Protein AF-A0A498P795-F1 (afdb_monomer_lite)

InterPro domains:
  IPR003034 SAP domain [PS50800] (302-336)
  IPR039598 HMG domain-containing protein 3 [PT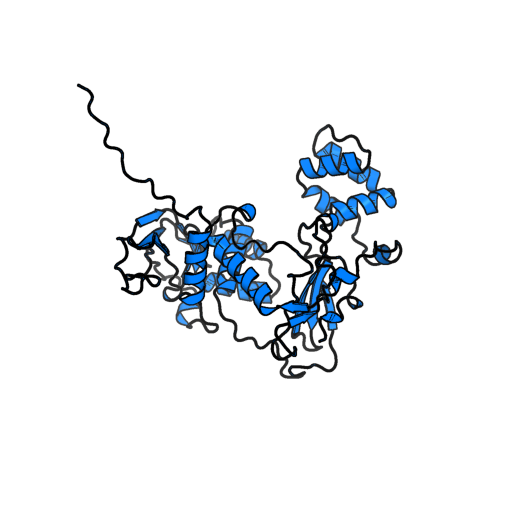HR17609] (18-386)
  IPR040648 HMG domain-containing protein 3, CxC4 like cysteine cluster [PF18717] (51-154)

Sequence (386 aa):
MEESDGTHVGENTYPPKDAPAIQGMVQYILMNKKIPSTIPNHLRLSSVDKEFPRHLIPEETLCHHCPNRMVLSDPICITQKAKILTTSGIVQDISTYYKYCPQCGALYRYQEWSEGLHNFNDHVLLDLPLCLTIRNLLQVHTAVSRIVEYLELTTGVQFPSADTVLHGYLHFEALTDHEYQYSCVTCGDHPPVVIMDLHKKASFHLSVSDLAQPPEDFNGDVDSEQFWKALTEERIARGFVSSQKNNPFSVPPSFHFWAPWIGRNTRRSDCVLNTEFEKIRPAKAAEVSEITVSEDRLRDELCKQKVQVIRNLCRECGLDATGSRTDLLLRLSQEMKSREAYDKVFEKIRAASGGWAVIMCPCGIVYSLKCNIRAESPRDFADMLL

Radius of gyration: 24.58 Å; chains: 1; bounding box: 63×56×90 Å

Structure (mmCIF, N/CA/C/O backbone):
data_AF-A0A498P795-F1
#
_entry.id   AF-A0A498P795-F1
#
loop_
_atom_site.group_PDB
_atom_site.id
_atom_site.type_symbol
_atom_site.label_atom_id
_atom_site.label_alt_id
_atom_site.label_comp_id
_atom_site.label_asym_id
_atom_site.label_entity_id
_atom_site.label_seq_id
_atom_site.pdbx_PDB_ins_code
_atom_site.Cartn_x
_atom_site.Cartn_y
_atom_site.Cartn_z
_atom_site.occupancy
_atom_site.B_iso_or_equiv
_atom_site.auth_seq_id
_atom_site.auth_comp_id
_atom_site.auth_asym_id
_atom_site.auth_atom_id
_atom_site.pdbx_PDB_model_num
ATOM 1 N N . MET A 1 1 ? 5.135 -7.712 59.085 1.00 33.56 1 MET A N 1
ATOM 2 C CA . MET A 1 1 ? 3.917 -8.241 58.446 1.00 33.56 1 MET A CA 1
ATOM 3 C C . MET A 1 1 ? 3.931 -7.647 57.055 1.00 33.56 1 MET A C 1
ATOM 5 O O . MET A 1 1 ? 3.497 -6.523 56.863 1.00 33.56 1 MET A O 1
ATOM 9 N N . GLU A 1 2 ? 4.671 -8.313 56.177 1.00 26.52 2 GLU A N 1
ATOM 10 C CA . GLU A 1 2 ? 4.843 -7.922 54.781 1.00 26.52 2 GLU A CA 1
ATOM 11 C C . GLU A 1 2 ? 3.613 -8.436 54.040 1.00 26.52 2 GLU A C 1
ATOM 13 O O . GLU A 1 2 ? 3.421 -9.646 53.925 1.00 26.52 2 GLU A O 1
ATOM 18 N N . GLU A 1 3 ? 2.733 -7.526 53.631 1.00 27.64 3 GLU A N 1
ATOM 19 C CA . GLU A 1 3 ? 1.667 -7.855 52.694 1.00 27.64 3 GLU A CA 1
ATOM 20 C C . GLU A 1 3 ? 2.283 -7.915 51.300 1.00 27.64 3 GLU A C 1
ATOM 22 O O . GLU A 1 3 ? 2.769 -6.927 50.751 1.00 27.64 3 GLU A O 1
ATOM 27 N N . SER A 1 4 ? 2.322 -9.140 50.786 1.00 25.61 4 SER A N 1
ATOM 28 C CA . SER A 1 4 ? 2.716 -9.498 49.438 1.00 25.61 4 SER A CA 1
ATOM 29 C C . SER A 1 4 ? 1.821 -8.786 48.430 1.00 25.61 4 SER A C 1
ATOM 31 O O . SER A 1 4 ? 0.644 -9.129 48.294 1.00 25.61 4 SER A O 1
ATOM 33 N N . ASP A 1 5 ? 2.394 -7.819 47.721 1.00 28.58 5 ASP A N 1
ATOM 34 C CA . ASP A 1 5 ? 1.785 -7.222 46.543 1.00 28.58 5 ASP A CA 1
ATOM 35 C C . ASP A 1 5 ? 1.635 -8.313 45.474 1.00 28.58 5 ASP A C 1
ATOM 37 O O . ASP A 1 5 ? 2.609 -8.932 45.022 1.00 28.58 5 ASP A O 1
ATOM 41 N N . GLY A 1 6 ? 0.379 -8.624 45.164 1.00 27.25 6 GLY A N 1
ATOM 42 C CA . GLY A 1 6 ? -0.000 -9.597 44.158 1.00 27.25 6 GLY A CA 1
ATOM 43 C C . GLY A 1 6 ? 0.511 -9.117 42.812 1.00 27.25 6 GLY A C 1
ATOM 44 O O . GLY A 1 6 ? 0.030 -8.133 42.260 1.00 27.25 6 GLY A O 1
ATOM 45 N N . THR A 1 7 ? 1.495 -9.830 42.281 1.00 28.52 7 THR A N 1
ATOM 46 C CA . THR A 1 7 ? 2.050 -9.603 40.953 1.00 28.52 7 THR A CA 1
ATOM 47 C C . THR A 1 7 ? 0.931 -9.752 39.923 1.00 28.52 7 THR A C 1
ATOM 49 O O . THR A 1 7 ? 0.528 -10.859 39.567 1.00 28.52 7 THR A O 1
ATOM 52 N N . HIS A 1 8 ? 0.398 -8.616 39.467 1.00 32.03 8 HIS A N 1
ATOM 53 C CA . HIS A 1 8 ? -0.516 -8.545 38.337 1.00 32.03 8 HIS A CA 1
ATOM 54 C C . HIS A 1 8 ? 0.164 -9.160 37.108 1.00 32.03 8 HIS A C 1
ATOM 56 O O . HIS A 1 8 ? 1.193 -8.694 36.619 1.00 32.03 8 HIS A O 1
ATOM 62 N N . VAL A 1 9 ? -0.420 -10.254 36.633 1.00 33.69 9 VAL A N 1
ATOM 63 C CA . VAL A 1 9 ? 0.002 -11.004 35.455 1.00 33.69 9 VAL A CA 1
ATOM 64 C C . VAL A 1 9 ? -0.259 -10.159 34.197 1.00 33.69 9 VAL A C 1
ATOM 66 O O . VAL A 1 9 ? -1.404 -10.004 33.791 1.00 33.69 9 VAL A O 1
ATOM 69 N N . GLY A 1 10 ? 0.816 -9.629 33.601 1.00 37.34 10 GLY A N 1
ATOM 70 C CA . GLY A 1 10 ? 0.946 -9.249 32.184 1.00 37.34 10 GLY A CA 1
ATOM 71 C C . GLY A 1 10 ? 0.217 -7.987 31.700 1.00 37.34 10 GLY A C 1
ATOM 72 O O . GLY A 1 10 ? -0.926 -8.052 31.260 1.00 37.34 10 GLY A O 1
ATOM 73 N N . GLU A 1 11 ? 0.920 -6.852 31.633 1.00 42.19 11 GLU A N 1
ATOM 74 C CA . GLU A 1 11 ? 0.542 -5.744 30.743 1.00 42.19 11 GLU A CA 1
ATOM 75 C C . GLU A 1 11 ? 0.534 -6.233 29.280 1.00 42.19 11 GLU A C 1
ATOM 77 O O . GLU A 1 11 ? 1.576 -6.526 28.687 1.00 42.19 11 GLU A O 1
ATOM 82 N N . ASN A 1 12 ? -0.662 -6.344 28.697 1.00 56.72 12 ASN A N 1
ATOM 83 C CA . ASN A 1 12 ? -0.884 -6.759 27.313 1.00 56.72 12 ASN A CA 1
ATOM 84 C C . ASN A 1 12 ? -0.175 -5.814 26.326 1.00 56.72 12 ASN A C 1
ATOM 86 O O . ASN A 1 12 ? -0.605 -4.684 26.096 1.00 56.72 12 ASN A O 1
ATOM 90 N N . THR A 1 13 ? 0.905 -6.287 25.707 1.00 75.25 13 THR A N 1
ATOM 91 C CA . THR A 1 13 ? 1.713 -5.541 24.732 1.00 75.25 13 THR A CA 1
ATOM 92 C C . THR A 1 13 ? 1.105 -5.666 23.330 1.00 75.25 13 THR A C 1
ATOM 94 O O . THR A 1 13 ? 1.618 -6.386 22.480 1.00 75.25 13 THR A O 1
ATOM 97 N N . TYR A 1 14 ? -0.020 -4.981 23.097 1.00 85.69 14 TYR A N 1
ATOM 98 C CA . TYR A 1 14 ? -0.620 -4.801 21.767 1.00 85.69 14 TYR A CA 1
ATOM 99 C C . TYR A 1 14 ? -0.278 -3.400 21.204 1.00 85.69 14 TYR A C 1
ATOM 101 O O . TYR A 1 14 ? -0.362 -2.423 21.952 1.00 85.69 14 TYR A O 1
ATOM 109 N N . PRO A 1 15 ? 0.057 -3.249 19.906 1.00 86.75 15 PRO A N 1
ATOM 110 C CA . PRO A 1 15 ? 0.336 -4.324 18.954 1.00 86.75 15 PRO A CA 1
ATOM 111 C C . PRO A 1 15 ? 1.566 -5.140 19.388 1.00 86.75 15 PRO A C 1
ATOM 113 O O . PRO A 1 15 ? 2.429 -4.611 20.101 1.00 86.75 15 PRO A O 1
ATOM 116 N N . PRO A 1 16 ? 1.646 -6.423 18.990 1.00 89.44 16 PRO A N 1
ATOM 117 C CA . PRO A 1 16 ? 2.769 -7.273 19.353 1.00 89.44 16 PRO A CA 1
ATOM 118 C C . PRO A 1 16 ? 4.071 -6.685 18.806 1.00 89.44 16 PRO A C 1
ATOM 120 O O . PRO A 1 16 ? 4.107 -6.109 17.718 1.00 89.44 16 PRO A O 1
ATOM 123 N N . LYS A 1 17 ? 5.153 -6.819 19.575 1.00 86.50 17 LYS A N 1
ATOM 124 C CA . LYS A 1 17 ? 6.489 -6.353 19.162 1.00 86.50 17 LYS A CA 1
ATOM 125 C C . LYS A 1 17 ? 7.316 -7.450 18.502 1.00 86.50 17 LYS A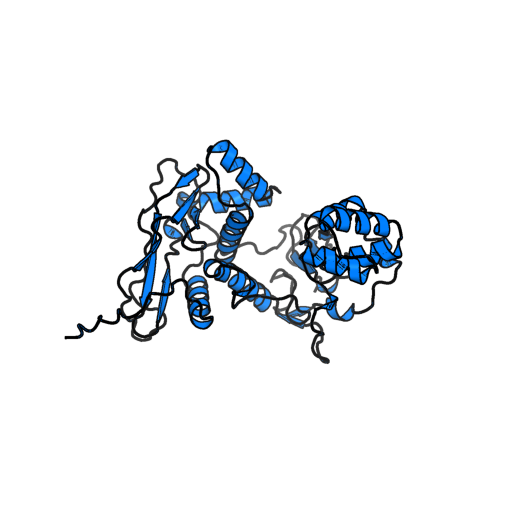 C 1
ATOM 127 O O . LYS A 1 17 ? 8.323 -7.145 17.867 1.00 86.50 17 LYS A O 1
ATOM 132 N N . ASP A 1 18 ? 6.938 -8.709 18.685 1.00 89.31 18 ASP A N 1
ATOM 133 C CA . ASP A 1 18 ? 7.634 -9.840 18.098 1.00 89.31 18 ASP A CA 1
ATOM 134 C C . ASP A 1 18 ? 7.211 -10.047 16.637 1.00 89.31 18 ASP A C 1
ATOM 136 O O . ASP A 1 18 ? 6.037 -9.970 16.269 1.00 89.31 18 ASP A O 1
ATOM 140 N N . ALA A 1 19 ? 8.203 -10.300 15.783 1.00 91.31 19 ALA A N 1
ATOM 141 C CA . ALA A 1 19 ? 7.985 -10.490 14.355 1.00 91.31 19 ALA A CA 1
ATOM 142 C C . ALA A 1 19 ? 7.029 -11.657 14.024 1.00 91.31 19 ALA A C 1
ATOM 144 O O . ALA A 1 19 ? 6.181 -11.456 13.154 1.00 91.31 19 ALA A O 1
ATOM 145 N N . PRO A 1 20 ? 7.093 -12.833 14.689 1.00 92.75 20 PRO A N 1
ATOM 146 C CA . PRO A 1 20 ? 6.189 -13.945 14.391 1.00 92.75 20 PRO A CA 1
ATOM 147 C C . PRO A 1 20 ? 4.708 -13.616 14.615 1.00 92.75 20 PRO A C 1
ATOM 149 O O . PRO A 1 20 ? 3.881 -13.962 13.769 1.00 92.75 20 PRO A O 1
ATOM 152 N N . ALA A 1 21 ? 4.352 -12.912 15.696 1.00 92.50 21 ALA A N 1
ATOM 153 C CA . ALA A 1 21 ? 2.968 -12.504 15.927 1.00 92.50 21 ALA A CA 1
ATOM 154 C C . ALA A 1 21 ? 2.476 -11.513 14.862 1.00 92.50 21 ALA A C 1
ATOM 156 O O . ALA A 1 21 ? 1.386 -11.701 14.317 1.00 92.50 21 ALA A O 1
ATOM 157 N N . ILE A 1 22 ? 3.287 -10.508 14.499 1.00 94.81 22 ILE A N 1
ATOM 158 C CA . ILE A 1 22 ? 2.953 -9.574 13.406 1.00 94.81 22 ILE A CA 1
ATOM 159 C C . ILE A 1 22 ? 2.766 -10.339 12.089 1.00 94.81 22 ILE A C 1
ATOM 161 O O . ILE A 1 22 ? 1.804 -10.090 11.362 1.00 94.81 22 ILE A O 1
ATOM 165 N N . GLN A 1 23 ? 3.653 -11.290 11.785 1.00 95.00 23 GLN A N 1
ATOM 166 C CA . GLN A 1 23 ? 3.550 -12.121 10.585 1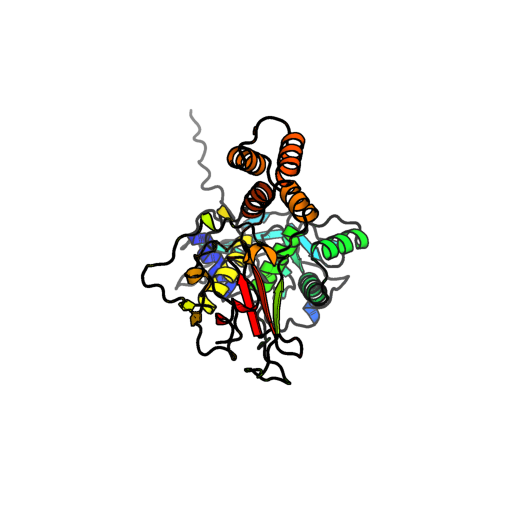.00 95.00 23 GLN A CA 1
ATOM 167 C C . GLN A 1 23 ? 2.244 -12.918 10.555 1.00 95.00 23 GLN A C 1
ATOM 169 O O . GLN A 1 23 ? 1.561 -12.915 9.531 1.00 95.00 23 GLN A O 1
ATOM 174 N N . GLY A 1 24 ? 1.859 -13.528 11.679 1.00 94.69 24 GLY A N 1
ATOM 175 C CA . GLY A 1 24 ? 0.586 -14.235 11.809 1.00 94.69 24 GLY A CA 1
ATOM 176 C C . GLY A 1 24 ? -0.621 -13.329 11.551 1.00 94.69 24 GLY A C 1
ATOM 177 O O . GLY A 1 24 ? -1.508 -13.698 10.782 1.00 94.69 24 GLY A O 1
ATOM 178 N N . MET A 1 25 ? -0.627 -12.115 12.114 1.00 96.50 25 MET A N 1
ATOM 179 C CA . MET A 1 25 ? -1.701 -11.136 11.892 1.00 96.50 25 MET A CA 1
ATOM 180 C C . MET A 1 25 ? -1.798 -10.701 10.423 1.00 96.50 25 MET A C 1
ATOM 182 O O . MET A 1 25 ? -2.891 -10.669 9.858 1.00 96.50 25 MET A O 1
ATOM 186 N N . VAL A 1 26 ? -0.665 -10.393 9.783 1.00 96.94 26 VAL A N 1
ATOM 187 C CA . VAL A 1 26 ? -0.615 -9.976 8.370 1.00 96.94 26 VAL A CA 1
ATOM 188 C C . VAL A 1 26 ? -1.111 -11.091 7.452 1.00 96.94 26 VAL A C 1
ATOM 190 O O . VAL A 1 26 ? -1.958 -10.844 6.592 1.00 96.94 26 VAL A O 1
ATOM 193 N N . GLN A 1 27 ? -0.639 -12.323 7.659 1.00 95.62 27 GLN A N 1
ATOM 194 C CA . GLN A 1 27 ? -1.077 -13.488 6.886 1.00 95.62 27 GLN A CA 1
ATOM 195 C C . GLN A 1 27 ? -2.574 -13.749 7.060 1.00 95.62 27 GLN A C 1
ATOM 197 O O . GLN A 1 27 ? -3.274 -13.987 6.075 1.00 95.62 27 GLN A O 1
ATOM 202 N N . TYR A 1 28 ? -3.081 -13.654 8.293 1.00 96.38 28 TYR A N 1
ATOM 203 C CA . TYR A 1 28 ? -4.504 -13.807 8.570 1.00 96.38 28 TYR A CA 1
ATOM 204 C C . TYR A 1 28 ? -5.347 -12.777 7.807 1.00 96.38 28 TYR A C 1
ATOM 206 O O . TYR A 1 28 ? -6.304 -13.153 7.125 1.00 96.38 28 TYR A O 1
ATOM 214 N N . ILE A 1 29 ? -4.974 -11.495 7.879 1.00 97.25 29 ILE A N 1
ATOM 215 C CA . ILE A 1 29 ? -5.683 -10.405 7.198 1.00 97.25 29 ILE A CA 1
ATOM 216 C C . ILE A 1 29 ? -5.664 -10.608 5.682 1.00 97.25 29 ILE A C 1
ATOM 218 O O . ILE A 1 29 ? -6.711 -10.527 5.042 1.00 97.25 29 ILE A O 1
ATOM 222 N N . LEU A 1 30 ? -4.503 -10.910 5.099 1.00 96.00 30 LEU A N 1
ATOM 223 C CA . LEU A 1 30 ? -4.383 -11.111 3.654 1.00 96.00 30 LEU A CA 1
ATOM 224 C C . LEU A 1 30 ? -5.174 -12.318 3.147 1.00 96.00 30 LEU A C 1
ATOM 226 O O . LEU A 1 30 ? -5.605 -12.308 1.998 1.00 96.00 30 LEU A O 1
ATOM 230 N N . MET A 1 31 ? -5.367 -13.339 3.981 1.00 94.94 31 MET A N 1
ATOM 231 C CA . MET A 1 31 ? -6.113 -14.537 3.605 1.00 94.94 31 MET A CA 1
ATOM 232 C C . MET A 1 31 ? -7.629 -14.383 3.800 1.00 94.94 31 MET A C 1
ATOM 234 O O . MET A 1 31 ? -8.391 -14.946 3.020 1.00 94.94 31 MET A O 1
ATOM 238 N N . ASN A 1 32 ? -8.077 -13.637 4.818 1.00 95.50 32 ASN A N 1
ATOM 239 C CA . ASN A 1 32 ? -9.484 -13.656 5.253 1.00 95.50 32 ASN A CA 1
ATOM 240 C C . ASN A 1 32 ? -10.204 -12.303 5.158 1.00 95.50 32 ASN A C 1
ATOM 242 O O . ASN A 1 32 ? -11.426 -12.264 5.265 1.00 95.50 32 ASN A O 1
ATOM 246 N N . LYS A 1 33 ? -9.480 -11.191 4.982 1.00 96.19 33 LYS A N 1
ATOM 247 C CA . LYS A 1 33 ? -10.031 -9.822 5.043 1.00 96.19 33 LYS A CA 1
ATOM 248 C C . LYS A 1 33 ? -9.820 -9.029 3.750 1.00 96.19 33 LYS A C 1
ATOM 250 O O . LYS A 1 33 ? -9.819 -7.798 3.768 1.00 96.19 33 LYS A O 1
ATOM 255 N N . LYS A 1 34 ? -9.631 -9.726 2.625 1.00 95.81 34 LYS A N 1
ATOM 256 C CA . LYS A 1 34 ? -9.528 -9.108 1.297 1.00 95.81 34 LYS A CA 1
ATOM 257 C C . LYS A 1 34 ? -10.813 -8.372 0.925 1.00 95.81 34 LYS A C 1
ATOM 259 O O . LYS A 1 34 ? -11.919 -8.842 1.197 1.00 95.81 34 LYS A O 1
ATOM 264 N N . ILE A 1 35 ? -10.635 -7.212 0.304 1.00 96.62 35 ILE A N 1
ATOM 265 C CA . ILE A 1 35 ? -11.701 -6.346 -0.190 1.00 96.62 35 ILE A CA 1
ATOM 266 C C . ILE A 1 35 ? -11.888 -6.666 -1.676 1.00 96.62 35 ILE A C 1
ATOM 268 O O . ILE A 1 35 ? -10.907 -6.634 -2.420 1.00 96.62 35 ILE A O 1
ATOM 272 N N . PRO A 1 36 ? -13.112 -6.955 -2.142 1.00 94.81 36 PRO A N 1
ATOM 273 C CA . PRO A 1 36 ? -13.344 -7.278 -3.541 1.00 94.81 36 PRO A CA 1
ATOM 274 C C . PRO A 1 36 ? -13.065 -6.074 -4.449 1.00 94.81 36 PRO A C 1
ATOM 276 O O . PRO A 1 36 ? -13.295 -4.921 -4.077 1.00 94.81 36 PRO A O 1
ATOM 279 N N . SER A 1 37 ? -12.665 -6.361 -5.686 1.00 90.88 37 SER A N 1
ATOM 280 C CA . SER A 1 37 ? -12.499 -5.389 -6.779 1.00 90.88 37 SER A CA 1
ATOM 281 C C . SER A 1 37 ? -13.732 -4.522 -7.007 1.00 90.88 37 SER A C 1
ATOM 283 O O . SER A 1 37 ? -13.640 -3.307 -7.202 1.00 90.88 37 SER A O 1
ATOM 285 N N . THR A 1 38 ? -14.905 -5.144 -6.926 1.00 90.62 38 THR A N 1
ATOM 286 C CA . THR A 1 38 ? -16.196 -4.487 -7.072 1.00 90.62 38 THR A CA 1
ATOM 287 C C . THR A 1 38 ? -16.849 -4.328 -5.700 1.00 90.62 38 THR A C 1
ATOM 289 O O . THR A 1 38 ? -17.579 -5.195 -5.227 1.00 90.62 38 THR A O 1
ATOM 292 N N . ILE A 1 39 ? -16.628 -3.175 -5.063 1.00 91.19 39 ILE A N 1
ATOM 293 C CA . ILE A 1 39 ? -17.282 -2.823 -3.788 1.00 91.19 39 ILE A CA 1
ATOM 294 C C . ILE A 1 39 ? -18.797 -2.636 -4.015 1.00 91.19 39 ILE A C 1
ATOM 296 O O . ILE A 1 39 ? -19.164 -2.008 -5.009 1.00 91.19 39 ILE A O 1
ATOM 300 N N . PRO A 1 40 ? -19.697 -3.117 -3.139 1.00 91.12 40 PRO A N 1
ATOM 301 C CA . PRO A 1 40 ? -21.140 -2.894 -3.262 1.00 91.12 40 PRO A CA 1
ATOM 302 C C . PRO A 1 40 ? -21.535 -1.409 -3.299 1.00 91.12 40 PRO A C 1
ATOM 304 O O . PRO A 1 40 ? -21.001 -0.601 -2.544 1.00 91.12 40 PRO A O 1
ATOM 307 N N . ASN A 1 41 ? -22.527 -1.043 -4.122 1.00 86.69 41 ASN A N 1
ATOM 308 C CA . ASN A 1 41 ? -22.932 0.359 -4.329 1.00 86.69 41 ASN A CA 1
ATOM 309 C C . ASN A 1 41 ? -23.267 1.116 -3.032 1.00 86.69 41 ASN A C 1
ATOM 311 O O . ASN A 1 41 ? -22.906 2.282 -2.901 1.00 86.69 41 ASN A O 1
ATOM 315 N N . HIS A 1 42 ? -23.904 0.453 -2.062 1.00 86.62 42 HIS A N 1
ATOM 316 C CA . HIS A 1 42 ? -24.264 1.062 -0.777 1.00 86.62 42 HIS A CA 1
ATOM 317 C C . HIS A 1 42 ? -23.049 1.413 0.104 1.00 86.62 42 HIS A C 1
ATOM 319 O O . HIS A 1 42 ? -23.181 2.219 1.016 1.00 86.62 42 HIS A O 1
ATOM 325 N N . LEU A 1 43 ? -21.870 0.840 -0.173 1.00 88.94 43 LEU A N 1
ATOM 326 C CA . LEU A 1 43 ? -20.609 1.162 0.506 1.00 88.94 43 LEU A CA 1
ATOM 327 C C . LEU A 1 43 ? -19.737 2.148 -0.286 1.00 88.94 43 LEU A C 1
ATOM 329 O O . LEU A 1 43 ? -18.740 2.631 0.244 1.00 88.94 43 LEU A O 1
ATOM 333 N N . ARG A 1 44 ? -20.081 2.438 -1.551 1.00 85.19 44 ARG A N 1
ATOM 334 C CA . ARG A 1 44 ? -19.310 3.352 -2.415 1.00 85.19 44 ARG A CA 1
ATOM 335 C C . ARG A 1 44 ? -19.620 4.820 -2.166 1.00 85.19 44 ARG A C 1
ATOM 337 O O . ARG A 1 44 ? -18.758 5.665 -2.376 1.00 85.19 44 ARG A O 1
ATOM 344 N N . LEU A 1 45 ? -20.866 5.117 -1.815 1.00 82.31 45 LEU A N 1
ATOM 345 C CA . LEU A 1 45 ? -21.360 6.482 -1.703 1.00 82.31 45 LEU A CA 1
ATOM 346 C C . LEU A 1 45 ? -21.291 6.943 -0.251 1.00 82.31 45 LEU A C 1
ATOM 348 O O . LEU A 1 45 ? -21.720 6.227 0.654 1.00 82.31 45 LEU A O 1
ATOM 352 N N . SER A 1 46 ? -20.783 8.155 -0.042 1.00 76.94 46 SER A N 1
ATOM 353 C CA . SER A 1 46 ? -20.892 8.826 1.249 1.00 76.94 46 SER A CA 1
ATOM 354 C C . SER A 1 46 ? -22.369 9.046 1.570 1.00 76.94 46 SER A C 1
ATOM 356 O O . SER A 1 46 ? -23.132 9.513 0.724 1.00 76.94 46 SER A O 1
ATOM 358 N N . SER A 1 47 ? -22.770 8.724 2.796 1.00 74.81 47 SER A N 1
ATOM 359 C CA . SER A 1 47 ? -24.099 9.035 3.317 1.00 74.81 47 SER A CA 1
ATOM 360 C C . SER A 1 47 ? -23.945 9.959 4.516 1.00 74.81 47 SER A C 1
ATOM 362 O O . SER A 1 47 ? -23.157 9.676 5.417 1.00 74.81 47 SER A O 1
ATOM 364 N N . VAL A 1 48 ? -24.682 11.071 4.503 1.00 65.94 48 VAL A N 1
ATOM 365 C CA . VAL A 1 48 ? -24.653 12.089 5.567 1.00 65.94 48 VAL A CA 1
ATOM 366 C C . VAL A 1 48 ? -25.214 11.529 6.878 1.00 65.94 48 VAL A C 1
ATOM 368 O O . VAL A 1 48 ? -24.746 11.901 7.948 1.00 65.94 48 VAL A O 1
ATOM 371 N N . ASP A 1 49 ? -26.132 10.565 6.787 1.00 68.19 49 ASP A N 1
ATOM 372 C CA . ASP A 1 49 ? -26.778 9.915 7.932 1.00 68.19 49 ASP A CA 1
ATOM 373 C C . ASP A 1 49 ? -26.100 8.588 8.315 1.00 68.19 49 ASP A C 1
ATOM 375 O O . ASP A 1 49 ? -26.678 7.769 9.033 1.00 68.19 49 ASP A O 1
ATOM 379 N N . LYS A 1 50 ? -24.891 8.311 7.800 1.00 78.75 50 LYS A N 1
ATOM 380 C CA . LYS A 1 50 ? -24.192 7.068 8.134 1.00 78.75 50 LYS A CA 1
ATOM 381 C C . LYS A 1 50 ? -23.708 7.121 9.580 1.00 78.75 50 LYS A C 1
ATOM 383 O O . LYS A 1 50 ? -22.694 7.744 9.892 1.00 78.75 50 LYS A O 1
ATOM 388 N N . GLU A 1 51 ? -24.402 6.404 10.451 1.00 85.06 51 GLU A N 1
ATOM 389 C CA . GLU A 1 51 ? -23.902 6.113 11.787 1.00 85.06 51 GLU A CA 1
ATOM 390 C C . GLU A 1 51 ? -22.857 4.998 11.721 1.00 85.06 51 GLU A C 1
ATOM 392 O O . GLU A 1 51 ? -23.086 3.925 11.160 1.00 85.06 51 GLU A O 1
ATOM 397 N N . PHE A 1 52 ? -21.685 5.266 12.292 1.00 88.38 52 PHE A N 1
ATOM 398 C CA . PHE A 1 52 ? -20.629 4.273 12.433 1.00 88.38 52 PHE A CA 1
ATOM 399 C C . PHE A 1 52 ? -20.711 3.605 13.809 1.00 88.38 52 PHE A C 1
ATOM 401 O O . PHE A 1 52 ? -20.972 4.298 14.802 1.00 88.38 52 PHE A O 1
ATOM 408 N N . PRO A 1 53 ? -20.433 2.291 13.911 1.00 90.31 53 PRO A N 1
ATOM 409 C CA . PRO A 1 53 ? -20.349 1.632 15.204 1.00 90.31 53 PRO A CA 1
ATOM 410 C C . PRO A 1 53 ? -19.284 2.301 16.083 1.00 90.31 53 PRO A C 1
ATOM 412 O O . PRO A 1 53 ? -18.161 2.561 15.653 1.00 90.31 53 PRO A O 1
ATOM 415 N N . ARG A 1 54 ? -19.635 2.579 17.343 1.00 94.19 54 ARG A N 1
ATOM 416 C CA . ARG A 1 54 ? -18.705 3.171 18.322 1.00 94.19 54 ARG A CA 1
ATOM 417 C C . ARG A 1 54 ? -17.710 2.160 18.888 1.00 94.19 54 ARG A C 1
ATOM 419 O O . ARG A 1 54 ? -16.659 2.562 19.377 1.00 94.19 54 ARG A O 1
ATOM 426 N N . HIS A 1 55 ? -18.036 0.871 18.806 1.00 97.31 55 HIS A N 1
ATOM 427 C CA . HIS A 1 55 ? -17.206 -0.233 19.276 1.00 97.31 55 HIS A CA 1
ATOM 428 C C . HIS A 1 55 ? -16.898 -1.167 18.108 1.00 97.31 55 HIS A C 1
ATOM 430 O O . HIS A 1 55 ? -17.757 -1.920 17.661 1.00 97.31 55 HIS A O 1
ATOM 436 N N . LEU A 1 56 ? -15.665 -1.099 17.623 1.00 98.12 56 LEU A N 1
ATOM 437 C CA . LEU A 1 56 ? -15.166 -1.872 16.497 1.00 98.12 56 LEU A CA 1
ATOM 438 C C . LEU A 1 56 ? -14.457 -3.118 17.023 1.00 98.12 56 LEU A C 1
ATOM 440 O O . LEU A 1 56 ? -13.301 -3.064 17.456 1.00 98.12 56 LEU A O 1
ATOM 444 N N . ILE A 1 57 ? -15.189 -4.231 17.037 1.00 97.94 57 ILE A N 1
ATOM 445 C CA . ILE A 1 57 ? -14.756 -5.511 17.601 1.00 97.94 57 ILE A CA 1
ATOM 446 C C . ILE A 1 57 ? -14.571 -6.517 16.458 1.00 97.94 57 ILE A C 1
ATOM 448 O O . ILE A 1 57 ? -15.478 -6.637 15.641 1.00 97.94 57 ILE A O 1
ATOM 452 N N . PRO A 1 58 ? -13.448 -7.260 16.394 1.00 97.19 58 PRO A N 1
ATOM 453 C CA . PRO A 1 58 ? -13.269 -8.328 15.406 1.00 97.19 58 PRO A CA 1
ATOM 454 C C . PRO A 1 58 ? -14.418 -9.342 15.456 1.00 97.19 58 PRO A C 1
ATOM 456 O O . PRO A 1 58 ? -14.792 -9.800 16.546 1.00 97.19 58 PRO A O 1
ATOM 459 N N . GLU A 1 59 ? -14.954 -9.719 14.293 1.00 96.31 59 GLU A N 1
ATOM 460 C CA . GLU A 1 59 ? -16.071 -10.670 14.189 1.00 96.31 59 GLU A CA 1
ATOM 461 C C . GLU A 1 59 ? -15.679 -12.090 14.615 1.00 96.31 59 GLU A C 1
ATOM 463 O O . GLU A 1 59 ? -16.537 -12.890 14.996 1.00 96.31 59 GLU A O 1
ATOM 468 N N . GLU A 1 60 ? -14.385 -12.417 14.605 1.00 96.75 60 GLU A N 1
ATOM 469 C CA . GLU A 1 60 ? -13.919 -13.758 14.924 1.00 96.75 60 GLU A CA 1
ATOM 470 C C . GLU A 1 60 ? -14.329 -14.182 16.335 1.00 96.75 60 GLU A C 1
ATOM 472 O O . GLU A 1 60 ? -14.103 -13.492 17.334 1.00 96.75 60 GLU A O 1
ATOM 477 N N . THR A 1 61 ? -14.912 -15.372 16.422 1.00 96.56 61 THR A N 1
ATOM 478 C CA . THR A 1 61 ? -15.242 -16.041 17.687 1.00 96.56 61 THR A CA 1
ATOM 479 C C . THR A 1 61 ? -14.349 -17.252 17.941 1.00 96.56 61 THR A C 1
ATOM 481 O O . THR A 1 61 ? -14.147 -17.635 19.093 1.00 96.56 61 THR A O 1
ATOM 484 N N . LEU A 1 62 ? -13.769 -17.823 16.880 1.00 97.00 62 LEU A N 1
ATOM 485 C CA . LEU A 1 62 ? -12.923 -19.013 16.912 1.00 97.00 62 LEU A CA 1
ATOM 486 C C . LEU A 1 62 ? -11.572 -18.739 16.240 1.00 97.00 62 LEU A C 1
ATOM 488 O O . LEU A 1 62 ? -11.478 -18.000 15.260 1.00 97.00 62 LEU A O 1
ATOM 492 N N . CYS A 1 63 ? -10.524 -19.381 16.745 1.00 96.19 63 CYS A N 1
ATOM 493 C CA . CYS A 1 63 ? -9.181 -19.286 16.194 1.00 96.19 63 CYS A CA 1
ATOM 494 C C . CYS A 1 63 ? -9.060 -20.035 14.860 1.00 96.19 63 CYS A C 1
ATOM 496 O O . CYS A 1 63 ? -9.367 -21.225 14.781 1.00 96.19 63 CYS A O 1
ATOM 498 N N . HIS A 1 64 ? -8.519 -19.359 13.847 1.00 92.94 64 HIS A N 1
ATOM 499 C CA . HIS A 1 64 ? -8.247 -19.899 12.514 1.00 92.94 64 HIS A CA 1
ATOM 500 C C . HIS A 1 64 ? -6.940 -20.700 12.423 1.00 92.94 64 HIS A C 1
ATOM 502 O O . HIS A 1 64 ? -6.758 -21.462 11.478 1.00 92.94 64 HIS A O 1
ATOM 508 N N . HIS A 1 65 ? -6.044 -20.567 13.404 1.00 90.62 65 HIS A N 1
ATOM 509 C CA . HIS A 1 65 ? -4.762 -21.282 13.426 1.00 90.62 65 HIS A CA 1
ATOM 510 C C . HIS A 1 65 ? -4.820 -22.612 14.191 1.00 90.62 65 HIS A C 1
ATOM 512 O O . HIS A 1 65 ? -4.011 -23.504 13.946 1.00 90.62 65 HIS A O 1
ATOM 518 N N . CYS A 1 66 ? -5.757 -22.768 15.131 1.00 92.62 66 CYS A N 1
ATOM 519 C CA . CYS A 1 66 ? -5.872 -23.992 15.921 1.00 92.62 66 CYS A CA 1
ATOM 520 C C . CYS A 1 66 ? -6.724 -25.041 15.186 1.00 92.62 66 CYS A C 1
ATOM 522 O O . CYS A 1 66 ? -7.868 -24.735 14.848 1.00 92.62 66 CYS A O 1
ATOM 524 N N . PRO A 1 67 ? -6.263 -26.303 15.056 1.00 90.62 67 PRO A N 1
ATOM 525 C CA . PRO A 1 67 ? -7.063 -27.383 14.464 1.00 90.62 67 PRO A CA 1
ATOM 526 C C . PRO A 1 67 ? -8.421 -27.573 15.151 1.00 90.62 67 PRO A C 1
ATOM 528 O O . PRO A 1 67 ? -9.429 -27.825 14.499 1.00 90.62 67 PRO A O 1
ATOM 531 N N . ASN A 1 68 ? -8.457 -27.374 16.471 1.00 89.31 68 ASN A N 1
ATOM 532 C CA . ASN A 1 68 ? -9.657 -27.533 17.291 1.00 89.31 68 ASN A CA 1
ATOM 533 C C . ASN A 1 68 ? -10.578 -26.299 17.291 1.00 89.31 68 ASN A C 1
ATOM 535 O O . ASN A 1 68 ? -11.549 -26.293 18.040 1.00 89.31 68 ASN A O 1
ATOM 539 N N . ARG A 1 69 ? -10.270 -25.248 16.509 1.00 90.56 69 ARG A N 1
ATOM 540 C CA . ARG A 1 69 ? -11.022 -23.979 16.465 1.00 90.56 69 ARG A CA 1
ATOM 541 C C . ARG A 1 69 ? -11.349 -23.431 17.857 1.00 90.56 69 ARG A C 1
ATOM 543 O O . ARG A 1 69 ? -12.505 -23.246 18.217 1.00 90.56 69 ARG A O 1
ATOM 550 N N . MET A 1 70 ? -10.312 -23.188 18.653 1.00 95.62 70 MET A N 1
ATOM 551 C CA . MET A 1 70 ? -10.457 -22.675 20.018 1.00 95.62 70 MET A CA 1
ATOM 552 C C . MET A 1 70 ? -11.249 -21.370 20.070 1.00 95.62 70 MET A C 1
ATOM 554 O O . MET A 1 70 ? -11.004 -20.481 19.257 1.00 95.62 70 MET A O 1
ATOM 558 N N . VAL A 1 71 ? -12.123 -21.234 21.069 1.00 97.25 71 VAL A N 1
ATOM 559 C CA . VAL A 1 71 ? -12.819 -19.975 21.364 1.00 97.25 71 VAL A CA 1
ATOM 560 C C . VAL A 1 71 ? -11.792 -18.896 21.712 1.00 97.25 71 VAL A C 1
ATOM 562 O O . VAL A 1 71 ? -10.830 -19.153 22.444 1.00 97.25 71 VAL A O 1
ATOM 565 N N . LEU A 1 72 ? -11.961 -17.711 21.129 1.00 97.56 72 LEU A N 1
ATOM 566 C CA . LEU A 1 72 ? -11.103 -16.560 21.396 1.00 97.56 72 LEU A CA 1
ATOM 567 C C . LEU A 1 72 ? -11.440 -15.914 22.745 1.00 97.56 72 LEU A C 1
ATOM 569 O O . LEU A 1 72 ? -12.500 -16.154 23.318 1.00 97.56 72 LEU A O 1
ATOM 573 N N . SER A 1 73 ? -10.527 -15.086 23.247 1.00 97.31 73 SER A N 1
ATOM 574 C CA . SER A 1 73 ? -10.770 -14.254 24.423 1.00 97.31 73 SER A CA 1
ATOM 575 C C . SER A 1 73 ? -11.968 -13.323 24.227 1.00 97.31 73 SER A C 1
ATOM 577 O O . SER A 1 73 ? -12.344 -12.990 23.097 1.00 97.31 73 SER A O 1
ATOM 579 N N . ASP A 1 74 ? -12.482 -12.797 25.338 1.00 97.19 74 ASP A N 1
ATOM 580 C CA . ASP A 1 74 ? -13.327 -11.608 25.288 1.00 97.19 74 ASP A CA 1
ATOM 581 C C . ASP A 1 74 ? -12.585 -10.439 24.602 1.00 97.19 74 ASP A C 1
ATOM 583 O O . ASP A 1 74 ? -11.344 -10.402 24.613 1.00 97.19 74 ASP A O 1
ATOM 587 N N . PRO A 1 75 ? -13.313 -9.489 23.982 1.00 97.56 75 PRO A N 1
ATOM 588 C CA . PRO A 1 75 ? -12.713 -8.315 23.359 1.00 97.56 75 PRO A CA 1
ATOM 589 C C . PRO A 1 75 ? -11.906 -7.479 24.359 1.00 97.56 75 PRO A C 1
ATOM 591 O O . PRO A 1 75 ? -12.427 -7.040 25.385 1.00 97.56 75 PRO A O 1
ATOM 594 N N . ILE A 1 76 ? -10.654 -7.183 24.019 1.00 97.38 76 ILE A N 1
ATOM 595 C CA . ILE A 1 76 ? -9.772 -6.310 24.798 1.00 97.38 76 ILE A CA 1
ATOM 596 C C . ILE A 1 76 ? -9.652 -4.969 24.080 1.00 97.38 76 ILE A C 1
ATOM 598 O O . ILE A 1 76 ? -9.316 -4.912 22.897 1.00 97.38 76 ILE A O 1
ATOM 602 N N . CYS A 1 77 ? -9.943 -3.884 24.798 1.00 97.38 77 CYS A N 1
ATOM 603 C CA . CYS A 1 77 ? -9.889 -2.526 24.260 1.00 97.38 77 CYS A CA 1
ATOM 604 C C . CYS A 1 77 ? -8.441 -2.126 23.941 1.00 97.38 77 CYS A C 1
ATOM 606 O O . CYS A 1 77 ? -7.575 -2.196 24.811 1.00 97.38 77 CYS A O 1
ATOM 608 N N . ILE A 1 78 ? -8.198 -1.660 22.716 1.00 96.81 78 ILE A N 1
ATOM 609 C CA . ILE A 1 78 ? -6.917 -1.088 22.273 1.00 96.81 78 ILE A CA 1
ATOM 610 C C . ILE A 1 78 ? -6.887 0.398 22.630 1.00 96.81 78 ILE A C 1
ATOM 612 O O . ILE A 1 78 ? -5.985 0.884 23.305 1.00 96.81 78 ILE A O 1
ATOM 616 N N . THR A 1 79 ? -7.902 1.130 22.176 1.00 96.69 79 THR A N 1
ATOM 617 C CA . THR A 1 79 ? -8.053 2.569 22.390 1.00 96.69 79 THR A CA 1
ATOM 618 C C . THR A 1 79 ? -9.524 2.945 22.301 1.00 96.69 79 THR A C 1
ATOM 620 O O . THR A 1 79 ? -10.290 2.261 21.634 1.00 96.69 79 THR A O 1
ATOM 623 N N . GLN A 1 80 ? -9.904 4.043 22.952 1.00 97.44 80 GLN A N 1
ATOM 624 C CA . GLN A 1 80 ? -11.227 4.682 22.842 1.00 97.44 80 GLN A CA 1
ATOM 625 C C . GLN A 1 80 ? -11.162 6.000 22.056 1.00 97.44 80 GLN A C 1
ATOM 627 O O . GLN A 1 80 ? -12.122 6.759 22.016 1.00 97.44 80 GLN A O 1
ATOM 632 N N . LYS A 1 81 ? -9.992 6.311 21.485 1.00 97.25 81 LYS A N 1
ATOM 633 C CA . LYS A 1 81 ? -9.686 7.583 20.815 1.00 97.25 81 LYS A CA 1
ATOM 634 C C . LYS A 1 81 ? -9.376 7.392 19.332 1.00 97.25 81 LYS A C 1
ATOM 636 O O . LYS A 1 81 ? -8.701 8.236 18.735 1.00 97.25 81 LYS A O 1
ATOM 641 N N . ALA A 1 82 ? -9.796 6.270 18.752 1.00 98.06 82 ALA A N 1
ATOM 642 C CA . ALA A 1 82 ? -9.636 6.054 17.327 1.00 98.06 82 ALA A CA 1
ATOM 643 C C . ALA A 1 82 ? -10.503 7.046 16.541 1.00 98.06 82 ALA A C 1
ATOM 645 O O . ALA A 1 82 ? -11.492 7.593 17.043 1.00 98.06 82 ALA A O 1
ATOM 646 N N . LYS A 1 83 ? -10.093 7.296 15.302 1.00 97.75 83 LYS A N 1
ATOM 647 C CA . LYS A 1 83 ? -10.720 8.244 14.388 1.00 97.75 83 LYS A CA 1
ATOM 648 C C . LYS A 1 83 ? -11.109 7.533 13.103 1.00 97.75 83 LYS A C 1
ATOM 650 O O . LYS A 1 83 ? -10.280 6.832 12.527 1.00 97.75 83 LYS A O 1
ATOM 655 N N . ILE A 1 84 ? -12.325 7.779 12.628 1.00 97.81 84 ILE A N 1
ATOM 656 C CA . ILE A 1 84 ? -12.751 7.405 11.277 1.00 97.81 84 ILE A CA 1
ATOM 657 C C . ILE A 1 84 ? -12.681 8.656 10.408 1.00 97.81 84 ILE A C 1
ATOM 659 O O . ILE A 1 84 ? -13.339 9.660 10.691 1.00 97.81 84 ILE A O 1
ATOM 663 N N . LEU A 1 85 ? -11.860 8.598 9.367 1.00 97.44 85 LEU A N 1
ATOM 664 C CA . LEU A 1 85 ? -11.744 9.634 8.353 1.00 97.44 85 LEU A CA 1
ATOM 665 C C . LEU A 1 85 ? -12.799 9.390 7.276 1.00 97.44 85 LEU A C 1
ATOM 667 O O . LEU A 1 85 ? -12.891 8.285 6.744 1.00 97.44 85 LEU A O 1
ATOM 671 N N . THR A 1 86 ? -13.559 10.431 6.954 1.00 95.69 86 THR A N 1
ATOM 672 C CA . THR A 1 86 ? -14.607 10.411 5.925 1.00 95.69 86 THR A CA 1
ATOM 673 C C . THR A 1 86 ? -14.420 11.589 4.974 1.00 95.69 86 THR A C 1
ATOM 675 O O . THR A 1 86 ? -13.657 12.516 5.257 1.00 95.69 86 THR A O 1
ATOM 678 N N . THR A 1 87 ? -15.156 11.613 3.865 1.00 93.50 87 THR A N 1
ATOM 679 C CA . THR A 1 87 ? -15.178 12.778 2.959 1.00 93.50 87 THR A CA 1
ATOM 680 C C . THR A 1 87 ? -15.833 14.018 3.579 1.00 93.50 87 THR A C 1
ATOM 682 O O . THR A 1 87 ? -15.623 15.123 3.092 1.00 93.50 87 THR A O 1
ATOM 685 N N . SER A 1 88 ? -16.648 13.847 4.624 1.00 91.12 88 SER A N 1
ATOM 686 C CA . SER A 1 88 ? -17.414 14.916 5.285 1.00 91.12 88 SER A CA 1
ATOM 687 C C . SER A 1 88 ? -16.806 15.395 6.606 1.00 91.12 88 SER A C 1
ATOM 689 O O . SER A 1 88 ? -17.308 16.347 7.197 1.00 91.12 88 SER A O 1
ATOM 691 N N . GLY A 1 89 ? -15.742 14.754 7.089 1.00 93.69 89 GLY A N 1
ATOM 692 C CA . GLY A 1 89 ? -15.087 15.110 8.346 1.00 93.69 89 GLY A CA 1
ATOM 693 C C . GLY A 1 89 ? -14.505 13.901 9.068 1.00 93.69 89 GLY A C 1
ATOM 694 O O . GLY A 1 89 ? -14.187 12.879 8.456 1.00 93.69 89 GLY A O 1
ATOM 695 N N . ILE A 1 90 ? -14.368 14.018 10.388 1.00 95.62 90 ILE A N 1
ATOM 696 C CA . ILE A 1 90 ? -13.753 12.995 11.237 1.00 95.62 90 ILE A CA 1
ATOM 697 C C . ILE A 1 90 ? -14.717 12.598 12.344 1.00 95.62 90 ILE A C 1
ATOM 699 O O . ILE A 1 90 ? -15.128 13.440 13.142 1.00 95.62 90 ILE A O 1
ATOM 703 N N . VAL A 1 91 ? -15.005 11.302 12.441 1.00 95.31 91 VAL A N 1
ATOM 704 C CA . VAL A 1 91 ? -15.723 10.735 13.585 1.00 95.31 91 VAL A CA 1
ATOM 705 C C . VAL A 1 91 ? -14.700 10.371 14.655 1.00 95.31 91 VAL A C 1
ATOM 707 O O . VAL A 1 91 ? -13.759 9.622 14.392 1.00 95.31 91 VAL A O 1
ATOM 710 N N . GLN A 1 92 ? -14.862 10.941 15.846 1.00 95.19 92 GLN A N 1
ATOM 711 C CA . GLN A 1 92 ? -13.967 10.749 16.990 1.00 95.19 92 GLN A CA 1
ATOM 712 C C . GLN A 1 92 ? -14.571 9.792 18.021 1.00 95.19 92 GLN A C 1
ATOM 714 O O . GLN A 1 92 ? -15.720 9.365 17.885 1.00 95.19 92 GLN A O 1
ATOM 719 N N . ASP A 1 93 ? -13.784 9.480 19.051 1.00 96.06 93 ASP A N 1
ATOM 720 C CA . ASP A 1 93 ? -14.185 8.662 20.199 1.00 96.06 93 ASP A CA 1
ATOM 721 C C . ASP A 1 93 ? -14.680 7.267 19.797 1.00 96.06 93 ASP A C 1
ATOM 723 O O . ASP A 1 93 ? -15.677 6.746 20.302 1.00 96.06 93 ASP A O 1
ATOM 727 N N . ILE A 1 94 ? -13.987 6.674 18.822 1.00 97.81 94 ILE A N 1
ATOM 728 C CA . ILE A 1 94 ? -14.213 5.301 18.387 1.00 97.81 94 ILE A CA 1
ATOM 729 C C . ILE A 1 94 ? -13.338 4.369 19.217 1.00 97.81 94 ILE A C 1
ATOM 731 O O . ILE A 1 94 ? -12.140 4.608 19.406 1.00 97.81 94 ILE A O 1
ATOM 735 N N . SER A 1 95 ? -13.950 3.295 19.703 1.00 98.38 95 SER A N 1
ATOM 736 C CA . SER A 1 95 ? -13.267 2.245 20.443 1.00 98.38 95 SER A CA 1
ATOM 737 C C . SER A 1 95 ? -12.907 1.092 19.520 1.00 98.38 95 SER A C 1
ATOM 739 O O . SER A 1 95 ? -13.788 0.538 18.868 1.00 98.38 95 SER A O 1
ATOM 741 N N . THR A 1 96 ? -11.635 0.710 19.475 1.00 98.31 96 THR A N 1
ATOM 742 C CA . THR A 1 96 ? -11.161 -0.462 18.726 1.00 98.31 96 THR A CA 1
ATOM 743 C C . THR A 1 96 ? -10.712 -1.551 19.685 1.00 98.31 96 THR A C 1
ATOM 745 O O . THR A 1 96 ? -10.207 -1.277 20.778 1.00 98.31 96 THR A O 1
ATOM 748 N N . TYR A 1 97 ? -10.922 -2.800 19.283 1.00 97.94 97 TYR A N 1
ATOM 749 C CA . TYR A 1 97 ? -10.655 -3.969 20.111 1.00 97.94 97 TYR A CA 1
ATOM 750 C C . TYR A 1 97 ? -9.866 -5.018 19.336 1.00 97.94 97 TYR A C 1
ATOM 752 O O . TYR A 1 97 ? -9.926 -5.094 18.106 1.00 97.94 97 TYR A O 1
ATOM 760 N N . TYR A 1 98 ? -9.178 -5.873 20.083 1.00 97.69 98 TYR A N 1
ATOM 761 C CA . TYR A 1 98 ? -8.639 -7.126 19.576 1.00 97.69 98 TYR A CA 1
ATOM 762 C C . TYR A 1 98 ? -9.135 -8.301 20.420 1.00 97.69 98 TYR A C 1
ATOM 764 O O . TYR A 1 98 ? -9.613 -8.133 21.544 1.00 97.69 98 TYR A O 1
ATOM 772 N N . LYS A 1 99 ? -9.014 -9.502 19.868 1.00 97.56 99 LYS A N 1
ATOM 773 C CA . LYS A 1 99 ? -9.186 -10.776 20.570 1.00 97.56 99 LYS A CA 1
ATOM 774 C C . LYS A 1 99 ? -7.924 -11.606 20.385 1.00 97.56 99 LYS A C 1
ATOM 776 O O . LYS A 1 99 ? -7.215 -11.437 19.390 1.00 97.56 99 LYS A O 1
ATOM 781 N N . TYR A 1 100 ? -7.649 -12.521 21.306 1.00 95.81 100 TYR A N 1
ATOM 782 C CA . TYR A 1 100 ? -6.528 -13.447 21.173 1.00 95.81 100 TYR A CA 1
ATOM 783 C C . TYR A 1 100 ? -6.947 -14.892 21.425 1.00 95.81 100 TYR A C 1
ATOM 785 O O . TYR A 1 100 ? -7.924 -15.171 22.119 1.00 95.81 100 TYR A O 1
ATOM 793 N N . CYS A 1 101 ? -6.211 -15.834 20.845 1.00 96.12 101 CYS A N 1
ATOM 794 C CA . CYS A 1 101 ? -6.394 -17.248 21.130 1.00 96.12 101 CYS A CA 1
ATOM 795 C C . CYS A 1 101 ? -5.591 -17.634 22.382 1.00 96.12 101 CYS A C 1
ATOM 797 O O . CYS A 1 101 ? -4.363 -17.553 22.340 1.00 96.12 101 CYS A O 1
ATOM 799 N N . PRO A 1 102 ? -6.222 -18.145 23.454 1.00 94.69 102 PRO A N 1
ATOM 800 C CA . PRO A 1 102 ? -5.503 -18.514 24.675 1.00 94.69 102 PRO A CA 1
ATOM 801 C C . PRO A 1 102 ? -4.569 -19.721 24.494 1.00 94.69 102 PRO A C 1
ATOM 803 O O . PRO A 1 102 ? -3.668 -19.918 25.300 1.00 94.69 102 PRO A O 1
ATOM 806 N N . GLN A 1 103 ? -4.763 -20.531 23.446 1.00 93.94 103 GLN A N 1
ATOM 807 C CA . GLN A 1 103 ? -3.926 -21.706 23.185 1.00 93.94 103 GLN A CA 1
ATOM 808 C C . GLN A 1 103 ? -2.660 -21.375 22.383 1.00 93.94 103 GLN A C 1
ATOM 810 O O . GLN A 1 103 ? -1.585 -21.852 22.726 1.00 93.94 103 GLN A O 1
ATOM 815 N N . CYS A 1 104 ? -2.783 -20.626 21.282 1.00 93.19 104 CYS A N 1
ATOM 816 C CA . CYS A 1 104 ? -1.659 -20.372 20.367 1.00 93.19 104 CYS A CA 1
ATOM 817 C C . CYS A 1 104 ? -1.168 -18.920 20.359 1.00 93.19 104 CYS A C 1
ATOM 819 O O . CYS A 1 104 ? -0.201 -18.621 19.669 1.00 93.19 104 CYS A O 1
ATOM 821 N N . GLY A 1 105 ? -1.838 -18.012 21.073 1.00 92.12 105 GLY A N 1
ATOM 822 C CA . GLY A 1 105 ? -1.474 -16.596 21.127 1.00 92.12 105 GLY A CA 1
ATOM 823 C C . GLY A 1 105 ? -1.831 -15.782 19.879 1.00 92.12 105 GLY A C 1
ATOM 824 O O . GLY A 1 105 ? -1.540 -14.593 19.850 1.00 92.12 105 GLY A O 1
ATOM 825 N N . ALA A 1 106 ? -2.467 -16.373 18.859 1.00 94.06 106 ALA A N 1
ATOM 826 C CA . ALA A 1 106 ? -2.861 -15.646 17.650 1.00 94.06 106 ALA A CA 1
ATOM 827 C C . ALA A 1 106 ? -3.793 -14.467 17.969 1.00 94.06 106 ALA A C 1
ATOM 829 O O . ALA A 1 106 ? -4.741 -14.623 18.742 1.00 94.06 106 ALA A O 1
ATOM 830 N N . LEU A 1 107 ? -3.536 -13.318 17.342 1.00 95.88 107 LEU A N 1
ATOM 831 C CA . LEU A 1 107 ? -4.226 -12.049 17.572 1.00 95.88 107 LEU A CA 1
ATOM 832 C C . LEU A 1 107 ? -5.135 -11.694 16.391 1.00 95.88 107 LEU A C 1
ATOM 834 O O . LEU A 1 107 ? -4.750 -11.848 15.234 1.00 95.88 107 LEU A O 1
ATOM 838 N N . TYR A 1 108 ? -6.314 -11.161 16.698 1.00 97.00 108 TYR A N 1
ATOM 839 C CA . TYR A 1 108 ? -7.333 -10.756 15.731 1.00 97.00 108 TYR A CA 1
ATOM 840 C C . TYR A 1 108 ? -7.765 -9.331 16.046 1.00 97.00 108 TYR A C 1
ATOM 842 O O . TYR A 1 108 ? -8.159 -9.056 17.177 1.00 97.00 108 TYR A O 1
ATOM 850 N N . ARG A 1 109 ? -7.703 -8.433 15.061 1.00 96.62 109 ARG A N 1
ATOM 851 C CA . ARG A 1 109 ? -8.175 -7.047 15.179 1.00 96.62 109 ARG A CA 1
ATOM 852 C C . ARG A 1 109 ? -9.350 -6.802 14.246 1.00 96.62 109 ARG A C 1
ATOM 854 O O . ARG A 1 109 ? -9.494 -7.501 13.247 1.00 96.62 109 ARG A O 1
ATOM 861 N N . TYR A 1 110 ? -10.141 -5.778 14.542 1.00 97.75 110 TYR A N 1
ATOM 862 C CA . TYR A 1 110 ? -11.219 -5.347 13.657 1.00 97.75 110 TYR A CA 1
ATOM 863 C C . TYR A 1 110 ? -10.687 -5.001 12.253 1.00 97.75 110 TYR A C 1
ATOM 865 O O . TYR A 1 110 ? -9.791 -4.165 12.114 1.00 97.75 110 TYR A O 1
ATOM 873 N N . GLN A 1 111 ? -11.243 -5.628 11.215 1.00 97.06 111 GLN A N 1
ATOM 874 C CA . GLN A 1 111 ? -10.884 -5.384 9.810 1.00 97.06 111 GLN A CA 1
ATOM 875 C C . GLN A 1 111 ? -12.092 -5.634 8.879 1.00 97.06 111 GLN A C 1
ATOM 877 O O . GLN A 1 111 ? -11.936 -6.132 7.765 1.00 97.06 111 GLN A O 1
ATOM 882 N N . GLU A 1 112 ? -13.304 -5.309 9.340 1.00 95.12 112 GLU A N 1
ATOM 883 C CA . GLU A 1 112 ? -14.561 -5.664 8.663 1.00 95.12 112 GLU A CA 1
ATOM 884 C C . GLU A 1 112 ? -14.950 -4.645 7.585 1.00 95.12 112 GLU A C 1
ATOM 886 O O . GLU A 1 112 ? -15.711 -3.702 7.806 1.00 95.12 112 GLU A O 1
ATOM 891 N N . TRP A 1 113 ? -14.418 -4.830 6.373 1.00 94.56 113 TRP A N 1
ATOM 892 C CA . TRP A 1 113 ? -14.681 -3.918 5.253 1.00 94.56 113 TRP A CA 1
ATOM 893 C C . TRP A 1 113 ? -16.157 -3.861 4.842 1.00 94.56 113 TRP A C 1
ATOM 895 O O . TRP A 1 113 ? -16.598 -2.855 4.284 1.00 94.56 113 TRP A O 1
ATOM 905 N N . SER A 1 114 ? -16.925 -4.914 5.125 1.00 92.38 114 SER A N 1
ATOM 906 C CA . SER A 1 114 ? -18.366 -5.014 4.866 1.00 92.38 114 SER A CA 1
ATOM 907 C C . SER A 1 114 ? -19.178 -3.940 5.598 1.00 92.38 114 SER A C 1
ATOM 909 O O . SER A 1 114 ? -20.222 -3.527 5.097 1.00 92.38 114 SER A O 1
ATOM 911 N N . GLU A 1 115 ? -18.680 -3.409 6.717 1.00 92.69 115 GLU A N 1
ATOM 912 C CA . GLU A 1 115 ? -19.283 -2.272 7.433 1.00 92.69 115 GLU A CA 1
ATOM 913 C C . GLU A 1 115 ? -18.948 -0.911 6.775 1.00 92.69 115 GLU A C 1
ATOM 915 O O . GLU A 1 115 ? -19.390 0.172 7.182 1.00 92.69 115 GLU A O 1
ATOM 920 N N . GLY A 1 116 ? -18.177 -0.942 5.688 1.00 94.38 116 GLY A N 1
ATOM 921 C CA . GLY A 1 116 ? -17.727 0.228 4.949 1.00 94.38 116 GLY A CA 1
ATOM 922 C C . GLY A 1 116 ? -16.591 0.978 5.635 1.00 94.38 116 GLY A C 1
ATOM 923 O O . GLY A 1 116 ? -16.460 2.183 5.413 1.00 94.38 116 GLY A O 1
ATOM 924 N N . LEU A 1 117 ? -15.795 0.279 6.447 1.00 96.25 117 LEU A N 1
ATOM 925 C CA . LEU A 1 117 ? -14.622 0.803 7.136 1.00 96.25 117 LEU A CA 1
ATOM 926 C C . LEU A 1 117 ? -13.364 0.022 6.767 1.00 96.25 117 LEU A C 1
ATOM 928 O O . LEU A 1 117 ? -13.357 -1.197 6.653 1.00 96.25 117 LEU A O 1
ATOM 932 N N . HIS A 1 118 ? -12.261 0.739 6.645 1.00 97.88 118 HIS A N 1
ATOM 933 C CA . HIS A 1 118 ? -10.938 0.184 6.474 1.00 97.88 118 HIS A CA 1
ATOM 934 C C . HIS A 1 118 ? -10.070 0.572 7.672 1.00 97.88 118 HIS A C 1
ATOM 936 O O . HIS A 1 118 ? -9.725 1.740 7.853 1.00 97.88 118 HIS A O 1
ATOM 942 N N . ASN A 1 119 ? -9.706 -0.412 8.494 1.00 98.38 119 ASN A N 1
ATOM 943 C CA . ASN A 1 119 ? -8.794 -0.196 9.609 1.00 98.38 119 ASN A CA 1
ATOM 944 C C . ASN A 1 119 ? -7.340 -0.179 9.116 1.00 98.38 119 ASN A C 1
ATOM 946 O O . ASN A 1 119 ? -6.851 -1.197 8.620 1.00 98.38 119 ASN A O 1
ATOM 950 N N . PHE A 1 120 ? -6.659 0.962 9.257 1.00 98.12 120 PHE A N 1
ATOM 951 C CA . PHE A 1 120 ? -5.233 1.067 8.957 1.00 98.12 120 PHE A CA 1
ATOM 952 C C . PHE A 1 120 ? -4.395 0.588 10.151 1.00 98.12 120 PHE A C 1
ATOM 954 O O . PHE A 1 120 ? -3.653 -0.388 10.028 1.00 98.12 120 PHE A O 1
ATOM 961 N N . ASN A 1 121 ? -4.515 1.241 11.313 1.00 96.81 121 ASN A N 1
ATOM 962 C CA . ASN A 1 121 ? -3.601 1.034 12.448 1.00 96.81 121 ASN A CA 1
ATOM 963 C C . ASN A 1 121 ? -4.263 1.072 13.840 1.00 96.81 121 ASN A C 1
ATOM 965 O O . ASN A 1 121 ? -3.644 1.501 14.818 1.00 96.81 121 ASN A O 1
ATOM 969 N N . ASP A 1 122 ? -5.541 0.702 13.926 1.00 97.75 122 ASP A N 1
ATOM 970 C CA . ASP A 1 122 ? -6.382 0.696 15.135 1.00 97.75 122 ASP A CA 1
ATOM 971 C C . ASP A 1 122 ? -6.697 2.078 15.729 1.00 97.75 122 ASP A C 1
ATOM 973 O O . ASP A 1 122 ? -7.571 2.195 16.586 1.00 97.75 122 ASP A O 1
ATOM 977 N N . HIS A 1 123 ? -6.026 3.131 15.256 1.00 97.56 123 HIS A N 1
ATOM 978 C CA . HIS A 1 123 ? -6.202 4.516 15.699 1.00 97.56 123 HIS A CA 1
ATOM 979 C C . HIS A 1 123 ? -6.758 5.402 14.587 1.00 97.56 123 HIS A C 1
ATOM 981 O O . HIS A 1 123 ? -7.461 6.375 14.856 1.00 97.56 123 HIS A O 1
ATOM 987 N N . VAL A 1 124 ? -6.435 5.076 13.339 1.00 98.06 124 VAL A N 1
ATOM 988 C CA . VAL A 1 124 ? -6.929 5.732 12.136 1.00 98.06 124 VAL A CA 1
ATOM 989 C C . VAL A 1 124 ? -7.603 4.676 11.276 1.00 98.06 124 VAL A C 1
ATOM 991 O O . VAL A 1 124 ? -6.996 3.672 10.898 1.00 98.06 124 VAL A O 1
ATOM 994 N N . LEU A 1 125 ? -8.864 4.927 10.963 1.00 98.50 125 LEU A N 1
ATOM 995 C CA . LEU A 1 125 ? -9.662 4.163 10.024 1.00 98.50 125 LEU A CA 1
ATOM 996 C C . LEU A 1 125 ? -10.122 5.102 8.912 1.00 98.50 125 LEU A C 1
ATOM 998 O O . LEU A 1 125 ? -10.299 6.297 9.140 1.00 98.50 125 LEU A O 1
ATOM 1002 N N . LEU A 1 126 ? -10.309 4.568 7.716 1.00 98.06 126 LEU A N 1
ATOM 1003 C CA . LEU A 1 126 ? -10.859 5.298 6.580 1.00 98.06 126 LEU A CA 1
ATOM 1004 C C . LEU A 1 126 ? -12.197 4.667 6.226 1.00 98.06 126 LEU A C 1
ATOM 1006 O O . LEU A 1 126 ? -12.301 3.441 6.199 1.00 98.06 126 LEU A O 1
ATOM 1010 N N . ASP A 1 127 ? -13.217 5.467 5.949 1.00 96.75 127 ASP A N 1
ATOM 1011 C CA . ASP A 1 127 ? -14.402 4.916 5.307 1.00 96.75 127 ASP A CA 1
ATOM 1012 C C . ASP A 1 127 ? -14.104 4.567 3.837 1.00 96.75 127 ASP A C 1
ATOM 1014 O O . ASP A 1 127 ? -13.216 5.130 3.185 1.00 96.75 127 ASP A O 1
ATOM 1018 N N . LEU A 1 128 ? -14.823 3.576 3.307 1.00 96.44 128 LEU A N 1
ATOM 1019 C CA . LEU A 1 128 ? -14.623 3.162 1.917 1.00 96.44 128 LEU A CA 1
ATOM 1020 C C . LEU A 1 128 ? -14.900 4.291 0.903 1.00 96.44 128 LEU A C 1
ATOM 1022 O O . LEU A 1 128 ? -14.138 4.390 -0.064 1.00 96.44 128 LEU A O 1
ATOM 1026 N N . PRO A 1 129 ? -15.901 5.175 1.094 1.00 95.88 129 PRO A N 1
ATOM 1027 C CA . PRO A 1 129 ? -16.084 6.335 0.224 1.00 95.88 129 PRO A CA 1
ATOM 1028 C C . PRO A 1 129 ? -14.860 7.259 0.149 1.00 95.88 129 PRO A C 1
ATOM 1030 O O . PRO A 1 129 ? -14.500 7.692 -0.951 1.00 95.88 129 PRO A O 1
ATOM 1033 N N . LEU A 1 130 ? -14.164 7.530 1.261 1.00 96.50 130 LEU A N 1
ATOM 1034 C CA . LEU A 1 130 ? -12.917 8.298 1.246 1.00 96.50 130 LEU A CA 1
ATOM 1035 C C . LEU A 1 130 ? -11.811 7.553 0.500 1.00 96.50 130 LEU A C 1
ATOM 1037 O O . LEU A 1 130 ? -11.146 8.159 -0.341 1.00 96.50 130 LEU A O 1
ATOM 1041 N N . CYS A 1 131 ? -11.633 6.252 0.742 1.00 97.75 131 CYS A N 1
ATOM 1042 C CA . CYS A 1 131 ? -10.661 5.437 0.007 1.00 97.75 131 CYS A CA 1
ATOM 1043 C C . CYS A 1 131 ? -10.886 5.507 -1.514 1.00 97.75 131 CYS A C 1
ATOM 1045 O O . CYS A 1 131 ? -9.943 5.718 -2.279 1.00 97.75 131 CYS A O 1
ATOM 1047 N N . LEU A 1 132 ? -12.141 5.397 -1.957 1.00 96.00 132 LEU A N 1
ATOM 1048 C CA . LEU A 1 132 ? -12.508 5.485 -3.372 1.00 96.00 132 LEU A CA 1
ATOM 1049 C C . LEU A 1 132 ? -12.355 6.901 -3.929 1.00 96.00 132 LEU A C 1
ATOM 1051 O O . LEU A 1 132 ? -11.922 7.073 -5.067 1.00 96.00 132 LEU A O 1
ATOM 1055 N N . THR A 1 133 ? -12.653 7.920 -3.126 1.00 95.88 133 THR A N 1
ATOM 1056 C CA . THR A 1 133 ? -12.421 9.321 -3.491 1.00 95.88 133 THR A CA 1
ATOM 1057 C C . THR A 1 133 ? -10.934 9.576 -3.718 1.00 95.88 133 THR A C 1
ATOM 1059 O O . THR A 1 133 ? -10.567 10.145 -4.746 1.00 95.88 133 THR A O 1
ATOM 1062 N N . ILE A 1 134 ? -10.067 9.096 -2.819 1.00 97.38 134 ILE A N 1
ATOM 1063 C CA . ILE A 1 134 ? -8.611 9.197 -2.970 1.00 97.38 134 ILE A CA 1
ATOM 1064 C C . ILE A 1 134 ? -8.154 8.487 -4.250 1.00 97.38 134 ILE A C 1
ATOM 1066 O O . ILE A 1 134 ? -7.431 9.093 -5.042 1.00 97.38 134 ILE A O 1
ATOM 1070 N N . ARG A 1 135 ? -8.623 7.256 -4.503 1.00 95.44 135 ARG A N 1
ATOM 1071 C CA . ARG A 1 135 ? -8.326 6.502 -5.735 1.00 95.44 135 ARG A CA 1
ATOM 1072 C C . ARG A 1 135 ? -8.687 7.297 -6.993 1.00 95.44 135 ARG A C 1
ATOM 1074 O O . ARG A 1 135 ? -7.847 7.470 -7.873 1.00 95.44 135 ARG A O 1
ATOM 1081 N N . ASN A 1 136 ? -9.911 7.815 -7.067 1.00 94.50 136 ASN A N 1
ATOM 1082 C CA . ASN A 1 136 ? -10.395 8.559 -8.233 1.00 94.50 136 ASN A CA 1
ATOM 1083 C C . ASN A 1 136 ? -9.619 9.869 -8.435 1.00 94.50 136 ASN A C 1
ATOM 1085 O O . ASN A 1 136 ? -9.261 10.217 -9.558 1.00 94.50 136 ASN A O 1
ATOM 1089 N N . LEU A 1 137 ? -9.310 10.583 -7.350 1.00 96.25 137 LEU A N 1
ATOM 1090 C CA . LEU A 1 137 ? -8.533 11.821 -7.399 1.00 96.25 137 LEU A CA 1
ATOM 1091 C C . LEU A 1 137 ? -7.084 11.576 -7.844 1.00 96.25 137 LEU A C 1
ATOM 1093 O O . LEU A 1 137 ? -6.541 12.367 -8.617 1.00 96.25 137 LEU A O 1
ATOM 1097 N N . LEU A 1 138 ? -6.476 10.462 -7.431 1.00 93.12 138 LEU A N 1
ATOM 1098 C CA . LEU A 1 138 ? -5.159 10.041 -7.916 1.00 93.12 138 LEU A CA 1
ATOM 1099 C C . LEU A 1 138 ? -5.174 9.720 -9.416 1.00 93.12 138 LEU A C 1
ATOM 1101 O O . LEU A 1 138 ? -4.244 10.111 -10.123 1.00 93.12 138 LEU A O 1
ATOM 1105 N N . GLN A 1 139 ? -6.235 9.080 -9.918 1.00 90.12 139 GLN A N 1
ATOM 1106 C CA . GLN A 1 139 ? -6.402 8.800 -11.350 1.00 90.12 139 GLN A CA 1
ATOM 1107 C C . GLN A 1 139 ? -6.502 10.075 -12.199 1.00 90.12 139 GLN A C 1
ATOM 1109 O O . GLN A 1 139 ? -6.071 10.071 -13.348 1.00 90.12 139 GLN A O 1
ATOM 1114 N N . VAL A 1 140 ? -6.991 11.181 -11.627 1.00 93.69 140 VAL A N 1
ATOM 1115 C CA . VAL A 1 140 ? -6.987 12.515 -12.261 1.00 93.69 140 VAL A CA 1
ATOM 1116 C C . VAL A 1 140 ? -5.829 13.402 -11.780 1.00 93.69 140 VAL A C 1
ATOM 1118 O O . VAL A 1 140 ? -5.914 14.629 -11.800 1.00 93.69 140 VAL A O 1
ATOM 1121 N N . HIS A 1 141 ? -4.721 12.786 -11.359 1.00 89.56 141 HIS A N 1
ATOM 1122 C CA . HIS A 1 141 ? -3.443 13.436 -11.038 1.00 89.56 141 HIS A CA 1
ATOM 1123 C C . HIS A 1 141 ? -3.462 14.400 -9.836 1.00 89.56 141 HIS A C 1
ATOM 1125 O O . HIS A 1 141 ? -2.649 15.328 -9.747 1.00 89.56 141 HIS A O 1
ATOM 1131 N N . THR A 1 142 ? -4.350 14.173 -8.869 1.00 93.88 142 THR A N 1
ATOM 1132 C CA . THR A 1 142 ? -4.395 14.946 -7.622 1.00 93.88 142 THR A CA 1
ATOM 1133 C C . THR A 1 142 ? -3.587 14.247 -6.531 1.00 93.88 142 THR A C 1
ATOM 1135 O O . THR A 1 142 ? -3.898 13.135 -6.120 1.00 93.88 142 THR A O 1
ATOM 1138 N N . ALA A 1 143 ? -2.538 14.909 -6.038 1.00 91.25 143 ALA A N 1
ATOM 1139 C CA . ALA A 1 143 ? -1.713 14.391 -4.946 1.00 91.25 143 ALA A CA 1
ATOM 1140 C C . ALA A 1 143 ? -2.493 14.321 -3.621 1.00 91.25 143 ALA A C 1
ATOM 1142 O O . ALA A 1 143 ? -3.232 15.250 -3.303 1.00 91.25 143 ALA A O 1
ATOM 1143 N N . VAL A 1 144 ? -2.247 13.290 -2.800 1.00 93.25 144 VAL A N 1
ATOM 1144 C CA . VAL A 1 144 ? -2.934 13.088 -1.504 1.00 93.25 144 VAL A CA 1
ATOM 1145 C C . VAL A 1 144 ? -2.829 14.300 -0.576 1.00 93.25 144 VAL A C 1
ATOM 1147 O O . VAL A 1 144 ? -3.794 14.621 0.105 1.00 93.25 144 VAL A O 1
ATOM 1150 N N . SER A 1 145 ? -1.714 15.036 -0.589 1.00 92.94 145 SER A N 1
ATOM 1151 C CA . SER A 1 145 ? -1.581 16.269 0.199 1.00 92.94 145 SER A CA 1
ATOM 1152 C C . SER A 1 145 ? -2.621 17.331 -0.158 1.00 92.94 145 SER A C 1
ATOM 1154 O O . SER A 1 145 ? -3.169 17.957 0.741 1.00 92.94 145 SER A O 1
ATOM 1156 N N . ARG A 1 146 ? -2.939 17.486 -1.448 1.00 96.56 146 ARG A N 1
ATOM 1157 C CA . ARG A 1 146 ? -3.997 18.393 -1.916 1.00 96.56 146 ARG A CA 1
ATOM 1158 C C . ARG A 1 146 ? -5.384 17.879 -1.557 1.00 96.56 146 ARG A C 1
ATOM 1160 O O . ARG A 1 146 ? -6.269 18.678 -1.295 1.00 96.56 146 ARG A O 1
ATOM 1167 N N . ILE A 1 147 ? -5.573 16.558 -1.548 1.00 96.69 147 ILE A N 1
ATOM 1168 C CA . ILE A 1 147 ? -6.836 15.943 -1.115 1.00 96.69 147 ILE A CA 1
ATOM 1169 C C . ILE A 1 147 ? -7.073 16.251 0.365 1.00 96.69 147 ILE A C 1
ATOM 1171 O O . ILE A 1 147 ? -8.162 16.677 0.728 1.00 96.69 147 ILE A O 1
ATOM 1175 N N . VAL A 1 148 ? -6.050 16.084 1.207 1.00 96.75 148 VAL A N 1
ATOM 1176 C CA . VAL A 1 148 ? -6.132 16.414 2.636 1.00 96.75 148 VAL A CA 1
ATOM 1177 C C . VAL A 1 148 ? -6.402 17.902 2.839 1.00 96.75 148 VAL A C 1
ATOM 1179 O O . VAL A 1 148 ? -7.351 18.234 3.535 1.00 96.75 148 VAL A O 1
ATOM 1182 N N . GLU A 1 149 ? -5.655 18.785 2.173 1.00 97.25 149 GLU A N 1
ATOM 1183 C CA . GLU A 1 149 ? -5.893 20.237 2.222 1.00 97.25 149 GLU A CA 1
ATOM 1184 C C . GLU A 1 149 ? -7.333 20.593 1.814 1.00 97.25 149 GLU A C 1
ATOM 1186 O O . GLU A 1 149 ? -8.010 21.356 2.499 1.00 97.25 149 GLU A O 1
ATOM 1191 N N . TYR A 1 150 ? -7.835 19.991 0.733 1.00 96.25 150 TYR A N 1
ATOM 1192 C CA . TYR A 1 150 ? -9.217 20.162 0.288 1.00 96.25 150 TYR A CA 1
ATOM 1193 C C . TYR A 1 150 ? -10.232 19.721 1.352 1.00 96.25 150 TYR A C 1
ATOM 1195 O O . TYR A 1 150 ? -11.199 20.444 1.605 1.00 96.25 150 TYR A O 1
ATOM 1203 N N . LEU A 1 151 ? -10.023 18.562 1.984 1.00 96.06 151 LEU A N 1
ATOM 1204 C CA . LEU A 1 151 ? -10.900 18.062 3.044 1.00 96.06 151 LEU A CA 1
ATOM 1205 C C . LEU A 1 151 ? -10.890 19.005 4.250 1.00 96.06 151 LEU A C 1
ATOM 1207 O O . LEU A 1 151 ? -11.956 19.394 4.713 1.00 96.06 151 LEU A O 1
ATOM 1211 N N . GLU A 1 152 ? -9.717 19.448 4.703 1.00 97.19 152 GLU A N 1
ATOM 1212 C CA . GLU A 1 152 ? -9.590 20.375 5.834 1.00 97.19 152 GLU A CA 1
ATOM 1213 C C . GLU A 1 152 ? -10.287 21.716 5.566 1.00 97.19 152 GLU A C 1
ATOM 1215 O O . GLU A 1 152 ? -11.021 22.213 6.423 1.00 97.19 152 GLU A O 1
ATOM 1220 N N . LEU A 1 153 ? -10.114 22.277 4.364 1.00 96.75 153 LEU A N 1
ATOM 1221 C CA . LEU A 1 153 ? -10.784 23.511 3.943 1.00 96.75 153 LEU A CA 1
ATOM 1222 C C . LEU A 1 153 ? -12.306 23.348 3.862 1.00 96.75 153 LEU A C 1
ATOM 1224 O O . LEU A 1 153 ? -13.042 24.275 4.195 1.00 96.75 153 LEU A O 1
ATOM 1228 N N . THR A 1 154 ? -12.778 22.182 3.420 1.00 94.12 154 THR A N 1
ATOM 1229 C CA . THR A 1 154 ? -14.209 21.917 3.220 1.00 94.12 154 THR A CA 1
ATOM 1230 C C . THR A 1 154 ? -14.922 21.617 4.535 1.00 94.12 154 THR A C 1
ATOM 1232 O O . THR A 1 154 ? -16.040 22.081 4.749 1.00 94.12 154 THR A O 1
ATOM 1235 N N . THR A 1 155 ? -14.297 20.848 5.427 1.00 94.00 155 THR A N 1
ATOM 1236 C CA . THR A 1 155 ? -14.927 20.389 6.672 1.00 94.00 155 THR A CA 1
ATOM 1237 C C . THR A 1 155 ? -14.595 21.280 7.868 1.00 94.00 155 THR A C 1
ATOM 1239 O O . THR A 1 155 ? -15.236 21.154 8.908 1.00 94.00 155 THR A O 1
ATOM 1242 N N . GLY A 1 156 ? -13.576 22.140 7.768 1.00 95.44 156 GLY A N 1
ATOM 1243 C CA . GLY A 1 156 ? -13.084 22.967 8.876 1.00 95.44 156 GLY A CA 1
ATOM 1244 C C . GLY A 1 156 ? -12.414 22.168 10.000 1.00 95.44 156 GLY A C 1
ATOM 1245 O O . GLY A 1 156 ? -12.259 22.675 11.110 1.00 95.44 156 GLY A O 1
ATOM 1246 N N . VAL A 1 157 ? -12.038 20.912 9.741 1.00 95.38 157 VAL A N 1
ATOM 1247 C CA . VAL A 1 157 ? -11.443 19.993 10.725 1.00 95.38 157 VAL A CA 1
ATOM 1248 C C . VAL A 1 157 ? -10.037 19.640 10.280 1.00 95.38 157 VAL A C 1
ATOM 1250 O O . VAL A 1 157 ? -9.822 19.371 9.107 1.00 95.38 157 VAL A O 1
ATOM 1253 N N . GLN A 1 158 ? -9.096 19.584 11.220 1.00 96.50 158 GLN A N 1
ATOM 1254 C CA . GLN A 1 158 ? -7.731 19.152 10.941 1.00 96.50 158 GLN A CA 1
ATOM 1255 C C . GLN A 1 158 ? -7.657 17.628 10.769 1.00 96.50 158 GLN A C 1
ATOM 1257 O O . GLN A 1 158 ? -7.980 16.866 11.691 1.00 96.50 158 GLN A O 1
ATOM 1262 N N . PHE A 1 159 ? -7.191 17.185 9.607 1.00 97.06 159 PHE A N 1
ATOM 1263 C CA . PHE A 1 159 ? -6.985 15.777 9.287 1.00 97.06 159 PHE A CA 1
ATOM 1264 C C . PHE A 1 159 ? -5.615 15.287 9.778 1.00 97.06 159 PHE A C 1
ATOM 1266 O O . PHE A 1 159 ? -4.717 16.076 10.082 1.00 97.06 159 PHE A O 1
ATOM 1273 N N . PRO A 1 160 ? -5.417 13.959 9.904 1.00 96.31 160 PRO A N 1
ATOM 1274 C CA . PRO A 1 160 ? -4.076 13.403 10.037 1.00 96.31 160 PRO A CA 1
ATOM 1275 C C . PRO A 1 160 ? -3.174 13.841 8.878 1.00 96.31 160 PRO A C 1
ATOM 1277 O O . PRO A 1 160 ? -3.652 14.216 7.809 1.00 96.31 160 PRO A O 1
ATOM 1280 N N . SER A 1 161 ? -1.856 13.755 9.075 1.00 94.12 161 SER A N 1
ATOM 1281 C CA . SER A 1 161 ? -0.897 14.166 8.046 1.00 94.12 161 SER A CA 1
ATOM 1282 C C . SER A 1 161 ? -1.165 13.469 6.708 1.00 94.12 161 SER A C 1
ATOM 1284 O O . SER A 1 161 ? -1.569 12.305 6.674 1.00 94.12 161 SER A O 1
ATOM 1286 N N . ALA A 1 162 ? -0.860 14.151 5.601 1.00 93.44 162 ALA A N 1
ATOM 1287 C CA . ALA A 1 162 ? -0.987 13.577 4.261 1.00 93.44 162 ALA A CA 1
ATOM 1288 C C . ALA A 1 162 ? -0.255 12.231 4.108 1.00 93.44 162 ALA A C 1
ATOM 1290 O O . ALA A 1 162 ? -0.730 11.360 3.391 1.00 93.44 162 ALA A O 1
ATOM 1291 N N . ASP A 1 163 ? 0.859 12.044 4.821 1.00 90.19 163 ASP A N 1
ATOM 1292 C CA . ASP A 1 163 ? 1.599 10.779 4.886 1.00 90.19 163 ASP A CA 1
ATOM 1293 C C . ASP A 1 163 ? 0.800 9.668 5.590 1.00 90.19 163 ASP A C 1
ATOM 1295 O O . ASP A 1 163 ? 0.691 8.557 5.078 1.00 90.19 163 ASP A O 1
ATOM 1299 N N . THR A 1 164 ? 0.143 9.985 6.712 1.00 94.31 164 THR A N 1
ATOM 1300 C CA . THR A 1 164 ? -0.735 9.038 7.421 1.00 94.31 164 THR A CA 1
ATOM 1301 C C . THR A 1 164 ? -1.925 8.637 6.550 1.00 94.31 164 THR A C 1
ATOM 1303 O O . THR A 1 164 ? -2.249 7.454 6.458 1.00 94.31 164 THR A O 1
ATOM 1306 N N . VAL A 1 165 ? -2.557 9.609 5.881 1.00 97.25 165 VAL A N 1
ATOM 1307 C CA . VAL A 1 165 ? -3.686 9.359 4.970 1.00 97.25 165 VAL A CA 1
ATOM 1308 C C . VAL A 1 165 ? -3.240 8.528 3.766 1.00 97.25 165 VAL A C 1
ATOM 1310 O O . VAL A 1 165 ? -3.908 7.558 3.414 1.00 97.25 165 VAL A O 1
ATOM 1313 N N . LEU A 1 166 ? -2.085 8.848 3.172 1.00 95.94 166 LEU A N 1
ATOM 1314 C CA . LEU A 1 166 ? -1.496 8.071 2.083 1.00 95.94 166 LEU A CA 1
ATOM 1315 C C . LEU A 1 166 ? -1.204 6.632 2.521 1.00 95.94 166 LEU A C 1
ATOM 1317 O O . LEU A 1 166 ? -1.516 5.705 1.784 1.00 95.94 166 LEU A O 1
ATOM 1321 N N . HIS A 1 167 ? -0.629 6.418 3.703 1.00 95.19 167 HIS A N 1
ATOM 1322 C CA . HIS A 1 167 ? -0.350 5.072 4.201 1.00 95.19 167 HIS A CA 1
ATOM 1323 C C . HIS A 1 167 ? -1.618 4.272 4.494 1.00 95.19 167 HIS A C 1
ATOM 1325 O O . HIS A 1 167 ? -1.670 3.100 4.124 1.00 95.19 167 HIS A O 1
ATOM 1331 N N . GLY A 1 168 ? -2.650 4.899 5.060 1.00 97.88 168 GLY A N 1
ATOM 1332 C CA . GLY A 1 168 ? -3.959 4.267 5.215 1.00 97.88 168 GLY A CA 1
ATOM 1333 C C . GLY A 1 168 ? -4.589 3.891 3.872 1.00 97.88 168 GLY A C 1
ATOM 1334 O O . GLY A 1 168 ? -5.094 2.784 3.714 1.00 97.88 168 GLY A O 1
ATOM 1335 N N . TYR A 1 169 ? -4.477 4.765 2.870 1.00 98.31 169 TYR A N 1
ATOM 1336 C CA . TYR A 1 169 ? -4.930 4.476 1.511 1.00 98.31 169 TYR A CA 1
ATOM 1337 C C . TYR A 1 169 ? -4.125 3.350 0.836 1.00 98.31 169 TYR A C 1
ATOM 1339 O O . TYR A 1 169 ? -4.709 2.453 0.239 1.00 98.31 169 TYR A O 1
ATOM 1347 N N . LEU A 1 170 ? -2.795 3.338 0.952 1.00 97.00 170 LEU A N 1
ATOM 1348 C CA . LEU A 1 170 ? -1.963 2.271 0.382 1.00 97.00 170 LEU A CA 1
ATOM 1349 C C . LEU A 1 170 ? -2.198 0.921 1.075 1.00 97.00 170 LEU A C 1
ATOM 1351 O O . LEU A 1 170 ? -2.142 -0.116 0.418 1.00 97.00 170 LEU A O 1
ATOM 1355 N N . HIS A 1 171 ? -2.477 0.924 2.381 1.00 98.00 171 HIS A N 1
ATOM 1356 C CA . HIS A 1 171 ? -2.902 -0.269 3.116 1.00 98.00 171 HIS A CA 1
ATOM 1357 C C . HIS A 1 171 ? -4.263 -0.775 2.598 1.00 98.00 171 HIS A C 1
ATOM 1359 O O . HIS A 1 171 ? -4.438 -1.977 2.397 1.00 98.00 171 HIS A O 1
ATOM 1365 N N . PHE A 1 172 ? -5.198 0.132 2.291 1.00 98.00 172 PHE A N 1
ATOM 1366 C CA . PHE A 1 172 ? -6.455 -0.200 1.614 1.00 98.00 172 PHE A CA 1
ATOM 1367 C C . PHE A 1 172 ? -6.224 -0.814 0.232 1.00 98.00 172 PHE A C 1
ATOM 1369 O O . PHE A 1 172 ? -6.777 -1.875 -0.056 1.00 98.00 172 PHE A O 1
ATOM 1376 N N . GLU A 1 173 ? -5.378 -0.207 -0.600 1.00 96.19 173 GLU A N 1
ATOM 1377 C CA . GLU A 1 173 ? -5.084 -0.728 -1.939 1.00 96.19 173 GLU A CA 1
ATOM 1378 C C . GLU A 1 173 ? -4.416 -2.106 -1.901 1.00 96.19 173 GLU A C 1
ATOM 1380 O O . GLU A 1 173 ? -4.746 -2.960 -2.717 1.00 96.19 173 GLU A O 1
ATOM 1385 N N . ALA A 1 174 ? -3.546 -2.364 -0.920 1.00 96.38 174 ALA A N 1
ATOM 1386 C CA . ALA A 1 174 ? -2.916 -3.671 -0.717 1.00 96.38 174 ALA A CA 1
ATOM 1387 C C . ALA A 1 174 ? -3.919 -4.774 -0.300 1.00 96.38 174 ALA A C 1
ATOM 1389 O O . ALA A 1 174 ? -3.750 -5.951 -0.648 1.00 96.38 174 ALA A O 1
ATOM 1390 N N . LEU A 1 175 ? -4.989 -4.415 0.421 1.00 96.75 175 LEU A N 1
ATOM 1391 C CA . LEU A 1 175 ? -6.085 -5.339 0.747 1.00 96.75 175 LEU A CA 1
ATOM 1392 C C . LEU A 1 175 ? -7.162 -5.428 -0.330 1.00 96.75 175 LEU A C 1
ATOM 1394 O O . LEU A 1 175 ? -8.004 -6.317 -0.234 1.00 96.75 175 LEU A O 1
ATOM 1398 N N . THR A 1 176 ? -7.148 -4.555 -1.332 1.00 96.00 176 THR A N 1
ATOM 1399 C CA . THR A 1 176 ? -8.164 -4.549 -2.384 1.00 96.00 176 THR A CA 1
ATOM 1400 C C . THR A 1 176 ? -7.716 -5.389 -3.567 1.00 96.00 176 THR A C 1
ATOM 1402 O O . THR A 1 176 ? -6.597 -5.250 -4.055 1.00 96.00 176 THR A O 1
ATOM 1405 N N . ASP A 1 177 ? -8.595 -6.268 -4.030 1.00 92.44 177 ASP A N 1
ATOM 1406 C CA . ASP A 1 177 ? -8.396 -6.989 -5.278 1.00 92.44 177 ASP A CA 1
ATOM 1407 C C . ASP A 1 177 ? -8.645 -6.058 -6.468 1.00 92.44 177 ASP A C 1
ATOM 1409 O O . ASP A 1 177 ? -9.457 -5.136 -6.407 1.00 92.44 177 ASP A O 1
ATOM 1413 N N . HIS A 1 178 ? -7.952 -6.297 -7.577 1.00 87.06 178 HIS A N 1
ATOM 1414 C CA . HIS A 1 178 ? -8.049 -5.474 -8.781 1.00 87.06 178 HIS A CA 1
ATOM 1415 C C . HIS A 1 178 ? -8.360 -6.358 -9.984 1.00 87.06 178 HIS A C 1
ATOM 1417 O O . HIS A 1 178 ? -7.648 -7.318 -10.253 1.00 87.06 178 HIS A O 1
ATOM 1423 N N . GLU A 1 179 ? -9.418 -6.023 -10.725 1.00 77.19 179 GLU A N 1
ATOM 1424 C CA . GLU A 1 179 ? -9.822 -6.737 -11.953 1.00 77.19 179 GLU A CA 1
ATOM 1425 C C . GLU A 1 179 ? -9.033 -6.302 -13.192 1.00 77.19 179 GLU A C 1
ATOM 1427 O O . GLU A 1 179 ? -9.212 -6.853 -14.278 1.00 77.19 179 GLU A O 1
ATOM 1432 N N . TYR A 1 180 ? -8.186 -5.281 -13.064 1.00 75.69 180 TYR A N 1
ATOM 1433 C CA . TYR A 1 180 ? -7.508 -4.720 -14.216 1.00 75.69 180 TYR A CA 1
ATOM 1434 C C . TYR A 1 180 ? -6.506 -5.727 -14.783 1.00 75.69 180 TYR A C 1
ATOM 1436 O O . TYR A 1 180 ? -5.536 -6.102 -14.133 1.00 75.69 180 TYR A O 1
ATOM 1444 N N . GLN A 1 181 ? -6.757 -6.165 -16.016 1.00 75.19 181 GLN A N 1
ATOM 1445 C CA . GLN A 1 181 ? -5.907 -7.119 -16.732 1.00 75.19 181 GLN A CA 1
ATOM 1446 C C . GLN A 1 181 ? -4.714 -6.444 -17.416 1.00 75.19 181 GLN A C 1
ATOM 1448 O O . GLN A 1 181 ? -3.879 -7.132 -17.993 1.00 75.19 181 GLN A O 1
ATOM 1453 N N . TYR A 1 182 ? -4.644 -5.106 -17.358 1.00 76.69 182 TYR A N 1
ATOM 1454 C CA . TYR A 1 182 ? -3.601 -4.300 -17.998 1.00 76.69 182 TYR A CA 1
ATOM 1455 C C . TYR A 1 182 ? -3.437 -4.609 -19.494 1.00 76.69 182 TYR A C 1
ATOM 1457 O O . TYR A 1 182 ? -2.350 -4.516 -20.055 1.00 76.69 182 TYR A O 1
ATOM 1465 N N . SER A 1 183 ? -4.554 -4.954 -20.135 1.00 82.50 183 SER A N 1
ATOM 1466 C CA . SER A 1 183 ? -4.655 -5.237 -21.559 1.00 82.50 183 SER A CA 1
ATOM 1467 C C . SER A 1 183 ? -5.368 -4.090 -22.263 1.00 82.50 183 SER A C 1
ATOM 1469 O O . SER A 1 183 ? -6.369 -3.561 -21.768 1.00 82.50 183 SER A O 1
ATOM 1471 N N . CYS A 1 184 ? -4.859 -3.678 -23.421 1.00 90.06 184 CYS A N 1
ATOM 1472 C CA . CYS A 1 184 ? -5.507 -2.667 -24.245 1.00 90.06 184 CYS A CA 1
ATOM 1473 C C . CYS A 1 184 ? -6.507 -3.332 -25.184 1.00 90.06 184 CYS A C 1
ATOM 1475 O O . CYS A 1 184 ? -6.132 -4.183 -25.984 1.00 90.06 184 CYS A O 1
ATOM 1477 N N . VAL A 1 185 ? -7.756 -2.863 -25.188 1.00 90.06 185 VAL A N 1
ATOM 1478 C CA . VAL A 1 185 ? -8.783 -3.338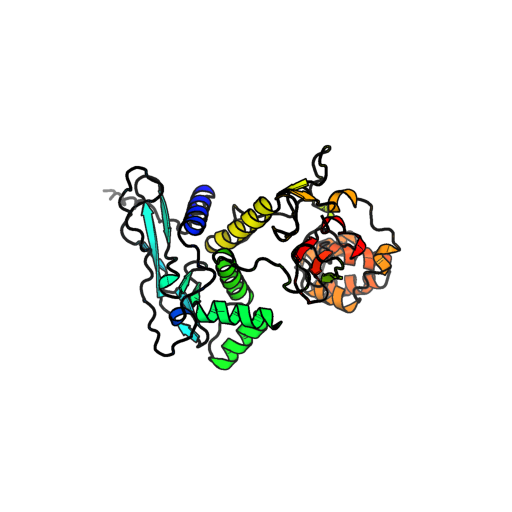 -26.134 1.00 90.06 185 VAL A CA 1
ATOM 1479 C C . VAL A 1 185 ? -8.333 -3.174 -27.592 1.00 90.06 185 VAL A C 1
ATOM 1481 O O . VAL A 1 185 ? -8.656 -3.999 -28.440 1.00 90.06 185 VAL A O 1
ATOM 1484 N N . THR A 1 186 ? -7.558 -2.125 -27.883 1.00 92.12 186 THR A N 1
ATOM 1485 C CA . THR A 1 186 ? -7.060 -1.830 -29.232 1.00 92.12 186 THR A CA 1
ATOM 1486 C C . THR A 1 186 ? -5.756 -2.560 -29.555 1.00 92.12 186 THR A C 1
ATOM 1488 O O . THR A 1 186 ? -5.573 -3.004 -30.685 1.00 92.12 186 THR A O 1
ATOM 1491 N N . CYS A 1 187 ? -4.825 -2.654 -28.600 1.00 92.62 187 CYS A N 1
ATOM 1492 C CA . CYS A 1 187 ? -3.474 -3.172 -28.853 1.00 92.62 187 CYS A CA 1
ATOM 1493 C C . CYS A 1 187 ? -3.257 -4.626 -28.399 1.00 92.62 187 CYS A C 1
ATOM 1495 O O . CYS A 1 187 ? -2.209 -5.190 -28.703 1.00 92.62 187 CYS A O 1
ATOM 1497 N N . GLY A 1 188 ? -4.222 -5.229 -27.700 1.00 92.06 188 GLY A N 1
ATOM 1498 C CA . GLY A 1 188 ? -4.125 -6.569 -27.120 1.00 92.06 188 GLY A CA 1
ATOM 1499 C C . GLY A 1 188 ? -3.134 -6.659 -25.958 1.00 92.06 188 GLY A C 1
ATOM 1500 O O . GLY A 1 188 ? -2.704 -5.644 -25.410 1.00 92.06 188 GLY A O 1
ATOM 1501 N N . ASP A 1 189 ? -2.749 -7.882 -25.597 1.00 90.31 189 ASP A N 1
ATOM 1502 C CA . ASP A 1 189 ? -1.772 -8.145 -24.529 1.00 90.31 189 ASP A CA 1
ATOM 1503 C C . ASP A 1 189 ? -0.319 -7.871 -24.963 1.00 90.31 189 ASP A C 1
ATOM 1505 O O . ASP A 1 189 ? 0.535 -7.571 -24.135 1.00 90.31 189 ASP A O 1
ATOM 1509 N N . HIS A 1 190 ? -0.048 -7.909 -26.272 1.00 89.50 190 HIS A N 1
ATOM 1510 C CA . HIS A 1 190 ? 1.290 -7.752 -26.851 1.00 89.50 190 HIS A CA 1
ATOM 1511 C C . HIS A 1 190 ? 1.291 -6.627 -27.900 1.00 89.50 190 HIS A C 1
ATOM 1513 O O . HIS A 1 190 ? 1.278 -6.898 -29.107 1.00 89.50 190 HIS A O 1
ATOM 1519 N N . PRO A 1 191 ? 1.250 -5.352 -27.472 1.00 89.00 191 PRO A N 1
ATOM 1520 C CA . PRO A 1 191 ? 1.221 -4.219 -28.388 1.00 89.00 191 PRO A CA 1
ATOM 1521 C C . PRO A 1 191 ? 2.464 -4.216 -29.303 1.00 89.00 191 PRO A C 1
ATOM 1523 O O . PRO A 1 191 ? 3.585 -4.289 -28.803 1.00 89.00 191 PRO A O 1
ATOM 1526 N N . PRO A 1 192 ? 2.314 -4.056 -30.635 1.00 88.00 192 PRO A N 1
ATOM 1527 C CA . PRO A 1 192 ? 3.449 -4.062 -31.567 1.00 88.00 192 PRO A CA 1
ATOM 1528 C C . PRO A 1 192 ? 4.350 -2.824 -31.434 1.00 88.00 192 PRO A C 1
ATOM 1530 O O . PRO A 1 192 ? 5.481 -2.818 -31.912 1.00 88.00 192 PRO A O 1
ATOM 1533 N N . VAL A 1 193 ? 3.832 -1.759 -30.817 1.00 90.44 193 VAL A N 1
ATOM 1534 C CA . VAL A 1 193 ? 4.549 -0.518 -30.523 1.00 90.44 193 VAL A CA 1
ATOM 1535 C C . VAL A 1 193 ? 4.247 -0.134 -29.084 1.00 90.44 193 VAL A C 1
ATOM 1537 O O . VAL A 1 193 ? 3.084 -0.114 -28.679 1.00 90.44 193 VAL A O 1
ATOM 1540 N N . VAL A 1 194 ? 5.287 0.228 -28.338 1.00 91.38 194 VAL A N 1
ATOM 1541 C CA . VAL A 1 194 ? 5.179 0.750 -26.976 1.00 91.38 194 VAL A CA 1
ATOM 1542 C C . VAL A 1 194 ? 5.933 2.064 -26.831 1.00 91.38 194 VAL A C 1
ATOM 1544 O O . VAL A 1 194 ? 6.869 2.363 -27.572 1.00 91.38 194 VAL A O 1
ATOM 1547 N N . ILE A 1 195 ? 5.497 2.853 -25.862 1.00 91.12 195 ILE A N 1
ATOM 1548 C CA . ILE A 1 195 ? 6.100 4.099 -25.421 1.00 91.12 195 ILE A CA 1
ATOM 1549 C C . ILE A 1 195 ? 6.727 3.815 -24.060 1.00 91.12 195 ILE A C 1
ATOM 1551 O O . ILE A 1 195 ? 6.057 3.343 -23.140 1.00 91.12 195 ILE A O 1
ATOM 1555 N N . MET A 1 196 ? 8.023 4.087 -23.959 1.00 89.81 196 MET A N 1
ATOM 1556 C CA . MET A 1 196 ? 8.814 3.920 -22.745 1.00 89.81 196 MET A CA 1
ATOM 1557 C C . MET A 1 196 ? 9.119 5.307 -22.188 1.00 89.81 196 MET A C 1
ATOM 1559 O O . MET A 1 196 ? 9.683 6.139 -22.900 1.00 89.81 196 MET A O 1
ATOM 1563 N N . ASP A 1 197 ? 8.748 5.560 -20.935 1.00 84.94 197 ASP A N 1
ATOM 1564 C CA . ASP A 1 197 ? 8.997 6.842 -20.272 1.00 84.94 197 ASP A CA 1
ATOM 1565 C C . ASP A 1 197 ? 9.518 6.641 -18.844 1.00 84.94 197 ASP A C 1
ATOM 1567 O O . ASP A 1 197 ? 9.365 5.576 -18.240 1.00 84.94 197 ASP A O 1
ATOM 1571 N N . LEU A 1 198 ? 10.168 7.674 -18.312 1.00 80.38 198 LEU A N 1
ATOM 1572 C CA . LEU A 1 198 ? 10.815 7.662 -17.010 1.00 80.38 198 LEU A CA 1
ATOM 1573 C C . LEU A 1 198 ? 10.398 8.865 -16.167 1.00 80.38 198 LEU A C 1
ATOM 1575 O O . LEU A 1 198 ? 10.799 10.011 -16.401 1.00 80.38 198 LEU A O 1
ATOM 1579 N N . HIS A 1 199 ? 9.704 8.591 -15.067 1.00 77.75 199 HIS A N 1
ATOM 1580 C CA . HIS A 1 199 ? 9.335 9.611 -14.102 1.00 77.75 199 HIS A CA 1
ATOM 1581 C C . HIS A 1 199 ? 10.454 9.853 -13.073 1.00 77.75 199 HIS A C 1
ATOM 1583 O O . HIS A 1 199 ? 10.441 9.351 -11.944 1.00 77.75 199 HIS A O 1
ATOM 1589 N N . LYS A 1 200 ? 11.410 10.713 -13.444 1.00 67.00 200 LYS A N 1
ATOM 1590 C CA . LYS A 1 200 ? 12.601 11.068 -12.639 1.00 67.00 200 LYS A CA 1
ATOM 1591 C C . LYS A 1 200 ? 12.307 11.815 -11.324 1.00 67.00 200 LYS A C 1
ATOM 1593 O O . LYS A 1 200 ? 13.227 12.057 -10.548 1.00 67.00 200 LYS A O 1
ATOM 1598 N N . LYS A 1 201 ? 11.068 12.269 -11.079 1.00 59.91 201 LYS A N 1
ATOM 1599 C CA . LYS A 1 201 ? 10.703 12.981 -9.830 1.00 59.91 201 LYS A CA 1
ATOM 1600 C C . LYS A 1 201 ? 10.313 12.030 -8.695 1.00 59.91 201 LYS A C 1
ATOM 1602 O O . LYS A 1 201 ? 10.216 12.474 -7.558 1.00 59.91 201 LYS A O 1
ATOM 1607 N N . ALA A 1 202 ? 10.090 10.751 -8.991 1.00 56.44 202 ALA A N 1
ATOM 1608 C CA . ALA A 1 202 ? 9.760 9.741 -7.993 1.00 56.44 202 ALA A CA 1
ATOM 1609 C C . ALA A 1 202 ? 11.045 9.078 -7.463 1.00 56.44 202 ALA A C 1
ATOM 1611 O O . ALA A 1 202 ? 11.256 7.883 -7.636 1.00 56.44 202 ALA A O 1
ATOM 1612 N N . SER A 1 203 ? 11.950 9.878 -6.893 1.00 50.38 203 SER A N 1
ATOM 1613 C CA . SER A 1 203 ? 13.202 9.383 -6.314 1.00 50.38 203 SER A CA 1
ATOM 1614 C C . SER A 1 203 ? 12.978 8.873 -4.889 1.00 50.38 203 SER A C 1
ATOM 1616 O O . SER A 1 203 ? 12.421 9.591 -4.058 1.00 50.38 203 SER A O 1
ATOM 1618 N N . PHE A 1 204 ? 13.447 7.667 -4.584 1.00 57.25 204 PHE A N 1
ATOM 1619 C CA . PHE A 1 204 ? 13.466 7.106 -3.233 1.00 57.25 204 PHE A CA 1
ATOM 1620 C C . PHE A 1 204 ? 14.831 7.328 -2.608 1.00 57.25 204 PHE A C 1
ATOM 1622 O O . PHE A 1 204 ? 15.812 7.039 -3.280 1.00 57.25 204 PHE A O 1
ATOM 1629 N N . HIS A 1 205 ? 14.892 7.751 -1.336 1.00 51.03 205 HIS A N 1
ATOM 1630 C CA . HIS A 1 205 ? 16.121 7.866 -0.532 1.00 51.03 205 HIS A CA 1
ATOM 1631 C C . HIS A 1 205 ? 16.911 6.542 -0.449 1.00 51.03 205 HIS A C 1
ATOM 1633 O O . HIS A 1 205 ? 16.774 5.793 0.512 1.00 51.03 205 HIS A O 1
ATOM 1639 N N . LEU A 1 206 ? 17.745 6.277 -1.457 1.00 54.66 206 LEU A N 1
ATOM 1640 C CA . LEU A 1 206 ? 18.654 5.148 -1.583 1.00 54.66 206 LEU A CA 1
ATOM 1641 C C . LEU A 1 206 ? 20.060 5.642 -1.940 1.00 54.66 206 LEU A C 1
ATOM 1643 O O . LEU A 1 206 ? 20.240 6.380 -2.906 1.00 54.66 206 LEU A O 1
ATOM 1647 N N . SER A 1 207 ? 21.058 5.211 -1.178 1.00 51.31 207 SER A N 1
ATOM 1648 C CA . SER A 1 207 ? 22.465 5.305 -1.562 1.00 51.31 207 SER A CA 1
ATOM 1649 C C . SER A 1 207 ? 22.813 4.016 -2.310 1.00 51.31 207 SER A C 1
ATOM 1651 O O . SER A 1 207 ? 22.821 2.940 -1.718 1.00 51.31 207 SER A O 1
ATOM 1653 N N . VAL A 1 208 ? 23.035 4.099 -3.627 1.00 51.53 208 VAL A N 1
ATOM 1654 C CA . VAL A 1 208 ? 23.366 2.926 -4.468 1.00 51.53 208 VAL A CA 1
ATOM 1655 C C . VAL A 1 208 ? 24.691 2.283 -4.043 1.00 51.53 208 VAL A C 1
ATOM 1657 O O . VAL A 1 208 ? 24.876 1.084 -4.233 1.00 51.53 208 VAL A O 1
ATOM 1660 N N . SER A 1 209 ? 25.579 3.050 -3.406 1.00 50.88 209 SER A N 1
ATOM 1661 C CA . SER A 1 209 ? 26.853 2.571 -2.860 1.00 50.88 209 SER A CA 1
ATOM 1662 C C . SER A 1 209 ? 26.699 1.600 -1.684 1.00 50.88 209 SER A C 1
ATOM 1664 O O . SER A 1 209 ? 27.647 0.883 -1.382 1.00 50.88 209 SER A O 1
ATOM 1666 N N . ASP A 1 210 ? 25.525 1.555 -1.045 1.00 56.94 210 ASP A N 1
ATOM 1667 C CA . ASP A 1 210 ? 25.244 0.677 0.101 1.00 56.94 210 ASP A CA 1
ATOM 1668 C C . ASP A 1 210 ? 24.524 -0.626 -0.307 1.00 56.94 210 ASP A C 1
ATOM 1670 O O . ASP A 1 210 ? 24.128 -1.417 0.551 1.00 56.94 210 ASP A O 1
ATOM 1674 N N . LEU A 1 211 ? 24.322 -0.859 -1.610 1.00 71.19 211 LEU A N 1
ATOM 1675 C CA . LEU A 1 211 ? 23.646 -2.055 -2.108 1.00 71.19 211 LEU A CA 1
ATOM 1676 C C . LEU A 1 211 ? 24.583 -3.258 -2.138 1.00 71.19 211 LEU A C 1
ATOM 1678 O O . LEU A 1 211 ? 25.688 -3.195 -2.679 1.00 71.19 211 LEU A O 1
ATOM 1682 N N . ALA A 1 212 ? 24.094 -4.383 -1.620 1.00 71.38 212 ALA A N 1
ATOM 1683 C CA . ALA A 1 212 ? 24.770 -5.659 -1.771 1.00 71.38 212 ALA A CA 1
ATOM 1684 C C . ALA A 1 212 ? 24.885 -6.025 -3.258 1.00 71.38 212 ALA A C 1
ATOM 1686 O O . ALA A 1 212 ? 23.918 -5.907 -4.019 1.00 71.38 212 ALA A O 1
ATOM 1687 N N . GLN A 1 213 ? 26.071 -6.486 -3.658 1.00 76.19 213 GLN A N 1
ATOM 1688 C CA . GLN A 1 213 ? 26.254 -7.106 -4.965 1.00 76.19 213 GLN A CA 1
ATOM 1689 C C . GLN A 1 213 ? 25.417 -8.391 -5.036 1.00 76.19 213 GLN A C 1
ATOM 1691 O O . GLN A 1 213 ? 25.258 -9.067 -4.012 1.00 76.19 213 GLN A O 1
ATOM 1696 N N . PRO A 1 214 ? 24.841 -8.720 -6.202 1.00 82.69 214 PRO A N 1
ATOM 1697 C CA . PRO A 1 214 ? 24.155 -9.992 -6.364 1.00 82.69 214 PRO A CA 1
ATOM 1698 C C . PRO A 1 214 ? 25.144 -11.173 -6.252 1.00 82.69 214 PRO A C 1
ATOM 1700 O O . PRO A 1 214 ? 26.358 -10.964 -6.337 1.00 82.69 214 PRO A O 1
ATOM 1703 N N . PRO A 1 215 ? 24.641 -12.408 -6.061 1.00 84.81 215 PRO A N 1
ATOM 1704 C CA . PRO A 1 215 ? 25.450 -13.628 -6.158 1.00 84.81 215 PRO A CA 1
ATOM 1705 C C . PRO A 1 215 ? 26.258 -13.702 -7.467 1.00 84.81 215 PRO A C 1
ATOM 1707 O O . PRO A 1 215 ? 25.814 -13.181 -8.488 1.00 84.81 215 PRO A O 1
ATOM 1710 N N . GLU A 1 216 ? 27.429 -14.352 -7.453 1.00 81.75 216 GLU A N 1
ATOM 1711 C CA . GLU A 1 216 ? 28.327 -14.429 -8.627 1.00 81.75 216 GLU A CA 1
ATOM 1712 C C . GLU A 1 216 ? 27.683 -15.105 -9.851 1.00 81.75 216 GLU A C 1
ATOM 1714 O O . GLU A 1 216 ? 28.045 -14.805 -10.986 1.00 81.75 216 GLU A O 1
ATOM 1719 N N . ASP A 1 217 ? 26.725 -15.999 -9.623 1.00 85.75 217 ASP A N 1
ATOM 1720 C CA . ASP A 1 217 ? 25.971 -16.752 -10.625 1.00 85.75 217 ASP A CA 1
ATOM 1721 C C . ASP A 1 217 ? 24.606 -16.129 -10.960 1.00 85.75 217 ASP A C 1
ATOM 1723 O O . ASP A 1 217 ? 23.818 -16.720 -11.703 1.00 85.75 217 ASP A O 1
ATOM 1727 N N . PHE A 1 218 ? 24.311 -14.935 -10.437 1.00 87.94 218 PHE A N 1
ATOM 1728 C CA . PHE A 1 218 ? 23.052 -14.255 -10.704 1.00 87.94 218 PHE A CA 1
ATOM 1729 C C . PHE A 1 218 ? 22.944 -13.850 -12.176 1.00 87.94 218 PHE A C 1
ATOM 1731 O O . PHE A 1 218 ? 23.742 -13.070 -12.692 1.00 87.94 218 PHE A O 1
ATOM 1738 N N . ASN A 1 219 ? 21.912 -14.360 -12.840 1.00 88.06 219 ASN A N 1
ATOM 1739 C CA . ASN A 1 219 ? 21.651 -14.161 -14.265 1.00 88.06 219 ASN A CA 1
ATOM 1740 C C . ASN A 1 219 ? 20.621 -13.051 -14.552 1.00 88.06 219 ASN A C 1
ATOM 1742 O O . ASN A 1 219 ? 20.235 -12.863 -15.704 1.00 88.06 219 ASN A O 1
ATOM 1746 N N . GLY A 1 220 ? 20.152 -12.342 -13.521 1.00 89.56 220 GLY A N 1
ATOM 1747 C CA . GLY A 1 220 ? 19.124 -11.310 -13.644 1.00 89.56 220 GLY A CA 1
ATOM 1748 C C . GLY A 1 220 ? 17.693 -11.782 -13.406 1.00 89.56 220 GLY A C 1
ATOM 1749 O O . GLY A 1 220 ? 16.818 -10.925 -13.308 1.00 89.56 220 GLY A O 1
ATOM 1750 N N . ASP A 1 221 ? 17.431 -13.085 -13.282 1.00 92.88 221 ASP A N 1
ATOM 1751 C CA . ASP A 1 221 ? 16.072 -13.584 -13.058 1.00 92.88 221 ASP A CA 1
ATOM 1752 C C . ASP A 1 221 ? 15.565 -13.209 -11.661 1.00 92.88 221 ASP A C 1
ATOM 1754 O O . ASP A 1 221 ? 16.170 -13.534 -10.639 1.00 92.88 221 ASP A O 1
ATOM 1758 N N . VAL A 1 222 ? 14.409 -12.553 -11.611 1.00 93.75 222 VAL A N 1
ATOM 1759 C CA . VAL A 1 222 ? 13.710 -12.197 -10.374 1.00 93.75 222 VAL A CA 1
ATOM 1760 C C . VAL A 1 222 ? 12.247 -12.617 -10.456 1.00 93.75 222 VAL A C 1
ATOM 1762 O O . VAL A 1 222 ? 11.611 -12.516 -11.505 1.00 93.75 222 VAL A O 1
ATOM 1765 N N . ASP A 1 223 ? 11.694 -13.084 -9.339 1.00 94.94 223 ASP A N 1
ATOM 1766 C CA . ASP A 1 223 ? 10.278 -13.442 -9.244 1.00 94.94 223 ASP A CA 1
ATOM 1767 C C . ASP A 1 223 ? 9.435 -12.185 -8.978 1.00 94.94 223 ASP A C 1
ATOM 1769 O O . ASP A 1 223 ? 9.467 -11.585 -7.897 1.00 94.94 223 ASP A O 1
ATOM 1773 N N . SER A 1 224 ? 8.677 -11.775 -9.994 1.00 93.81 224 SER A N 1
ATOM 1774 C CA . SER A 1 224 ? 7.820 -10.595 -9.936 1.00 93.81 224 SER A CA 1
ATOM 1775 C C . SER A 1 224 ? 6.660 -10.780 -8.954 1.00 93.81 224 SER A C 1
ATOM 1777 O O . SER A 1 224 ? 6.375 -9.879 -8.164 1.00 93.81 224 SER A O 1
ATOM 1779 N N . GLU A 1 225 ? 6.009 -11.945 -8.935 1.00 93.69 225 GLU A N 1
ATOM 1780 C CA . GLU A 1 225 ? 4.887 -12.192 -8.020 1.00 93.69 225 GLU A CA 1
ATOM 1781 C C . GLU A 1 225 ? 5.357 -12.206 -6.567 1.00 93.69 225 GLU A C 1
ATOM 1783 O O . GLU A 1 225 ? 4.719 -11.596 -5.706 1.00 93.69 225 GLU A O 1
ATOM 1788 N N . GLN A 1 226 ? 6.501 -12.831 -6.289 1.00 95.62 226 GLN A N 1
ATOM 1789 C CA . GLN A 1 226 ? 7.091 -12.849 -4.956 1.00 95.62 226 GLN A CA 1
ATOM 1790 C C . GLN A 1 226 ? 7.443 -11.435 -4.478 1.00 95.62 226 GLN A C 1
ATOM 1792 O O . GLN A 1 226 ? 7.126 -11.078 -3.339 1.00 95.62 226 GLN A O 1
ATOM 1797 N N . PHE A 1 227 ? 8.059 -10.616 -5.334 1.00 95.25 227 PHE A N 1
ATOM 1798 C CA . PHE A 1 227 ? 8.419 -9.239 -4.999 1.00 95.25 227 PHE A CA 1
ATOM 1799 C C . PHE A 1 227 ? 7.187 -8.378 -4.679 1.00 95.25 227 PHE A C 1
ATOM 1801 O O . PHE A 1 227 ? 7.123 -7.745 -3.620 1.00 95.25 227 PHE A O 1
ATOM 1808 N N . TRP A 1 228 ? 6.175 -8.375 -5.552 1.00 92.81 228 TRP A N 1
ATOM 1809 C CA . TRP A 1 228 ? 4.964 -7.568 -5.351 1.00 92.81 228 TRP A CA 1
ATOM 1810 C C . TRP A 1 228 ? 4.087 -8.091 -4.209 1.00 92.81 228 TRP A C 1
ATOM 1812 O O . TRP A 1 228 ? 3.456 -7.296 -3.501 1.00 92.81 228 TRP A O 1
ATOM 1822 N N . LYS A 1 229 ? 4.107 -9.402 -3.948 1.00 94.50 229 LYS A N 1
ATOM 1823 C CA . LYS A 1 229 ? 3.520 -9.984 -2.738 1.00 94.50 229 LYS A CA 1
ATOM 1824 C C . LYS A 1 229 ? 4.231 -9.483 -1.480 1.00 94.50 229 LYS A C 1
ATOM 1826 O O . LYS A 1 229 ? 3.552 -9.040 -0.558 1.00 94.50 229 LYS A O 1
ATOM 1831 N N . ALA A 1 230 ? 5.563 -9.476 -1.451 1.00 95.69 230 ALA A N 1
ATOM 1832 C CA . ALA A 1 230 ? 6.319 -8.964 -0.308 1.00 95.69 230 ALA A CA 1
ATOM 1833 C C . ALA A 1 230 ? 6.052 -7.467 -0.068 1.00 95.69 230 ALA A C 1
ATOM 1835 O O . ALA A 1 230 ? 5.888 -7.043 1.073 1.00 95.69 230 ALA A O 1
ATOM 1836 N N . LEU A 1 231 ? 5.921 -6.664 -1.132 1.00 93.50 231 LEU A N 1
ATOM 1837 C CA . LEU A 1 231 ? 5.486 -5.268 -1.011 1.00 93.50 231 LEU A CA 1
ATOM 1838 C C . LEU A 1 231 ? 4.062 -5.150 -0.458 1.00 93.50 231 LEU A C 1
ATOM 1840 O O . LEU A 1 231 ? 3.793 -4.263 0.346 1.00 93.50 231 LEU A O 1
ATOM 1844 N N . THR A 1 232 ? 3.151 -6.035 -0.856 1.00 95.50 232 THR A N 1
ATOM 1845 C CA . THR A 1 232 ? 1.789 -6.073 -0.305 1.00 95.50 232 THR A CA 1
ATOM 1846 C C . THR A 1 232 ? 1.829 -6.361 1.197 1.00 95.50 232 THR A C 1
ATOM 1848 O O . THR A 1 232 ? 1.243 -5.614 1.979 1.00 95.50 232 THR A O 1
ATOM 1851 N N . GLU A 1 233 ? 2.574 -7.384 1.620 1.00 96.94 233 GLU A N 1
ATOM 1852 C CA . GLU A 1 233 ? 2.766 -7.729 3.034 1.00 96.94 233 GLU A CA 1
ATOM 1853 C C . GLU A 1 233 ? 3.402 -6.575 3.822 1.00 96.94 233 GLU A C 1
ATOM 1855 O O . GLU A 1 233 ? 2.932 -6.241 4.910 1.00 96.94 233 GLU A O 1
ATOM 1860 N N . GLU A 1 234 ? 4.397 -5.893 3.245 1.00 95.31 234 GLU A N 1
ATOM 1861 C CA . GLU A 1 234 ? 5.015 -4.691 3.813 1.00 95.31 234 GLU A CA 1
ATOM 1862 C C . GLU A 1 234 ? 3.982 -3.597 4.091 1.00 95.31 234 GLU A C 1
ATOM 1864 O O . GLU A 1 234 ? 3.998 -3.012 5.181 1.00 95.31 234 GLU A O 1
ATOM 1869 N N . ARG A 1 235 ? 3.073 -3.341 3.139 1.00 95.44 235 ARG A N 1
ATOM 1870 C CA . ARG A 1 235 ? 2.025 -2.317 3.265 1.00 95.44 235 ARG A CA 1
ATOM 1871 C C . ARG A 1 235 ? 1.015 -2.664 4.343 1.00 95.44 235 ARG A C 1
ATOM 1873 O O . ARG A 1 235 ? 0.623 -1.762 5.080 1.00 95.44 235 ARG A O 1
ATOM 1880 N N . ILE A 1 236 ? 0.643 -3.936 4.478 1.00 97.25 236 ILE A N 1
ATOM 1881 C CA . ILE A 1 236 ? -0.259 -4.384 5.550 1.00 97.25 236 ILE A CA 1
ATOM 1882 C C . ILE A 1 236 ? 0.432 -4.293 6.910 1.00 97.25 236 ILE A C 1
ATOM 1884 O O . ILE A 1 236 ? -0.121 -3.753 7.868 1.00 97.25 236 ILE A O 1
ATOM 1888 N N . ALA A 1 237 ? 1.688 -4.728 6.988 1.00 96.25 237 ALA A N 1
ATOM 1889 C CA . ALA A 1 237 ? 2.464 -4.718 8.220 1.00 96.25 237 ALA A CA 1
ATOM 1890 C C . ALA A 1 237 ? 2.660 -3.312 8.814 1.00 96.25 237 ALA A C 1
ATOM 1892 O O . ALA A 1 237 ? 2.782 -3.170 10.033 1.00 96.25 237 ALA A O 1
ATOM 1893 N N . ARG A 1 238 ? 2.618 -2.254 7.988 1.00 93.62 238 ARG A N 1
ATOM 1894 C CA . ARG A 1 238 ? 2.635 -0.854 8.457 1.00 93.62 238 ARG A CA 1
ATOM 1895 C C . ARG A 1 238 ? 1.515 -0.519 9.430 1.00 93.62 238 ARG A C 1
ATOM 1897 O O . ARG A 1 238 ? 1.705 0.364 10.260 1.00 93.62 238 ARG A O 1
ATOM 1904 N N . GLY A 1 239 ? 0.390 -1.226 9.365 1.00 94.31 239 GLY A N 1
ATOM 1905 C CA . GLY A 1 239 ? -0.703 -1.077 10.319 1.00 94.31 239 GLY A CA 1
ATOM 1906 C C . GLY A 1 239 ? -0.343 -1.473 11.756 1.00 94.31 239 GLY A C 1
ATOM 1907 O O . GLY A 1 239 ? -1.073 -1.114 12.673 1.00 94.31 239 GLY A O 1
ATOM 1908 N N . PHE A 1 240 ? 0.774 -2.180 11.962 1.00 94.19 240 PHE A N 1
ATOM 1909 C CA . PHE A 1 240 ? 1.183 -2.734 13.259 1.00 94.19 240 PHE A CA 1
ATOM 1910 C C . PHE A 1 240 ? 2.467 -2.125 13.825 1.00 94.19 240 PHE A C 1
ATOM 1912 O O . PHE A 1 240 ? 2.836 -2.419 14.961 1.00 94.19 240 PHE A O 1
ATOM 1919 N N . VAL A 1 241 ? 3.169 -1.286 13.059 1.00 89.12 241 VAL A N 1
ATOM 1920 C CA . VAL A 1 241 ? 4.496 -0.783 13.438 1.00 89.12 241 VAL A CA 1
ATOM 1921 C C . VAL A 1 241 ? 4.557 0.737 13.425 1.00 89.12 241 VAL A C 1
ATOM 1923 O O . VAL A 1 241 ? 4.034 1.406 12.541 1.00 89.12 241 VAL A O 1
ATOM 1926 N N . SER A 1 242 ? 5.270 1.304 14.397 1.00 80.62 242 SER A N 1
ATOM 1927 C CA . SER A 1 242 ? 5.473 2.755 14.506 1.00 80.62 242 SER A CA 1
ATOM 1928 C C . SER A 1 242 ? 6.527 3.305 13.541 1.00 80.62 242 SER A C 1
ATOM 1930 O O . SER A 1 242 ? 6.613 4.514 13.338 1.00 80.62 242 SER A O 1
ATOM 1932 N N . SER A 1 243 ? 7.371 2.441 12.969 1.00 76.44 243 SER A N 1
ATOM 1933 C CA . SER A 1 243 ? 8.395 2.842 12.008 1.00 76.44 243 SER A CA 1
ATOM 1934 C C . SER A 1 243 ? 8.753 1.709 11.053 1.00 76.44 243 SER A C 1
ATOM 1936 O O . SER A 1 243 ? 8.697 0.537 11.427 1.00 76.44 243 SER A O 1
ATOM 1938 N N . GLN A 1 244 ? 9.222 2.068 9.853 1.00 73.38 244 GLN A N 1
ATOM 1939 C CA . GLN A 1 244 ? 9.669 1.105 8.842 1.00 73.38 244 GLN A CA 1
ATOM 1940 C C . GLN A 1 244 ? 10.747 0.145 9.351 1.00 73.38 244 GLN A C 1
ATOM 1942 O O . GLN A 1 244 ? 10.779 -1.013 8.957 1.00 73.38 244 GLN A O 1
ATOM 1947 N N . LYS A 1 245 ? 11.627 0.615 10.242 1.00 74.81 245 LYS A N 1
ATOM 1948 C CA . LYS A 1 245 ? 12.731 -0.191 10.780 1.00 74.81 245 LYS A CA 1
ATOM 1949 C C . LYS A 1 245 ? 12.256 -1.383 11.607 1.00 74.81 245 LYS A C 1
ATOM 1951 O O . LYS A 1 245 ? 13.000 -2.341 11.756 1.00 74.81 245 LYS A O 1
ATOM 1956 N N . ASN A 1 246 ? 11.038 -1.302 12.135 1.00 82.75 246 ASN A N 1
ATOM 1957 C CA . ASN A 1 246 ? 10.437 -2.352 12.948 1.00 82.75 246 ASN A CA 1
ATOM 1958 C C . ASN A 1 246 ? 9.524 -3.262 12.116 1.00 82.75 246 ASN A C 1
ATOM 1960 O O . ASN A 1 246 ? 8.923 -4.171 12.675 1.00 82.75 246 ASN A O 1
ATOM 1964 N N . ASN A 1 247 ? 9.378 -3.004 10.811 1.00 89.00 247 ASN A N 1
ATOM 1965 C CA . ASN A 1 247 ? 8.531 -3.797 9.935 1.00 89.00 247 ASN A CA 1
ATOM 1966 C C . ASN A 1 247 ? 9.236 -5.124 9.588 1.00 89.00 247 ASN A C 1
ATOM 1968 O O . ASN A 1 247 ? 10.245 -5.086 8.878 1.00 89.00 247 ASN A O 1
ATOM 1972 N N . PRO A 1 248 ? 8.721 -6.291 10.027 1.00 92.25 248 PRO A N 1
ATOM 1973 C CA . PRO A 1 248 ? 9.341 -7.581 9.722 1.00 92.25 248 PRO A CA 1
ATOM 1974 C C . PRO A 1 248 ? 9.230 -7.968 8.239 1.00 92.25 248 PRO A C 1
ATOM 1976 O O . PRO A 1 248 ? 9.914 -8.888 7.804 1.00 92.25 248 PRO A O 1
ATOM 1979 N N . PHE A 1 249 ? 8.405 -7.256 7.467 1.00 93.12 249 PHE A N 1
ATOM 1980 C CA . PHE A 1 249 ? 8.240 -7.409 6.022 1.00 93.12 249 PHE A CA 1
ATOM 1981 C C . PHE A 1 249 ? 8.935 -6.294 5.233 1.00 93.12 249 PHE A C 1
ATOM 1983 O O . PHE A 1 249 ? 8.600 -6.045 4.080 1.00 93.12 249 PHE A O 1
ATOM 1990 N N . SER A 1 250 ? 9.868 -5.555 5.842 1.00 88.12 250 SER A N 1
ATOM 1991 C CA . SER A 1 250 ? 10.581 -4.507 5.113 1.00 88.12 250 SER A CA 1
ATOM 1992 C C . SER A 1 250 ? 11.299 -5.100 3.898 1.00 88.12 250 SER A C 1
ATOM 1994 O O . SER A 1 250 ? 12.133 -5.988 4.045 1.00 88.12 250 SER A O 1
ATOM 1996 N N . VAL A 1 251 ? 11.015 -4.557 2.713 1.00 88.06 251 VAL A N 1
ATOM 1997 C CA . VAL A 1 251 ? 11.660 -4.938 1.451 1.00 88.06 251 VAL A CA 1
ATOM 1998 C C . VAL A 1 251 ? 12.740 -3.904 1.111 1.00 88.06 251 VAL A C 1
ATOM 2000 O O . VAL A 1 251 ? 12.419 -2.851 0.551 1.00 88.06 251 VAL A O 1
ATOM 2003 N N . PRO A 1 252 ? 14.012 -4.120 1.498 1.00 82.62 252 PRO A N 1
ATOM 2004 C CA . PRO A 1 252 ? 15.091 -3.228 1.098 1.00 82.62 252 PRO A CA 1
ATOM 2005 C C . PRO A 1 252 ? 15.387 -3.383 -0.404 1.00 82.62 252 PRO A C 1
ATOM 2007 O O . PRO A 1 252 ? 15.228 -4.476 -0.951 1.00 82.62 252 PRO A O 1
ATOM 2010 N N . PRO A 1 253 ? 15.859 -2.324 -1.081 1.00 82.75 253 PRO A N 1
ATOM 2011 C CA . PRO A 1 253 ? 16.321 -2.445 -2.459 1.00 82.75 253 PRO A CA 1
ATOM 2012 C C . PRO A 1 253 ? 17.461 -3.458 -2.599 1.00 82.75 253 PRO A C 1
ATOM 2014 O O . PRO A 1 253 ? 18.402 -3.458 -1.807 1.00 82.75 253 PRO A O 1
ATOM 2017 N N . SER A 1 254 ? 17.361 -4.329 -3.605 1.00 85.88 254 SER A N 1
ATOM 2018 C CA . SER A 1 254 ? 18.312 -5.413 -3.865 1.00 85.88 254 SER A CA 1
ATOM 2019 C C . SER A 1 254 ? 18.247 -5.845 -5.324 1.00 85.88 254 SER A C 1
ATOM 2021 O O . SER A 1 254 ? 17.164 -6.095 -5.838 1.00 85.88 254 SER A O 1
ATOM 2023 N N . PHE A 1 255 ? 19.382 -6.022 -5.995 1.00 86.62 255 PHE A N 1
ATOM 2024 C CA . PHE A 1 255 ? 19.371 -6.446 -7.397 1.00 86.62 255 PHE A CA 1
ATOM 2025 C C . PHE A 1 255 ? 18.714 -7.817 -7.630 1.00 86.62 255 PHE A C 1
ATOM 2027 O O . PHE A 1 255 ? 18.005 -7.982 -8.616 1.00 86.62 255 PHE A O 1
ATOM 2034 N N . HIS A 1 256 ? 18.891 -8.770 -6.712 1.00 89.69 256 HIS A N 1
ATOM 2035 C CA . HIS A 1 256 ? 18.432 -10.157 -6.873 1.00 89.69 256 HIS A CA 1
ATOM 2036 C C . HIS A 1 256 ? 17.012 -10.423 -6.347 1.00 89.69 256 HIS A C 1
ATOM 2038 O O . HIS A 1 256 ? 16.556 -11.560 -6.348 1.00 89.69 256 HIS A O 1
ATOM 2044 N N . PHE A 1 257 ? 16.316 -9.391 -5.862 1.00 91.56 257 PHE A N 1
ATOM 2045 C CA . PHE A 1 257 ? 14.926 -9.504 -5.397 1.00 91.56 257 PHE A CA 1
ATOM 2046 C C . PHE A 1 257 ? 14.004 -8.428 -5.983 1.00 91.56 257 PHE A C 1
ATOM 2048 O O . PHE A 1 257 ? 12.787 -8.578 -5.982 1.00 91.56 257 PHE A O 1
ATOM 2055 N N . TRP A 1 258 ? 14.561 -7.321 -6.470 1.00 90.69 258 TRP A N 1
ATOM 2056 C CA . TRP A 1 258 ? 13.787 -6.188 -6.954 1.00 90.69 258 TRP A CA 1
ATOM 2057 C C . TRP A 1 258 ? 13.294 -6.426 -8.376 1.00 90.69 258 TRP A C 1
ATOM 2059 O O . TRP A 1 258 ? 14.095 -6.505 -9.309 1.00 90.69 258 TRP A O 1
ATOM 2069 N N . ALA A 1 259 ? 11.977 -6.522 -8.537 1.00 92.50 259 ALA A N 1
ATOM 2070 C CA . ALA A 1 259 ? 11.367 -6.912 -9.799 1.00 92.50 259 ALA A CA 1
ATOM 2071 C C . ALA A 1 259 ? 10.475 -5.810 -10.391 1.00 92.50 259 ALA A C 1
ATOM 2073 O O . ALA A 1 259 ? 9.767 -5.113 -9.655 1.00 92.50 259 ALA A O 1
ATOM 2074 N N . PRO A 1 260 ? 10.446 -5.656 -11.728 1.00 92.19 260 PRO A N 1
ATOM 2075 C CA . PRO A 1 260 ? 9.395 -4.891 -12.376 1.00 92.19 260 PRO A CA 1
ATOM 2076 C C . PRO A 1 260 ? 8.034 -5.565 -12.164 1.00 92.19 260 PRO A C 1
ATOM 2078 O O . PRO A 1 260 ? 7.912 -6.783 -12.007 1.00 92.19 260 PRO A O 1
ATOM 2081 N N . TRP A 1 261 ? 6.984 -4.757 -12.174 1.00 91.31 261 TRP A N 1
ATOM 2082 C CA . TRP A 1 261 ? 5.638 -5.225 -12.451 1.00 91.31 261 TRP A CA 1
ATOM 2083 C C . TRP A 1 261 ? 5.471 -5.325 -13.967 1.00 91.31 261 TRP A C 1
ATOM 2085 O O . TRP A 1 261 ? 5.730 -4.349 -14.672 1.00 91.31 261 TRP A O 1
ATOM 2095 N N . ILE A 1 262 ? 5.047 -6.484 -14.459 1.00 90.94 262 ILE A N 1
ATOM 2096 C CA . ILE A 1 262 ? 4.714 -6.718 -15.869 1.00 90.94 262 ILE A CA 1
ATOM 2097 C C . ILE A 1 262 ? 3.383 -7.464 -15.890 1.00 90.94 262 ILE A C 1
ATOM 2099 O O . ILE A 1 262 ? 3.218 -8.438 -15.150 1.00 90.94 262 ILE A O 1
ATOM 2103 N N . GLY A 1 263 ? 2.439 -7.005 -16.715 1.00 89.56 263 GLY A N 1
ATOM 2104 C CA . GLY A 1 263 ? 1.128 -7.634 -16.863 1.00 89.56 263 GLY A CA 1
ATOM 2105 C C . GLY A 1 263 ? 1.246 -9.132 -17.145 1.00 89.56 263 GLY A C 1
ATOM 2106 O O . GLY A 1 263 ? 2.054 -9.557 -17.969 1.00 89.56 263 GLY A O 1
ATOM 2107 N N . ARG A 1 264 ? 0.435 -9.948 -16.457 1.00 89.12 264 ARG A N 1
ATOM 2108 C CA . ARG A 1 264 ? 0.534 -11.418 -16.512 1.00 89.12 264 ARG A CA 1
ATOM 2109 C C . ARG A 1 264 ? 0.373 -11.990 -17.918 1.00 89.12 264 ARG A C 1
ATOM 2111 O O . ARG A 1 264 ? 1.023 -12.976 -18.230 1.00 89.12 264 ARG A O 1
ATOM 2118 N N . ASN A 1 265 ? -0.459 -11.365 -18.749 1.00 89.00 265 ASN A N 1
ATOM 2119 C CA . ASN A 1 265 ? -0.641 -11.790 -20.136 1.00 89.00 265 ASN A CA 1
ATOM 2120 C C . ASN A 1 265 ? 0.531 -11.371 -21.034 1.00 89.00 265 ASN A C 1
ATOM 2122 O O . ASN A 1 265 ? 0.762 -11.997 -22.059 1.00 89.00 265 ASN A O 1
ATOM 2126 N N . THR A 1 266 ? 1.269 -10.324 -20.658 1.00 87.44 266 THR A N 1
ATOM 2127 C CA . THR A 1 266 ? 2.380 -9.774 -21.444 1.00 87.44 266 THR A CA 1
ATOM 2128 C C . THR A 1 266 ? 3.652 -10.600 -21.290 1.00 87.44 266 THR A C 1
ATOM 2130 O O . THR A 1 266 ? 4.437 -10.666 -22.228 1.00 87.44 266 THR A O 1
ATOM 2133 N N . ARG A 1 267 ? 3.840 -11.241 -20.130 1.00 88.75 267 ARG A N 1
ATOM 2134 C CA . ARG A 1 267 ? 5.051 -11.996 -19.781 1.00 88.75 267 ARG A CA 1
ATOM 2135 C C . ARG A 1 267 ? 4.870 -13.505 -19.941 1.00 88.75 267 ARG A C 1
ATOM 2137 O O . ARG A 1 267 ? 3.786 -14.050 -19.750 1.00 88.75 267 ARG A O 1
ATOM 2144 N N . ARG A 1 268 ? 5.971 -14.211 -20.200 1.00 88.38 268 ARG A N 1
ATOM 2145 C CA . ARG A 1 268 ? 5.983 -15.679 -20.350 1.00 88.38 268 ARG A CA 1
ATOM 2146 C C . ARG A 1 268 ? 5.810 -16.449 -19.031 1.00 88.38 268 ARG A C 1
ATOM 2148 O O . ARG A 1 268 ? 5.301 -17.568 -19.044 1.00 88.38 268 ARG A O 1
ATOM 2155 N N . SER A 1 269 ? 6.287 -15.892 -17.922 1.00 92.31 269 SER A N 1
ATOM 2156 C CA . SER A 1 269 ? 6.285 -16.512 -16.589 1.00 92.31 269 SER A CA 1
ATOM 2157 C C . SER A 1 269 ? 6.372 -15.455 -15.488 1.00 92.31 269 SER A C 1
ATOM 2159 O O . SER A 1 269 ? 6.581 -14.282 -15.780 1.00 92.31 269 SER A O 1
ATOM 2161 N N . ASP A 1 270 ? 6.265 -15.871 -14.225 1.00 93.25 270 ASP A N 1
ATOM 2162 C CA . ASP A 1 270 ? 6.437 -14.982 -13.064 1.00 93.25 270 ASP A CA 1
ATOM 2163 C C . ASP A 1 270 ? 7.892 -14.521 -12.874 1.00 93.25 270 ASP A C 1
ATOM 2165 O O . ASP A 1 270 ? 8.136 -13.456 -12.305 1.00 93.25 270 ASP A O 1
ATOM 2169 N N . CYS A 1 271 ? 8.851 -15.278 -13.418 1.00 93.88 271 CYS A N 1
ATOM 2170 C CA . CYS A 1 271 ? 10.247 -14.872 -13.531 1.00 93.88 271 CYS A CA 1
ATOM 2171 C C . CYS A 1 271 ? 10.423 -13.863 -14.674 1.00 93.88 271 CYS A C 1
ATOM 2173 O O . CYS A 1 271 ? 10.035 -14.139 -15.814 1.00 93.88 271 CYS A O 1
ATOM 2175 N N . VAL A 1 272 ? 11.016 -12.715 -14.354 1.00 93.25 272 VAL A N 1
ATOM 2176 C CA . VAL A 1 272 ? 11.314 -11.599 -15.265 1.00 93.25 272 VAL A CA 1
ATOM 2177 C C . VAL A 1 272 ? 12.762 -11.151 -15.067 1.00 93.25 272 VAL A C 1
ATOM 2179 O O . VAL A 1 272 ? 13.368 -11.467 -14.045 1.00 93.25 272 VAL A O 1
ATOM 2182 N N . LEU A 1 273 ? 13.320 -10.389 -16.009 1.00 91.38 273 LEU A N 1
ATOM 2183 C CA . LEU A 1 273 ? 14.697 -9.913 -15.894 1.00 91.38 273 LEU A CA 1
ATOM 2184 C C . LEU A 1 273 ? 14.796 -8.591 -15.123 1.00 91.38 273 LEU A C 1
ATOM 2186 O O . LEU A 1 273 ? 14.033 -7.647 -15.338 1.00 91.38 273 LEU A O 1
ATOM 2190 N N . ASN A 1 274 ? 15.806 -8.513 -14.261 1.00 89.25 274 ASN A N 1
ATOM 2191 C CA . ASN A 1 274 ? 16.343 -7.282 -13.714 1.00 89.25 274 ASN A CA 1
ATOM 2192 C C . ASN A 1 274 ? 17.815 -7.142 -14.113 1.00 89.25 274 ASN A C 1
ATOM 2194 O O . ASN A 1 274 ? 18.692 -7.731 -13.492 1.00 89.25 274 ASN A O 1
ATOM 2198 N N . THR A 1 275 ? 18.094 -6.310 -15.113 1.00 86.88 275 THR A N 1
ATOM 2199 C CA . THR A 1 275 ? 19.453 -6.093 -15.649 1.00 86.88 275 THR A CA 1
ATOM 2200 C C . THR A 1 275 ? 20.208 -4.933 -14.989 1.00 86.88 275 THR A C 1
ATOM 2202 O O . THR A 1 275 ? 21.343 -4.640 -15.365 1.00 86.88 275 THR A O 1
ATOM 2205 N N . GLU A 1 276 ? 19.625 -4.252 -13.989 1.00 83.25 276 GLU A N 1
ATOM 2206 C CA . GLU A 1 276 ? 20.255 -3.079 -13.346 1.00 83.25 276 GLU A CA 1
ATOM 2207 C C . GLU A 1 276 ? 21.613 -3.409 -12.697 1.00 83.25 276 GLU A C 1
ATOM 2209 O O . GLU A 1 276 ? 22.461 -2.528 -12.538 1.00 83.25 276 GLU A O 1
ATOM 2214 N N . PHE A 1 277 ? 21.838 -4.677 -12.339 1.00 80.56 277 PHE A N 1
ATOM 2215 C CA . PHE A 1 277 ? 23.105 -5.142 -11.776 1.00 80.56 277 PHE A CA 1
ATOM 2216 C C . PHE A 1 277 ? 24.224 -5.257 -12.812 1.00 80.56 277 PHE A C 1
ATOM 2218 O O . PHE A 1 277 ? 25.377 -5.073 -12.468 1.00 80.56 277 PHE A O 1
ATOM 2225 N N . GLU A 1 278 ? 23.950 -5.504 -14.089 1.00 78.06 278 GLU A N 1
ATOM 2226 C CA . GLU A 1 278 ? 25.025 -5.578 -15.095 1.00 78.06 278 GLU A CA 1
ATOM 2227 C C . GLU A 1 278 ? 25.579 -4.187 -15.429 1.00 78.06 278 GLU A C 1
ATOM 2229 O O . GLU A 1 278 ? 26.699 -4.015 -15.917 1.00 78.06 278 GLU A O 1
ATOM 2234 N N . LYS A 1 279 ? 24.810 -3.154 -15.081 1.00 72.00 279 LYS A N 1
ATOM 2235 C CA . LYS A 1 279 ? 25.108 -1.744 -15.324 1.00 72.00 279 LYS A CA 1
ATOM 2236 C C . LYS A 1 279 ? 25.992 -1.147 -14.217 1.00 72.00 279 LYS A C 1
ATOM 2238 O O . LYS A 1 279 ? 25.986 0.059 -13.987 1.00 72.00 279 LYS A O 1
ATOM 2243 N N . ILE A 1 280 ? 26.808 -1.975 -13.547 1.00 56.41 280 ILE A N 1
ATOM 2244 C CA . ILE A 1 280 ? 27.774 -1.616 -12.479 1.00 56.41 280 ILE A CA 1
ATOM 2245 C C . ILE A 1 280 ? 28.890 -0.654 -12.943 1.00 56.41 280 ILE A C 1
ATOM 2247 O O . ILE A 1 280 ? 29.730 -0.244 -12.144 1.00 56.41 280 ILE A O 1
ATOM 2251 N N . ARG A 1 281 ? 28.918 -0.207 -14.201 1.00 50.50 281 ARG A N 1
ATOM 2252 C CA . ARG A 1 281 ? 29.922 0.778 -14.623 1.00 50.50 281 ARG A CA 1
ATOM 2253 C C . ARG A 1 281 ? 29.601 2.150 -14.010 1.00 50.50 281 ARG A C 1
ATOM 2255 O O . ARG A 1 281 ? 28.442 2.558 -14.043 1.00 50.50 281 ARG A O 1
ATOM 2262 N N . PRO A 1 282 ? 30.593 2.876 -13.457 1.00 44.53 282 PRO A N 1
ATOM 2263 C CA . PRO A 1 282 ? 30.394 4.276 -13.106 1.00 44.53 282 PRO A CA 1
ATOM 2264 C C . PRO A 1 282 ? 29.933 5.016 -14.362 1.00 44.53 282 PRO A C 1
ATOM 2266 O O . PRO A 1 282 ? 30.509 4.810 -15.437 1.00 44.53 282 PRO A O 1
ATOM 2269 N N . ALA A 1 283 ? 28.880 5.827 -14.230 1.00 42.34 283 ALA A N 1
ATOM 2270 C CA . ALA A 1 283 ? 28.361 6.622 -15.334 1.00 42.34 283 ALA A CA 1
ATOM 2271 C C . ALA A 1 283 ? 29.529 7.381 -15.969 1.00 42.34 283 ALA A C 1
ATOM 2273 O O . ALA A 1 283 ? 30.276 8.089 -15.284 1.00 42.34 283 ALA A O 1
ATOM 2274 N N . LYS A 1 284 ? 29.738 7.218 -17.279 1.00 38.06 284 LYS A N 1
ATOM 2275 C CA . LYS A 1 284 ? 30.707 8.076 -17.967 1.00 38.06 284 LYS A CA 1
ATOM 2276 C C . LYS A 1 284 ? 30.192 9.509 -17.845 1.00 38.06 284 LYS A C 1
ATOM 2278 O O . LYS A 1 284 ? 28.997 9.740 -17.990 1.00 38.06 284 LYS A O 1
ATOM 2283 N N . ALA A 1 285 ? 31.084 10.479 -17.643 1.00 40.25 285 ALA A N 1
ATOM 2284 C CA . ALA A 1 285 ? 30.725 11.897 -17.483 1.00 40.25 285 ALA A CA 1
ATOM 2285 C C . ALA A 1 285 ? 29.782 12.445 -18.585 1.00 40.25 285 ALA A C 1
ATOM 2287 O O . ALA A 1 285 ? 29.056 13.408 -18.360 1.00 40.25 285 ALA A O 1
ATOM 2288 N N . ALA A 1 286 ? 29.754 11.806 -19.760 1.00 39.06 286 ALA A N 1
ATOM 2289 C CA . ALA A 1 286 ? 28.836 12.116 -20.852 1.00 39.06 286 ALA A CA 1
ATOM 2290 C C . ALA A 1 286 ? 27.366 11.701 -20.596 1.00 39.06 286 ALA A C 1
ATOM 2292 O O . ALA A 1 286 ? 26.466 12.409 -21.031 1.00 39.06 286 ALA A O 1
ATOM 2293 N N . GLU A 1 287 ? 27.096 10.616 -19.864 1.00 41.00 287 GLU A N 1
ATOM 2294 C CA . GLU A 1 287 ? 25.731 10.133 -19.556 1.00 41.00 287 GLU A CA 1
ATOM 2295 C C . GLU A 1 287 ? 25.072 10.945 -18.427 1.00 41.00 287 GLU A C 1
ATOM 2297 O O . GLU A 1 287 ? 23.861 11.165 -18.419 1.00 41.00 287 GLU A O 1
ATOM 2302 N N . VAL A 1 288 ? 25.884 11.509 -17.525 1.00 43.19 288 VAL A N 1
ATOM 2303 C CA . VAL A 1 288 ? 25.448 12.484 -16.507 1.00 43.19 288 VAL A CA 1
ATOM 2304 C C . VAL A 1 288 ? 24.911 13.771 -17.161 1.00 43.19 288 VAL A C 1
ATOM 2306 O O . VAL A 1 288 ? 24.086 14.476 -16.579 1.00 43.19 288 VAL A O 1
ATOM 2309 N N . SER A 1 289 ? 25.319 14.066 -18.402 1.00 39.69 289 SER A N 1
ATOM 2310 C CA . SER A 1 289 ? 24.907 15.268 -19.137 1.00 39.69 289 SER A CA 1
ATOM 2311 C C . SER A 1 289 ? 23.437 15.262 -19.579 1.00 39.69 289 SER A C 1
ATOM 2313 O O . SER A 1 289 ? 22.869 16.339 -19.756 1.00 39.69 289 SER A O 1
ATOM 2315 N N . GLU A 1 290 ? 22.797 14.100 -19.746 1.00 40.12 290 GLU A N 1
ATOM 2316 C CA . GLU A 1 290 ? 21.368 14.011 -20.117 1.00 40.12 290 GLU A CA 1
ATOM 2317 C C . GLU A 1 290 ? 20.428 14.031 -18.899 1.00 40.12 290 GLU A C 1
ATOM 2319 O O . GLU A 1 290 ? 19.199 14.120 -19.009 1.00 40.12 290 GLU A O 1
ATOM 2324 N N . ILE A 1 291 ? 20.999 13.977 -17.697 1.00 46.81 291 ILE A N 1
ATOM 2325 C CA . ILE A 1 291 ? 20.281 14.081 -16.436 1.00 46.81 291 ILE A CA 1
ATOM 2326 C C . ILE A 1 291 ? 20.507 15.487 -15.868 1.00 46.81 291 ILE A C 1
ATOM 2328 O O . ILE A 1 291 ? 21.114 15.685 -14.821 1.00 46.81 291 ILE A O 1
ATOM 2332 N N . THR A 1 292 ? 19.988 16.500 -16.555 1.00 43.75 292 THR A N 1
ATOM 2333 C CA . THR A 1 292 ? 19.991 17.877 -16.053 1.00 43.75 292 THR A CA 1
ATOM 2334 C C . THR A 1 292 ? 18.922 18.043 -14.971 1.00 43.75 292 THR A C 1
ATOM 2336 O O . THR A 1 292 ? 17.766 18.385 -15.219 1.00 43.75 292 THR A O 1
ATOM 2339 N N . VAL A 1 293 ? 19.294 17.780 -13.719 1.00 51.06 293 VAL A N 1
ATOM 2340 C CA . VAL A 1 293 ? 18.592 18.383 -12.580 1.00 51.06 293 VAL A CA 1
ATOM 2341 C C . VAL A 1 293 ? 19.069 19.831 -12.493 1.00 51.06 293 VAL A C 1
ATOM 2343 O O . VAL A 1 293 ? 20.265 20.090 -12.540 1.00 51.06 293 VAL A O 1
ATOM 2346 N N . SER A 1 294 ? 18.154 20.798 -12.429 1.00 58.28 294 SER A N 1
ATOM 2347 C CA . SER A 1 294 ? 18.561 22.195 -12.254 1.00 58.28 294 SER A CA 1
ATOM 2348 C C . SER A 1 294 ? 19.220 22.387 -10.885 1.00 58.28 294 SER A C 1
ATOM 2350 O O . SER A 1 294 ? 18.855 21.723 -9.912 1.00 58.28 294 SER A O 1
ATOM 2352 N N . GLU A 1 295 ? 20.181 23.306 -10.797 1.00 58.97 295 GLU A N 1
ATOM 2353 C CA . GLU A 1 295 ? 20.849 23.687 -9.543 1.00 58.97 295 GLU A CA 1
ATOM 2354 C C . GLU A 1 295 ? 19.837 24.027 -8.434 1.00 58.97 295 GLU A C 1
ATOM 2356 O O . GLU A 1 295 ? 19.985 23.592 -7.292 1.00 58.97 295 GLU A O 1
ATOM 2361 N N . ASP A 1 296 ? 18.735 24.686 -8.805 1.00 60.38 296 ASP A N 1
ATOM 2362 C CA . ASP A 1 296 ? 17.635 25.020 -7.898 1.00 60.38 296 ASP A CA 1
ATOM 2363 C C . ASP A 1 296 ? 16.972 23.782 -7.278 1.00 60.38 296 ASP A C 1
ATOM 2365 O O . ASP A 1 296 ? 16.714 23.754 -6.077 1.00 60.38 296 ASP A O 1
ATOM 2369 N N . ARG A 1 297 ? 16.756 22.716 -8.060 1.00 61.28 297 ARG A N 1
ATOM 2370 C CA . ARG A 1 297 ? 16.139 21.480 -7.555 1.00 61.28 297 ARG A CA 1
ATOM 2371 C C . ARG A 1 297 ? 17.052 20.721 -6.601 1.00 61.28 297 ARG A C 1
ATOM 2373 O O . ARG A 1 297 ? 16.568 20.126 -5.642 1.00 61.28 297 ARG A O 1
ATOM 2380 N N . LEU A 1 298 ? 18.356 20.713 -6.866 1.00 64.50 298 LEU A N 1
ATOM 2381 C CA . LEU A 1 298 ? 19.322 20.072 -5.976 1.00 64.50 298 LEU A CA 1
ATOM 2382 C C . LEU A 1 298 ? 19.425 20.834 -4.646 1.00 64.50 298 LEU A C 1
ATOM 2384 O O . LEU A 1 298 ? 19.480 20.212 -3.586 1.00 64.50 298 LEU A O 1
ATOM 2388 N N . ARG A 1 299 ? 19.355 22.170 -4.693 1.00 68.00 299 ARG A N 1
ATOM 2389 C CA . ARG A 1 299 ? 19.285 23.028 -3.504 1.00 68.00 299 ARG A CA 1
ATOM 2390 C C . ARG A 1 299 ? 18.014 22.775 -2.687 1.00 68.00 299 ARG A C 1
ATOM 2392 O O . ARG A 1 299 ? 18.093 22.687 -1.463 1.00 68.00 299 ARG A O 1
ATOM 2399 N N . ASP A 1 300 ? 16.870 22.586 -3.338 1.00 66.50 300 ASP A N 1
ATOM 2400 C CA . ASP A 1 300 ? 15.618 22.247 -2.652 1.00 66.50 300 ASP A CA 1
ATOM 2401 C C . ASP A 1 300 ? 15.693 20.885 -1.943 1.00 66.50 300 ASP A C 1
ATOM 2403 O O . ASP A 1 300 ? 15.237 20.754 -0.805 1.00 66.50 300 ASP A O 1
ATOM 2407 N N . GLU A 1 301 ? 16.302 19.874 -2.570 1.00 64.31 301 GLU A N 1
ATOM 2408 C CA . GLU A 1 301 ? 16.502 18.558 -1.944 1.00 64.31 301 GLU A CA 1
ATOM 2409 C C . GLU A 1 301 ? 17.527 18.594 -0.805 1.00 64.31 301 GLU A C 1
ATOM 2411 O O . GLU A 1 301 ? 17.315 17.969 0.241 1.00 64.31 301 GLU A O 1
ATOM 2416 N N . LEU A 1 302 ? 18.594 19.384 -0.951 1.00 70.25 302 LEU A N 1
ATOM 2417 C CA . LEU A 1 302 ? 19.565 19.661 0.108 1.00 70.25 302 LEU A CA 1
ATOM 2418 C C . LEU A 1 302 ? 18.863 20.275 1.339 1.00 70.25 302 LEU A C 1
ATOM 2420 O O . LEU A 1 302 ? 19.086 19.846 2.476 1.00 70.25 302 LEU A O 1
ATOM 2424 N N . CYS A 1 303 ? 17.945 21.219 1.114 1.00 72.06 303 CYS A N 1
ATOM 2425 C CA . CYS A 1 303 ? 17.138 21.868 2.149 1.00 72.06 303 CYS A CA 1
ATOM 2426 C C . CYS A 1 303 ? 16.155 20.928 2.864 1.00 72.06 303 CYS A C 1
ATOM 2428 O O . CYS A 1 303 ? 15.671 21.276 3.944 1.00 72.06 303 CYS A O 1
ATOM 2430 N N . LYS A 1 304 ? 15.869 19.737 2.328 1.00 70.31 304 LYS A N 1
ATOM 2431 C CA . LYS A 1 304 ? 15.035 18.714 2.987 1.00 70.31 304 LYS A CA 1
ATOM 2432 C C . LYS A 1 304 ? 15.852 17.749 3.850 1.00 70.31 304 LYS A C 1
ATOM 2434 O O . LYS A 1 304 ? 15.286 17.052 4.691 1.00 70.31 304 LYS A O 1
ATOM 2439 N N . GLN A 1 305 ? 17.180 17.736 3.710 1.00 67.94 305 GLN A N 1
ATOM 2440 C CA . GLN A 1 305 ? 18.034 16.796 4.434 1.00 67.94 305 GLN A CA 1
ATOM 2441 C C . GLN A 1 305 ? 18.180 17.131 5.922 1.00 67.94 305 GLN A C 1
ATOM 2443 O O . GLN A 1 305 ? 18.192 18.295 6.350 1.00 67.94 305 GLN A O 1
ATOM 2448 N N . LYS A 1 306 ? 18.343 16.075 6.730 1.00 75.62 306 LYS A N 1
ATOM 2449 C CA . LYS A 1 306 ? 18.670 16.184 8.159 1.00 75.62 306 LYS A CA 1
ATOM 2450 C C . LYS A 1 306 ? 20.061 16.794 8.331 1.00 75.62 306 LYS A C 1
ATOM 2452 O O . LYS A 1 306 ? 20.978 16.485 7.575 1.00 75.62 306 LYS A O 1
ATOM 2457 N N . VAL A 1 307 ? 20.251 17.586 9.389 1.00 81.06 307 VAL A N 1
ATOM 2458 C CA . VAL A 1 307 ? 21.528 18.282 9.650 1.00 81.06 307 VAL A CA 1
ATOM 2459 C C . VAL A 1 307 ? 22.727 17.329 9.722 1.00 81.06 307 VAL A C 1
ATOM 2461 O O . VAL A 1 307 ? 23.815 17.683 9.289 1.00 81.06 307 VAL A O 1
ATOM 2464 N N . GLN A 1 308 ? 22.533 16.096 10.198 1.00 75.44 308 GLN A N 1
ATOM 2465 C CA . GLN A 1 308 ? 23.609 15.107 10.271 1.00 75.44 308 GLN A CA 1
ATOM 2466 C C . GLN A 1 308 ? 24.079 14.633 8.887 1.00 75.44 308 GLN A C 1
ATOM 2468 O O . GLN A 1 308 ? 25.274 14.437 8.687 1.00 75.44 308 GLN A O 1
ATOM 2473 N N . VAL A 1 309 ? 23.155 14.502 7.930 1.00 73.56 309 VAL A N 1
ATOM 2474 C CA . VAL A 1 309 ? 23.461 14.155 6.534 1.00 73.56 309 VAL A CA 1
ATOM 2475 C C . VAL A 1 309 ? 24.238 15.297 5.887 1.00 73.56 309 VAL A C 1
ATOM 2477 O O . VAL A 1 309 ? 25.298 15.069 5.315 1.00 73.56 309 VAL A O 1
ATOM 2480 N N . ILE A 1 310 ? 23.778 16.534 6.095 1.00 78.94 310 ILE A N 1
ATOM 2481 C CA . ILE A 1 310 ? 24.447 17.752 5.619 1.00 78.94 310 ILE A CA 1
ATOM 2482 C C . ILE A 1 310 ? 25.882 17.842 6.170 1.00 78.94 310 ILE A C 1
ATOM 2484 O O . ILE A 1 310 ? 26.813 18.127 5.426 1.00 78.94 310 ILE A O 1
ATOM 2488 N N . ARG A 1 311 ? 26.101 17.532 7.456 1.00 82.38 311 ARG A N 1
ATOM 2489 C CA . ARG A 1 311 ? 27.451 17.521 8.052 1.00 82.38 311 ARG A CA 1
ATOM 2490 C C . ARG A 1 311 ? 28.370 16.455 7.462 1.00 82.38 311 ARG A C 1
ATOM 2492 O O . ARG A 1 311 ? 29.567 16.699 7.344 1.00 82.38 311 ARG A O 1
ATOM 2499 N N . ASN A 1 312 ? 27.842 15.272 7.155 1.00 77.75 312 ASN A N 1
ATOM 2500 C CA . ASN A 1 312 ? 28.626 14.220 6.507 1.00 77.75 312 ASN A CA 1
ATOM 2501 C C . ASN A 1 312 ? 29.015 14.646 5.081 1.00 77.75 312 ASN A C 1
ATOM 2503 O O . ASN A 1 312 ? 30.188 14.564 4.736 1.00 77.75 312 ASN A O 1
ATOM 2507 N N . LEU A 1 313 ? 28.064 15.202 4.321 1.00 75.31 313 LEU A N 1
ATOM 2508 C CA . LEU A 1 313 ? 28.289 15.794 2.997 1.00 75.31 313 LEU A CA 1
ATOM 2509 C C . LEU A 1 313 ? 29.386 16.866 3.016 1.00 75.31 313 LEU A C 1
ATOM 2511 O O . LEU A 1 313 ? 30.281 16.826 2.177 1.00 75.31 313 LEU A O 1
ATOM 2515 N N . CYS A 1 314 ? 29.363 17.787 3.989 1.00 80.75 314 CYS A N 1
ATOM 2516 C CA . CYS A 1 314 ? 30.420 18.791 4.136 1.00 80.75 314 CYS A CA 1
ATOM 2517 C C . CYS A 1 314 ? 31.802 18.140 4.284 1.00 80.75 314 CYS A C 1
ATOM 2519 O O . CYS A 1 314 ? 32.704 18.487 3.530 1.00 80.75 314 CYS A O 1
ATOM 2521 N N . ARG A 1 315 ? 31.959 17.151 5.180 1.00 82.38 315 ARG A N 1
ATOM 2522 C CA . ARG A 1 315 ? 33.248 16.459 5.385 1.00 82.38 315 ARG A CA 1
ATOM 2523 C C . ARG A 1 315 ? 33.750 15.766 4.120 1.00 82.38 315 ARG A C 1
ATOM 2525 O O . ARG A 1 315 ? 34.936 15.834 3.823 1.00 82.38 315 ARG A O 1
ATOM 2532 N N . GLU A 1 316 ? 32.857 15.116 3.382 1.00 70.88 316 GLU A N 1
ATOM 2533 C CA . GLU A 1 316 ? 33.195 14.412 2.139 1.00 70.88 316 GLU A CA 1
ATOM 2534 C C . GLU A 1 316 ? 33.570 15.372 1.000 1.00 70.88 316 GLU A C 1
ATOM 2536 O O . GLU A 1 316 ? 34.420 15.045 0.176 1.00 70.88 316 GLU A O 1
ATOM 2541 N N . CYS A 1 317 ? 32.997 16.578 0.986 1.00 73.94 317 CYS A N 1
ATOM 2542 C CA . CYS A 1 317 ? 33.377 17.646 0.059 1.00 73.94 317 CYS A CA 1
ATOM 2543 C C . CYS A 1 317 ? 34.628 18.422 0.512 1.00 73.94 317 CYS A C 1
ATOM 2545 O O . CYS A 1 317 ? 34.983 19.412 -0.117 1.00 73.94 317 CYS A O 1
ATOM 2547 N N . GLY A 1 318 ? 35.283 18.021 1.610 1.00 80.38 318 GLY A N 1
ATOM 2548 C CA . GLY A 1 318 ? 36.431 18.742 2.175 1.00 80.38 318 GLY A CA 1
ATOM 2549 C C . GLY A 1 318 ? 36.072 20.080 2.834 1.00 80.38 318 GLY A C 1
ATOM 2550 O O . GLY A 1 318 ? 36.954 20.893 3.101 1.00 80.38 318 GLY A O 1
ATOM 2551 N N . LEU A 1 319 ? 34.788 20.318 3.106 1.00 84.44 319 LEU A N 1
ATOM 2552 C CA . LEU A 1 319 ? 34.270 21.523 3.745 1.00 84.44 319 LEU A CA 1
ATOM 2553 C C . LEU A 1 319 ? 34.193 21.341 5.266 1.00 84.44 319 LEU A C 1
ATOM 2555 O O . LEU A 1 319 ? 33.918 20.252 5.777 1.00 84.44 319 LEU A O 1
ATOM 2559 N N . ASP A 1 320 ? 34.348 22.441 6.005 1.00 87.06 320 ASP A N 1
ATOM 2560 C CA . ASP A 1 320 ? 34.095 22.436 7.444 1.00 87.06 320 ASP A CA 1
ATOM 2561 C C . ASP A 1 320 ? 32.626 22.063 7.740 1.00 87.06 320 ASP A C 1
ATOM 2563 O O . ASP A 1 320 ? 31.701 22.559 7.094 1.00 87.06 320 ASP A O 1
ATOM 2567 N N . ALA A 1 321 ? 32.420 21.190 8.728 1.00 89.00 321 ALA A N 1
ATOM 2568 C CA . ALA A 1 321 ? 31.118 20.644 9.112 1.00 89.00 321 ALA A CA 1
ATOM 2569 C C . ALA A 1 321 ? 30.578 21.210 10.441 1.00 89.00 321 ALA A C 1
ATOM 2571 O O . ALA A 1 321 ? 29.593 20.690 10.983 1.00 89.00 321 ALA A O 1
ATOM 2572 N N . THR A 1 322 ? 31.207 22.254 10.987 1.00 88.88 322 THR A N 1
ATOM 2573 C CA . THR A 1 322 ? 30.737 22.959 12.192 1.00 88.88 322 THR A CA 1
ATOM 2574 C C . THR A 1 322 ? 29.759 24.089 11.851 1.00 88.88 322 THR A C 1
ATOM 2576 O O . THR A 1 322 ? 29.695 24.528 10.711 1.00 88.88 322 THR A O 1
ATOM 2579 N N . GLY A 1 323 ? 28.965 24.565 12.815 1.00 89.19 323 GLY A N 1
ATOM 2580 C CA . GLY A 1 323 ? 28.040 25.696 12.619 1.00 89.19 323 GLY A CA 1
ATOM 2581 C C . GLY A 1 323 ? 26.564 25.320 12.448 1.00 89.19 323 GLY A C 1
ATOM 2582 O O . GLY A 1 323 ? 26.158 24.167 12.661 1.00 89.19 323 GLY A O 1
ATOM 2583 N N . SER A 1 324 ? 25.740 26.325 12.128 1.00 89.38 324 SER A N 1
ATOM 2584 C CA . SER A 1 324 ? 24.291 26.161 11.986 1.00 89.38 324 SER A CA 1
ATOM 2585 C C . SER A 1 324 ? 23.935 25.430 10.688 1.00 89.38 324 SER A C 1
ATOM 2587 O O . SER A 1 324 ? 24.722 25.363 9.743 1.00 89.38 324 SER A O 1
ATOM 2589 N N . ARG A 1 325 ? 22.715 24.886 10.610 1.00 84.75 325 ARG A N 1
ATOM 2590 C CA . ARG A 1 325 ? 22.224 24.224 9.391 1.00 84.75 325 ARG A CA 1
ATOM 2591 C C . ARG A 1 325 ? 22.296 25.153 8.175 1.00 84.75 325 ARG A C 1
ATOM 2593 O O . ARG A 1 325 ? 22.685 24.704 7.104 1.00 84.75 325 ARG A O 1
ATOM 2600 N N . THR A 1 326 ? 21.960 26.428 8.353 1.00 86.44 326 THR A N 1
ATOM 2601 C CA . THR A 1 326 ? 22.008 27.443 7.296 1.00 86.44 326 THR A CA 1
ATOM 2602 C C . THR A 1 326 ? 23.434 27.661 6.797 1.00 86.44 326 THR A C 1
ATOM 2604 O O . THR A 1 326 ? 23.652 27.675 5.590 1.00 86.44 326 THR A O 1
ATOM 2607 N N . ASP A 1 327 ? 24.415 27.726 7.701 1.00 86.81 327 ASP A N 1
ATOM 2608 C CA . ASP A 1 327 ? 25.825 27.931 7.334 1.00 86.81 327 ASP A CA 1
ATOM 2609 C C . ASP A 1 327 ? 26.391 26.753 6.534 1.00 86.81 327 ASP A C 1
ATOM 2611 O O . ASP A 1 327 ? 27.217 26.933 5.639 1.00 86.81 327 ASP A O 1
ATOM 2615 N N . LEU A 1 328 ? 25.967 25.532 6.869 1.00 87.75 328 LEU A N 1
ATOM 2616 C CA . LEU A 1 328 ? 26.367 24.320 6.155 1.00 87.75 328 LEU A CA 1
ATOM 2617 C C . LEU A 1 328 ? 25.736 24.258 4.755 1.00 87.75 328 LEU A C 1
ATOM 2619 O O . LEU A 1 328 ? 26.423 23.954 3.782 1.00 87.75 328 LEU A O 1
ATOM 2623 N N . LEU A 1 329 ? 24.445 24.595 4.641 1.00 83.31 329 LEU A N 1
ATOM 2624 C CA . LEU A 1 329 ? 23.733 24.662 3.358 1.00 83.31 329 LEU A CA 1
ATOM 2625 C C . LEU A 1 329 ? 24.339 25.718 2.428 1.00 83.31 329 LEU A C 1
ATOM 2627 O O . LEU A 1 329 ? 24.500 25.466 1.234 1.00 83.31 329 LEU A O 1
ATOM 2631 N N . LEU A 1 330 ? 24.694 26.884 2.974 1.00 85.75 330 LEU A N 1
ATOM 2632 C CA . LEU A 1 330 ? 25.286 27.978 2.210 1.00 85.75 330 LEU A CA 1
ATOM 2633 C C . LEU A 1 330 ? 26.673 27.598 1.672 1.00 85.75 330 LEU A C 1
ATOM 2635 O O . LEU A 1 330 ? 26.948 27.845 0.501 1.00 85.75 330 LEU A O 1
ATOM 2639 N N . ARG A 1 331 ? 27.505 26.931 2.485 1.00 86.62 331 ARG A N 1
ATOM 2640 C CA . ARG A 1 331 ? 28.816 26.406 2.061 1.00 86.62 331 ARG A CA 1
ATOM 2641 C C . ARG A 1 331 ? 28.701 25.365 0.956 1.00 86.62 331 ARG A C 1
ATOM 2643 O O . ARG A 1 331 ? 29.365 25.498 -0.064 1.00 86.62 331 ARG A O 1
ATOM 2650 N N . LEU A 1 332 ? 27.823 24.374 1.120 1.00 81.25 332 LEU A N 1
ATOM 2651 C CA . LEU A 1 332 ? 27.582 23.371 0.078 1.00 81.25 332 LEU A CA 1
ATOM 2652 C C . LEU A 1 332 ? 27.074 24.021 -1.215 1.00 81.25 332 LEU A C 1
ATOM 2654 O O . LEU A 1 332 ? 27.577 23.709 -2.288 1.00 81.25 332 LEU A O 1
ATOM 2658 N N . SER A 1 333 ? 26.153 24.983 -1.115 1.00 80.50 333 SER A N 1
ATOM 2659 C CA . SER A 1 333 ? 25.633 25.711 -2.283 1.00 80.50 333 SER A CA 1
ATOM 2660 C C . SER A 1 333 ? 26.710 26.538 -2.996 1.00 80.50 333 SER A C 1
ATOM 2662 O O . SER A 1 333 ? 26.664 26.692 -4.211 1.00 80.50 333 SER A O 1
ATOM 2664 N N . GLN A 1 334 ? 27.681 27.090 -2.263 1.00 81.50 334 GLN A N 1
ATOM 2665 C CA . GLN A 1 334 ? 28.806 27.820 -2.855 1.00 81.50 334 GLN A CA 1
ATOM 2666 C C . GLN A 1 334 ? 29.794 26.883 -3.556 1.00 81.50 334 GLN A C 1
ATOM 2668 O O . GLN A 1 334 ? 30.268 27.219 -4.640 1.00 81.50 334 GLN A O 1
ATOM 2673 N N . GLU A 1 335 ? 30.056 25.715 -2.973 1.00 78.88 335 GLU A N 1
ATOM 2674 C CA . GLU A 1 335 ? 30.978 24.719 -3.525 1.00 78.88 335 GLU A CA 1
ATOM 2675 C C . GLU A 1 335 ? 30.428 24.068 -4.804 1.00 78.88 335 GLU A C 1
ATOM 2677 O O . GLU A 1 335 ? 31.165 23.832 -5.765 1.00 78.88 335 GLU A O 1
ATOM 2682 N N . MET A 1 336 ? 29.103 23.889 -4.868 1.00 71.06 336 MET A N 1
ATOM 2683 C CA . MET A 1 336 ? 28.358 23.394 -6.035 1.00 71.06 336 MET A CA 1
ATOM 2684 C C . MET A 1 336 ? 28.499 24.254 -7.304 1.00 71.06 336 MET A C 1
ATOM 2686 O O . MET A 1 336 ? 28.035 23.842 -8.365 1.00 71.06 336 MET A O 1
ATOM 2690 N N . LYS A 1 337 ? 29.151 25.422 -7.240 1.00 70.75 337 LYS A N 1
ATOM 2691 C CA . LYS A 1 337 ? 29.519 26.202 -8.434 1.00 70.75 337 LYS A CA 1
ATOM 2692 C C . LYS A 1 337 ? 30.581 25.507 -9.289 1.00 70.75 337 LYS A C 1
ATOM 2694 O O . LYS A 1 337 ? 30.697 25.807 -10.476 1.00 70.75 337 LYS A O 1
ATOM 2699 N N . SER A 1 338 ? 31.369 24.603 -8.703 1.00 71.56 338 SER A N 1
ATOM 2700 C CA . SER A 1 338 ? 32.280 23.741 -9.456 1.00 71.56 338 SER A CA 1
ATOM 2701 C C . SER A 1 338 ? 31.547 22.487 -9.937 1.00 71.56 338 SER A C 1
ATOM 2703 O O . SER A 1 338 ? 30.745 21.905 -9.207 1.00 71.56 338 SER A O 1
ATOM 2705 N N . ARG A 1 339 ? 31.834 22.038 -11.166 1.00 62.19 339 ARG A N 1
ATOM 2706 C CA . ARG A 1 339 ? 31.175 20.851 -11.729 1.00 62.19 339 ARG A CA 1
ATOM 2707 C C . ARG A 1 339 ? 31.469 19.584 -10.919 1.00 62.19 339 ARG A C 1
ATOM 2709 O O . ARG A 1 339 ? 30.577 18.777 -10.706 1.00 62.19 339 ARG A O 1
ATOM 2716 N N . GLU A 1 340 ? 32.692 19.451 -10.416 1.00 65.19 340 GLU A N 1
ATOM 2717 C CA . GLU A 1 340 ? 33.118 18.285 -9.639 1.00 65.19 340 GLU A CA 1
ATOM 2718 C C . GLU A 1 340 ? 32.416 18.196 -8.275 1.00 65.19 340 GLU A C 1
ATOM 2720 O O . GLU A 1 340 ? 31.963 17.123 -7.879 1.00 65.19 340 GLU A O 1
ATOM 2725 N N . ALA A 1 341 ? 32.284 19.315 -7.555 1.00 65.94 341 ALA A N 1
ATOM 2726 C CA . ALA A 1 341 ? 31.550 19.320 -6.295 1.00 65.94 341 ALA A CA 1
ATOM 2727 C C . ALA A 1 341 ? 30.041 19.212 -6.521 1.00 65.94 341 ALA A C 1
ATOM 2729 O O . ALA A 1 341 ? 29.370 18.539 -5.745 1.00 65.94 341 ALA A O 1
ATOM 2730 N N . TYR A 1 342 ? 29.511 19.812 -7.593 1.00 66.56 342 TYR A N 1
ATOM 2731 C CA . TYR A 1 342 ? 28.125 19.610 -8.003 1.00 66.56 342 TYR A CA 1
ATOM 2732 C C . TYR A 1 342 ? 27.826 18.124 -8.186 1.00 66.56 342 TYR A C 1
ATOM 2734 O O . TYR A 1 342 ? 26.878 17.640 -7.583 1.00 66.56 342 TYR A O 1
ATOM 2742 N N . ASP A 1 343 ? 28.648 17.395 -8.945 1.00 62.31 343 ASP A N 1
ATOM 2743 C CA . ASP A 1 343 ? 28.425 15.974 -9.222 1.00 62.31 343 ASP A CA 1
ATOM 2744 C C . ASP A 1 343 ? 28.540 15.125 -7.933 1.00 62.31 343 ASP A C 1
ATOM 2746 O O . ASP A 1 343 ? 27.669 14.298 -7.674 1.00 62.31 343 ASP A O 1
ATOM 2750 N N . LYS A 1 344 ? 29.507 15.401 -7.040 1.00 66.06 344 LYS A N 1
ATOM 2751 C CA . LYS A 1 344 ? 29.623 14.723 -5.724 1.00 66.06 344 LYS A CA 1
ATOM 2752 C C . LYS A 1 344 ? 28.420 14.978 -4.810 1.00 66.06 344 LYS A C 1
ATOM 2754 O O . LYS A 1 344 ? 27.894 14.067 -4.169 1.00 66.06 344 LYS A O 1
ATOM 2759 N N . VAL A 1 345 ? 27.988 16.234 -4.729 1.00 64.12 345 VAL A N 1
ATOM 2760 C CA . VAL A 1 345 ? 26.849 16.665 -3.910 1.00 64.12 345 VAL A CA 1
ATOM 2761 C C . VAL A 1 345 ? 25.543 16.120 -4.496 1.00 64.12 345 VAL A C 1
ATOM 2763 O O . VAL A 1 345 ? 24.679 15.636 -3.760 1.00 64.12 345 VAL A O 1
ATOM 2766 N N . PHE A 1 346 ? 25.431 16.115 -5.822 1.00 62.06 346 PHE A N 1
ATOM 2767 C CA . PHE A 1 346 ? 24.350 15.504 -6.577 1.00 62.06 346 PHE A CA 1
ATOM 2768 C C . PHE A 1 346 ? 24.256 14.005 -6.307 1.00 62.06 346 PHE A C 1
ATOM 2770 O O . PHE A 1 346 ? 23.192 13.568 -5.895 1.00 62.06 346 PHE A O 1
ATOM 2777 N N . GLU A 1 347 ? 25.333 13.231 -6.437 1.00 59.00 347 GLU A N 1
ATOM 2778 C CA . GLU A 1 347 ? 25.342 11.781 -6.178 1.00 59.00 347 GLU A CA 1
ATOM 2779 C C . GLU A 1 347 ? 24.921 11.401 -4.750 1.00 59.00 347 GLU A C 1
ATOM 2781 O O . GLU A 1 347 ? 24.345 10.337 -4.532 1.00 59.00 347 GLU A O 1
ATOM 2786 N N . LYS A 1 348 ? 25.196 12.263 -3.766 1.00 59.28 348 LYS A N 1
ATOM 2787 C CA . LYS A 1 348 ? 24.921 11.999 -2.345 1.00 59.28 348 LYS A CA 1
ATOM 2788 C C . LYS A 1 348 ? 23.544 12.475 -1.879 1.00 59.28 348 LYS A C 1
ATOM 2790 O O . LYS A 1 348 ? 22.957 11.866 -0.985 1.00 59.28 348 LYS A O 1
ATOM 2795 N N . ILE A 1 349 ? 23.031 13.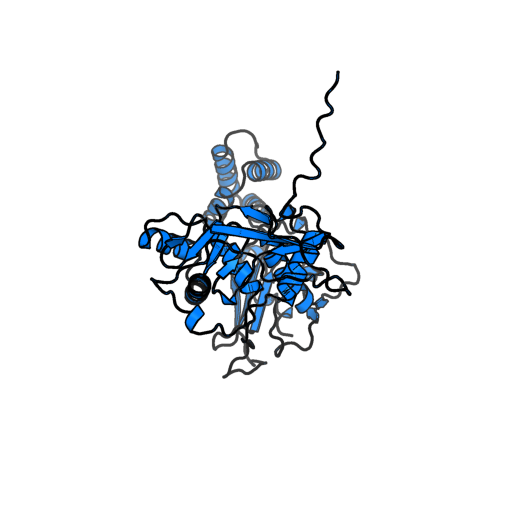574 -2.436 1.00 54.44 349 ILE A N 1
ATOM 2796 C CA . ILE A 1 349 ? 21.700 14.120 -2.099 1.00 54.44 349 ILE A CA 1
ATOM 2797 C C . ILE A 1 349 ? 20.631 13.510 -2.972 1.00 54.44 349 ILE A C 1
ATOM 2799 O O . ILE A 1 349 ? 19.537 13.199 -2.490 1.00 54.44 349 ILE A O 1
ATOM 2803 N N . ARG A 1 350 ? 20.934 13.364 -4.265 1.00 51.31 350 ARG A N 1
ATOM 2804 C CA . ARG A 1 350 ? 20.105 12.571 -5.138 1.00 51.31 350 ARG A CA 1
ATOM 2805 C C . ARG A 1 350 ? 20.257 11.154 -4.647 1.00 51.31 350 ARG A C 1
ATOM 2807 O O . ARG A 1 350 ? 21.228 10.458 -4.899 1.00 51.31 350 ARG A O 1
ATOM 2814 N N . ALA A 1 351 ? 19.229 10.741 -3.953 1.00 47.69 351 ALA A N 1
ATOM 2815 C CA . ALA A 1 351 ? 18.953 9.358 -3.787 1.00 47.69 351 ALA A CA 1
ATOM 2816 C C . ALA A 1 351 ? 19.035 8.655 -5.150 1.00 47.69 351 ALA A C 1
ATOM 2818 O O . ALA A 1 351 ? 18.268 8.969 -6.060 1.00 47.69 351 ALA A O 1
ATOM 2819 N N . ALA A 1 352 ? 20.021 7.782 -5.317 1.00 49.34 352 ALA A N 1
ATOM 2820 C CA . ALA A 1 352 ? 20.500 7.298 -6.605 1.00 49.34 352 ALA A CA 1
ATOM 2821 C C . ALA A 1 352 ? 19.510 6.369 -7.342 1.00 49.34 352 ALA A C 1
ATOM 2823 O O . ALA A 1 352 ? 19.844 5.838 -8.396 1.00 49.34 352 ALA A O 1
ATOM 2824 N N . SER A 1 353 ? 18.273 6.243 -6.842 1.00 60.88 353 SER A N 1
ATOM 2825 C CA . SER A 1 353 ? 17.143 5.657 -7.566 1.00 60.88 353 SER A CA 1
ATOM 2826 C C . SER A 1 353 ? 16.863 6.402 -8.873 1.00 60.88 353 SER A C 1
ATOM 2828 O O . SER A 1 353 ? 16.906 7.637 -8.918 1.00 60.88 353 SER A O 1
ATOM 2830 N N . GLY A 1 354 ? 16.516 5.672 -9.929 1.00 67.44 354 GLY A N 1
ATOM 2831 C CA . GLY A 1 354 ? 16.272 6.254 -11.250 1.00 67.44 354 GLY A CA 1
ATOM 2832 C C . GLY A 1 354 ? 14.906 6.859 -11.474 1.00 67.44 354 GLY A C 1
ATOM 2833 O O . GLY A 1 354 ? 14.660 7.400 -12.550 1.00 67.44 354 GLY A O 1
ATOM 2834 N N . GLY A 1 355 ? 14.029 6.817 -10.477 1.00 77.12 355 GLY A N 1
ATOM 2835 C CA . GLY A 1 355 ? 12.625 7.133 -10.675 1.00 77.12 355 GLY A CA 1
ATOM 2836 C C . GLY A 1 355 ? 11.842 5.895 -11.088 1.00 77.12 355 GLY A C 1
ATOM 2837 O O . GLY A 1 355 ? 12.218 4.774 -10.749 1.00 77.12 355 GLY A O 1
ATOM 2838 N N . TRP A 1 356 ? 10.704 6.109 -11.747 1.00 83.50 356 TRP A N 1
ATOM 2839 C CA . TRP A 1 356 ? 9.803 5.028 -12.149 1.00 83.50 356 TRP A CA 1
ATOM 2840 C C . TRP A 1 356 ? 9.803 4.904 -13.666 1.00 83.50 356 TRP A C 1
ATOM 2842 O O . TRP A 1 356 ? 9.445 5.866 -14.350 1.00 83.50 356 TRP A O 1
ATOM 2852 N N . ALA A 1 357 ? 10.216 3.749 -14.175 1.00 87.75 357 ALA A N 1
ATOM 2853 C CA . ALA A 1 357 ? 10.108 3.402 -15.582 1.00 87.75 357 ALA A CA 1
ATOM 2854 C C . ALA A 1 357 ? 8.715 2.839 -15.866 1.00 87.75 357 ALA A C 1
ATOM 2856 O O . ALA A 1 357 ? 8.206 2.012 -15.105 1.00 87.75 357 ALA A O 1
ATOM 2857 N N . VAL A 1 358 ? 8.099 3.294 -16.953 1.00 89.94 358 VAL A N 1
ATOM 2858 C CA . VAL A 1 358 ? 6.760 2.881 -17.381 1.00 89.94 358 VAL A CA 1
ATOM 2859 C C . VAL A 1 358 ? 6.815 2.482 -18.848 1.00 89.94 358 VAL A C 1
ATOM 2861 O O . VAL A 1 358 ? 7.398 3.194 -19.667 1.00 89.94 358 VAL A O 1
ATOM 2864 N N . ILE A 1 359 ? 6.168 1.366 -19.180 1.00 91.00 359 ILE A N 1
ATOM 2865 C CA . ILE A 1 359 ? 5.919 0.946 -20.561 1.00 91.00 359 ILE A CA 1
ATOM 2866 C C . ILE A 1 359 ? 4.420 0.961 -20.802 1.00 91.00 359 ILE A C 1
ATOM 2868 O O . ILE A 1 359 ? 3.655 0.329 -20.069 1.00 91.00 359 ILE A O 1
ATOM 2872 N N . MET A 1 360 ? 4.003 1.680 -21.838 1.00 92.50 360 MET A N 1
ATOM 2873 C CA . MET A 1 360 ? 2.603 1.814 -22.214 1.00 92.50 360 MET A CA 1
ATOM 2874 C C . MET A 1 360 ? 2.396 1.669 -23.719 1.00 92.50 360 MET A C 1
ATOM 2876 O O . MET A 1 360 ? 3.295 1.942 -24.506 1.00 92.50 360 MET A O 1
ATOM 2880 N N . CYS A 1 361 ? 1.202 1.274 -24.148 1.00 92.50 361 CYS A N 1
ATOM 2881 C CA . CYS A 1 361 ? 0.839 1.357 -25.566 1.00 92.50 361 CYS A CA 1
ATOM 2882 C C . CYS A 1 361 ? 0.486 2.808 -25.971 1.00 92.50 361 CYS A C 1
ATOM 2884 O O . CYS A 1 361 ? 0.223 3.643 -25.099 1.00 92.50 361 CYS A O 1
ATOM 2886 N N . PRO A 1 362 ? 0.372 3.117 -27.278 1.00 93.12 362 PRO A N 1
ATOM 2887 C CA . PRO A 1 362 ? -0.070 4.429 -27.762 1.00 93.12 362 PRO A CA 1
ATOM 2888 C C . PRO A 1 362 ? -1.448 4.882 -27.256 1.00 93.12 362 PRO A C 1
ATOM 2890 O O . PRO A 1 362 ? -1.743 6.072 -27.279 1.00 93.12 362 PRO A O 1
ATOM 2893 N N . CYS A 1 363 ? -2.293 3.959 -26.782 1.00 91.88 363 CYS A N 1
ATOM 2894 C CA . CYS A 1 363 ? -3.587 4.282 -26.172 1.00 91.88 363 CYS A CA 1
ATOM 2895 C C . CYS A 1 363 ? -3.485 4.703 -24.693 1.00 91.88 363 CYS A C 1
ATOM 2897 O O . CYS A 1 363 ? -4.510 4.981 -24.079 1.00 91.88 363 CYS A O 1
ATOM 2899 N N . GLY A 1 364 ? -2.284 4.725 -24.105 1.00 88.25 364 GLY A N 1
ATOM 2900 C CA . GLY A 1 364 ? -2.068 5.132 -22.713 1.00 88.25 364 GLY A CA 1
ATOM 2901 C C . GLY A 1 364 ? -2.261 4.019 -21.674 1.00 88.25 364 GLY A C 1
ATOM 2902 O O . GLY A 1 364 ? -2.215 4.287 -20.477 1.00 88.25 364 GLY A O 1
ATOM 2903 N N . ILE A 1 365 ? -2.453 2.768 -22.103 1.00 89.81 365 ILE A N 1
ATOM 2904 C CA . ILE A 1 365 ? -2.538 1.608 -21.202 1.00 89.81 365 ILE A CA 1
ATOM 2905 C C . ILE A 1 365 ? -1.134 1.189 -20.772 1.00 89.81 365 ILE A C 1
ATOM 2907 O O 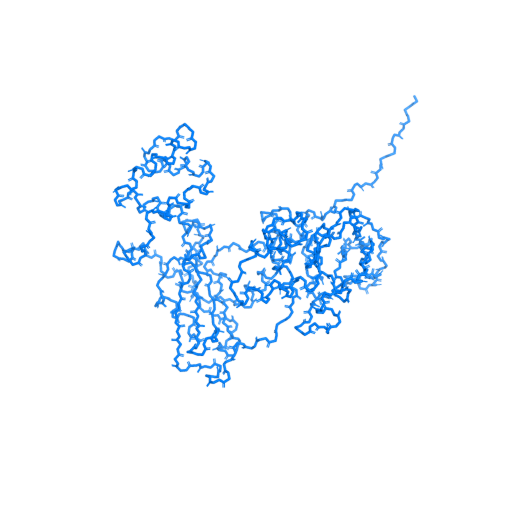. ILE A 1 365 ? -0.297 0.927 -21.633 1.00 89.81 365 ILE A O 1
ATOM 2911 N N . VAL A 1 366 ? -0.895 1.136 -19.459 1.00 90.00 366 VAL A N 1
ATOM 2912 C CA . VAL A 1 366 ? 0.368 0.697 -18.845 1.00 90.00 366 VAL A CA 1
ATOM 2913 C C . VAL A 1 366 ? 0.437 -0.828 -18.814 1.00 90.00 366 VAL A C 1
ATOM 2915 O O . VAL A 1 366 ? -0.464 -1.461 -18.276 1.00 90.00 366 VAL A O 1
ATOM 2918 N N . TYR A 1 367 ? 1.523 -1.389 -19.342 1.00 90.75 367 TYR A N 1
ATOM 2919 C CA . TYR A 1 367 ? 1.803 -2.830 -19.377 1.00 90.75 367 TYR A CA 1
ATOM 2920 C C . TYR A 1 367 ? 2.893 -3.241 -18.393 1.00 90.75 367 TYR A C 1
ATOM 2922 O O . TYR A 1 367 ? 2.869 -4.367 -17.898 1.00 90.75 367 TYR A O 1
ATOM 2930 N N . SER A 1 368 ? 3.823 -2.328 -18.099 1.00 91.12 368 SER A N 1
ATOM 2931 C CA . SER A 1 368 ? 4.935 -2.590 -17.189 1.00 91.12 368 SER A CA 1
ATOM 2932 C C . SER A 1 368 ? 5.303 -1.341 -16.389 1.00 91.12 368 SER A C 1
ATOM 2934 O O . SER A 1 368 ? 5.237 -0.218 -16.899 1.00 91.12 368 SER A O 1
ATOM 2936 N N . LEU A 1 369 ? 5.725 -1.540 -15.142 1.00 90.62 369 LEU A N 1
ATOM 2937 C CA . LEU A 1 369 ? 6.186 -0.506 -14.215 1.00 90.62 369 LEU A CA 1
ATOM 2938 C C . LEU A 1 369 ? 7.402 -1.025 -13.440 1.00 90.62 369 LEU A C 1
ATOM 2940 O O . LEU A 1 369 ? 7.363 -2.130 -12.908 1.00 90.62 369 LEU A O 1
ATOM 2944 N N . LYS A 1 370 ? 8.455 -0.222 -13.294 1.00 88.94 370 LYS A N 1
ATOM 2945 C CA . LYS A 1 370 ? 9.619 -0.565 -12.464 1.00 88.94 370 LYS A CA 1
ATOM 2946 C C . LYS A 1 370 ? 10.067 0.633 -11.645 1.00 88.94 370 LYS A C 1
ATOM 2948 O O . LYS A 1 370 ? 10.198 1.740 -12.159 1.00 88.94 370 LYS A O 1
ATOM 2953 N N . CYS A 1 371 ? 10.311 0.406 -10.361 1.00 85.94 371 CYS A N 1
ATOM 2954 C CA . CYS A 1 371 ? 11.021 1.359 -9.520 1.00 85.94 371 CYS A CA 1
ATOM 2955 C C . CYS A 1 371 ? 12.515 1.166 -9.770 1.00 85.94 371 CYS A C 1
ATOM 2957 O O . CYS A 1 371 ? 13.054 0.153 -9.346 1.00 85.94 371 CYS A O 1
ATOM 2959 N N . ASN A 1 372 ? 13.195 2.094 -10.431 1.00 81.94 372 ASN A N 1
ATOM 2960 C CA . ASN A 1 372 ? 14.594 1.871 -10.785 1.00 81.94 372 ASN A CA 1
ATOM 2961 C C . ASN A 1 372 ? 15.497 2.100 -9.568 1.00 81.94 372 ASN A C 1
ATOM 2963 O O . ASN A 1 372 ? 15.436 3.153 -8.918 1.00 81.94 372 ASN A O 1
ATOM 2967 N N . ILE A 1 373 ? 16.356 1.126 -9.281 1.00 78.75 373 ILE A N 1
ATOM 2968 C CA . ILE A 1 373 ? 17.387 1.208 -8.240 1.00 78.75 373 ILE A CA 1
ATOM 2969 C C . ILE A 1 373 ? 18.455 2.231 -8.635 1.00 78.75 373 ILE A C 1
ATOM 2971 O O . ILE A 1 373 ? 18.977 2.930 -7.764 1.00 78.75 373 ILE A O 1
ATOM 2975 N N . ARG A 1 374 ? 18.758 2.341 -9.931 1.00 72.38 374 ARG A N 1
ATOM 2976 C CA . ARG A 1 374 ? 19.745 3.265 -10.500 1.00 72.38 374 ARG A CA 1
ATOM 2977 C C . ARG A 1 374 ? 19.109 4.250 -11.463 1.00 72.38 374 ARG A C 1
ATOM 2979 O O . ARG A 1 374 ? 18.081 3.977 -12.071 1.00 72.38 374 ARG A O 1
ATOM 2986 N N . ALA A 1 375 ? 19.742 5.407 -11.627 1.00 69.25 375 ALA A N 1
ATOM 2987 C CA . ALA A 1 375 ? 19.398 6.338 -12.692 1.00 69.25 375 ALA A CA 1
ATOM 2988 C C . ALA A 1 375 ? 19.724 5.751 -14.066 1.00 69.25 375 ALA A C 1
ATOM 2990 O O . ALA A 1 375 ? 20.877 5.469 -14.362 1.00 69.25 375 ALA A O 1
ATOM 2991 N N . GLU A 1 376 ? 18.690 5.616 -14.891 1.00 67.25 376 GLU A N 1
ATOM 2992 C CA . GLU A 1 376 ? 18.748 4.989 -16.209 1.00 67.25 376 GLU A CA 1
ATOM 2993 C C . GLU A 1 376 ? 18.083 5.884 -17.260 1.00 67.25 376 GLU A C 1
ATOM 2995 O O . GLU A 1 376 ? 17.314 6.791 -16.925 1.00 67.25 376 GLU A O 1
ATOM 3000 N N . SER A 1 377 ? 18.384 5.657 -18.535 1.00 66.75 377 SER A N 1
ATOM 3001 C CA . SER A 1 377 ? 17.625 6.202 -19.660 1.00 66.75 377 SER A CA 1
ATOM 3002 C C . SER A 1 377 ? 16.462 5.267 -20.027 1.00 66.75 377 SER A C 1
ATOM 3004 O O . SER A 1 377 ? 16.508 4.076 -19.719 1.00 66.75 377 SER A O 1
ATOM 3006 N N . PRO A 1 378 ? 15.441 5.755 -20.758 1.00 69.06 378 PRO A N 1
ATOM 3007 C CA . PRO A 1 378 ? 14.385 4.908 -21.308 1.00 69.06 378 PRO A CA 1
ATOM 3008 C C . PRO A 1 378 ? 14.852 3.672 -22.080 1.00 69.06 378 PRO A C 1
ATOM 3010 O O . PRO A 1 378 ? 14.148 2.673 -22.136 1.00 69.06 378 PRO A O 1
ATOM 3013 N N . ARG A 1 379 ? 16.043 3.727 -22.682 1.00 72.56 379 ARG A N 1
ATOM 3014 C CA . ARG A 1 379 ? 16.587 2.630 -23.493 1.00 72.56 379 ARG A CA 1
ATOM 3015 C C . ARG A 1 379 ? 17.180 1.510 -22.648 1.00 72.56 379 ARG A C 1
ATOM 3017 O O . ARG A 1 379 ? 17.331 0.400 -23.147 1.00 72.56 379 ARG A O 1
ATOM 3024 N N . ASP A 1 380 ? 17.510 1.799 -21.394 1.00 74.69 380 ASP A N 1
ATOM 3025 C CA . ASP A 1 380 ? 18.233 0.866 -20.540 1.00 74.69 380 ASP A CA 1
ATOM 3026 C C . ASP A 1 380 ? 17.310 -0.182 -19.913 1.00 74.69 380 ASP A C 1
ATOM 3028 O O . ASP A 1 380 ? 17.806 -1.225 -19.506 1.00 74.69 380 ASP A O 1
ATOM 3032 N N . PHE A 1 381 ? 15.991 0.030 -19.870 1.00 78.88 381 PHE A N 1
ATOM 3033 C CA . PHE A 1 381 ? 15.029 -0.942 -19.330 1.00 78.88 381 PHE A CA 1
ATOM 3034 C C . PHE A 1 381 ? 14.306 -1.758 -20.415 1.00 78.88 381 PHE A C 1
ATOM 3036 O O . PHE A 1 381 ? 13.119 -2.071 -20.322 1.00 78.88 381 PHE A O 1
ATOM 3043 N N . ALA A 1 382 ? 15.035 -2.122 -21.477 1.00 79.56 382 ALA A N 1
ATOM 3044 C CA . ALA A 1 382 ? 14.553 -3.060 -22.495 1.00 79.56 382 ALA A CA 1
ATOM 3045 C C . ALA A 1 382 ? 14.260 -4.464 -21.923 1.00 79.56 382 ALA A C 1
ATOM 3047 O O . ALA A 1 382 ? 13.494 -5.218 -22.518 1.00 79.56 382 ALA A O 1
ATOM 3048 N N . ASP A 1 383 ? 14.811 -4.789 -20.750 1.00 81.50 383 ASP A N 1
ATOM 3049 C CA . ASP A 1 383 ? 14.499 -5.995 -19.971 1.00 81.50 383 ASP A CA 1
ATOM 3050 C C . ASP A 1 383 ? 13.022 -6.086 -19.550 1.00 81.50 383 ASP A C 1
ATOM 3052 O O . ASP A 1 383 ? 12.541 -7.162 -19.210 1.00 81.50 383 ASP A O 1
ATOM 3056 N N . MET A 1 384 ? 12.271 -4.986 -19.631 1.00 85.19 384 MET A N 1
ATOM 3057 C CA . MET A 1 384 ? 10.831 -4.951 -19.363 1.00 85.19 384 MET A CA 1
ATOM 3058 C C . MET A 1 384 ? 9.942 -5.241 -20.591 1.00 85.19 384 MET A C 1
ATOM 3060 O O . MET A 1 384 ? 8.718 -5.203 -20.457 1.00 85.19 384 MET A O 1
ATOM 3064 N N . LEU A 1 385 ? 10.521 -5.490 -21.775 1.00 79.25 385 LEU A N 1
ATOM 3065 C CA . LEU A 1 385 ? 9.799 -5.796 -23.027 1.00 79.25 385 LEU A CA 1
ATOM 3066 C C . LEU A 1 385 ? 9.570 -7.305 -23.270 1.00 79.25 385 LEU A C 1
ATOM 3068 O O . LEU A 1 385 ? 9.181 -7.680 -24.375 1.00 79.25 385 LEU A O 1
ATOM 3072 N N . LEU A 1 386 ? 9.873 -8.153 -22.281 1.00 62.66 386 LEU A N 1
ATOM 3073 C CA . LEU A 1 386 ? 9.969 -9.616 -22.406 1.00 62.66 386 LEU A CA 1
ATOM 3074 C C . LEU A 1 386 ? 8.640 -10.369 -22.346 1.00 62.66 386 LEU A C 1
ATOM 3076 O O . LEU A 1 386 ? 7.831 -10.069 -21.437 1.00 62.66 386 LEU A O 1
#

Foldseek 3Di:
DDDDDPPDPDDDDPPDLDQVLLVLALVCCLVPQFAEQDHDPVQQDDDPPDDDDLEQEFPDQFDPPDPVRAGWDDWDWPDQFAWEDELQGIDGRRIWTKIAGPPPGHIGTRAHCVSQWGQQARRYIYGVNVLVVCVVCVVVVHQLQVSQVVSCVNNVYHDPHSVVVVLSSLLNVLSYDHPDLLADPVQGLQRPDKDKDFDQVQFDQAQLVPEDQDPPPDPQKEQQVVLVNLVSSLSNSSSRDPDLVSRSSRDDDYSRHFDKDFRPSQDPDSIFGRCLNVVPDDDDPVNVVVVDDDLVNLLVLLVVDDLVLLLVLCVVLVHHSDDDSVVSSVVLSVSCVDVVSVVSSCSSSRNQWQGKMFMGHPVRRTRIIGGGNHNDDSVVVCSNND

Secondary structure (DSSP, 8-state):
-------------SSP-SHHHHHHHHHHHHHH-PBPSS--HHHHS--TT-PPPSEE-----B-SSSTT-PBPPPPEEEEEEEEEEETTEEEEEEEEEEEE-TTT--EEE---GGGTEEESSSSEEEEHHHHHHHHHHHHTT--HHHHHHHHHHHHSSPPPPHHHHHHHHHHHHHHB-------BTTTBSS-SS-EEEEETT------GGGPPPPPTT--SEEEHHHHHHHHHHHHHHGGG-SSGGG-TT-----TTT---EE-TTTSSSSEEE--TTTT-SPPPTTTGGG----HHHHHHHHTTS-HHHHHHHHHHTT----S-HHHHHHHHHHHTTSHHHHHHHHHHHS-S--EEEEEE-TTS-EEEEEEESS---TTTTGGGG-

Organism: Labeo rohita (NCBI:txid84645)

pLDDT: mean 83.41, std 16.75, range [25.61, 98.5]